Protein AF-A0A942HUP3-F1 (afdb_monomer_lite)

Secondary structure (DSSP, 8-state):
-----------TTTTHHHHHHHHHHHHHHHHHHHHHHHHHHHHHHHHTSSSSTTTS-------TT-B---S-PPP-SSTT-EEEEEETTEEEEEEE-TTS-EEEEE-TT--EEEE-TTS-EEEES-S-TTEEEEEEEE-TT--EEEEEEEEP--TTT--S------EEEEEEEE-TTS-EEEE-TTSEEEEEEEETTEEEEEEEETTEEEEEEEEETTEEEEEE-TTS-EEEEE--STT-----EEEEE-TT--EEEE-EE-TTSSEE-S-SEEE-TTS-EEEE-TTS-GGGSEEEE-TTS-EEEE-TTSSEEEEE-TTS-EEEEEE-TTT--EEEEEEE-TTS-EEEEEE-TTS-EEEEEETTS-EEE-SSTTSPEEETT--EEESEEE--TTBS-EEEE-TTS-EEEE-TTS-EEEEPTTPPP--PPBHHHHH-S--S-TTHHHHHHHHHHHHHT-----PPPS---------HHHHHHHTT-TTTGGGTT------HHHHHHHHSTTSTT-GGGG-GGGHHHHHHHHHHHHHHTT--HHHHHHHHHHHHHHTT---GGG-----TTSSSPPPTTTTS-HHHHHHHHHHHHHIIIIIHHHHHHHHHHHHTT--

Radius of gyration: 32.92 Å; chains: 1; bounding box: 97×84×103 Å

Foldseek 3Di:
DDDDDDDDDDPPPVVVVVVVVVVVVVVVVVVVVVVVVVVVVVVVVVVVPDDCPVPDDDPDPDDQFWDADPDDDAQLDAAQDWQWADQAVFIKIFTAHRRNGTAWIQDRVRWIWGQDPVRIIGIPPDPPPQWHFHDWDADSQRKIKTKTFGFQPPVVDDDDDPPPGDTWIWIWIQGSNNWIWIAGPLQWIWIWHDDPQKIWIFIDRPHDGQKIWIDRPNHTAWIQHSQRKIKGWDDDDPDDPDQTWIWIAHPVRDIDTAFAADPVRHTDSPPQWDADPLGKIKHAGPVDDQAFRIWIQGSQRWIWGGGPQLQWIWIAHPQGWIKIWGADSPPSATAKIWIQAPLRKIKIFGADPVRATAWIDIPVQFTWGDPDLVDAIATPVRDRFFRGWDDDPQFLKIWGQGPVRWIWIQANRRDTDIDDRPPDDPPGARNCSSRDDDDPPPCPVVVLVVVLVVLLLLAPDLPDPDDDDDPDDPDLVSLVVVVVCVVVVVVPDDDRHQDLVNVLQQLACVHVLNPCVVDVVCLLVSLLSLLQSCLSNVHDLQRSLLSNQVRCVVVVNFDVVQWASDDSNDPDHTDPSRRGDNSSSVSSVNSNVCCVVPVVVVVVVVVVCVVVVHD

pLDDT: mean 72.74, std 18.77, range [26.56, 94.62]

Structure (mmCIF, N/CA/C/O backbone):
data_AF-A0A942HUP3-F1
#
_entry.id   AF-A0A942HUP3-F1
#
loop_
_atom_site.group_PDB
_atom_site.id
_atom_site.type_symbol
_atom_site.label_atom_id
_atom_site.label_alt_id
_atom_site.label_comp_id
_atom_site.label_asym_id
_atom_site.label_entity_id
_atom_site.label_seq_id
_atom_site.pdbx_PDB_ins_code
_atom_site.Cartn_x
_atom_site.Cartn_y
_atom_site.Cartn_z
_atom_site.occupancy
_atom_site.B_iso_or_equiv
_atom_site.auth_seq_id
_atom_site.auth_comp_id
_atom_site.auth_asym_id
_atom_site.auth_atom_id
_atom_site.pdbx_PDB_model_num
ATOM 1 N N . MET A 1 1 ? 60.649 50.503 -51.714 1.00 35.25 1 MET A N 1
ATOM 2 C CA . MET A 1 1 ? 59.881 51.757 -51.529 1.00 35.25 1 MET A CA 1
ATOM 3 C C . MET A 1 1 ? 58.505 51.563 -52.150 1.00 35.25 1 MET A C 1
ATOM 5 O O . MET A 1 1 ? 58.392 50.818 -53.109 1.00 35.25 1 MET A O 1
ATOM 9 N N . THR A 1 2 ? 57.477 52.082 -51.491 1.00 37.28 2 THR A N 1
ATOM 10 C CA . THR A 1 2 ? 56.158 51.463 -51.262 1.00 37.28 2 THR A CA 1
ATOM 11 C C . THR A 1 2 ? 55.081 51.691 -52.330 1.00 37.28 2 THR A C 1
ATOM 13 O O . THR A 1 2 ? 54.888 52.808 -52.798 1.00 37.28 2 THR A O 1
ATOM 16 N N . ASN A 1 3 ? 54.314 50.623 -52.588 1.00 41.00 3 ASN A N 1
ATOM 17 C CA . ASN A 1 3 ? 53.006 50.586 -53.253 1.00 41.00 3 ASN A CA 1
ATOM 18 C C . ASN A 1 3 ? 51.949 51.380 -52.470 1.00 41.00 3 ASN A C 1
ATOM 20 O O . ASN A 1 3 ? 51.696 51.057 -51.308 1.00 41.00 3 ASN A O 1
ATOM 24 N N . LYS A 1 4 ? 51.276 52.347 -53.112 1.00 37.75 4 LYS A N 1
ATOM 25 C CA . LYS A 1 4 ? 49.982 52.874 -52.642 1.00 37.75 4 LYS A CA 1
ATOM 26 C C . LYS A 1 4 ? 49.209 53.600 -53.755 1.00 37.75 4 LYS A C 1
ATOM 28 O O . LYS A 1 4 ? 49.250 54.820 -53.838 1.00 37.75 4 LYS A O 1
ATOM 33 N N . GLN A 1 5 ? 48.475 52.854 -54.579 1.00 42.69 5 GLN A N 1
ATOM 34 C CA . GLN A 1 5 ? 47.322 53.366 -55.333 1.00 42.69 5 GLN A CA 1
ATOM 35 C C . GLN A 1 5 ? 46.245 52.269 -55.375 1.00 42.69 5 GLN A C 1
ATOM 37 O O . GLN A 1 5 ? 46.340 51.321 -56.144 1.00 42.69 5 GLN A O 1
ATOM 42 N N . ALA A 1 6 ? 45.251 52.392 -54.495 1.00 41.09 6 ALA A N 1
ATOM 43 C CA . ALA A 1 6 ? 43.968 51.688 -54.537 1.00 41.09 6 ALA A CA 1
ATOM 44 C C . ALA A 1 6 ? 42.903 52.800 -54.573 1.00 41.09 6 ALA A C 1
ATOM 46 O O . ALA A 1 6 ? 42.936 53.684 -53.721 1.00 41.09 6 ALA A O 1
ATOM 47 N N . LEU A 1 7 ? 42.233 52.999 -55.711 1.00 39.50 7 LEU A N 1
ATOM 48 C CA . LEU A 1 7 ? 40.926 52.424 -56.067 1.00 39.50 7 LEU A CA 1
ATOM 49 C C . LEU A 1 7 ? 39.817 52.890 -55.116 1.00 39.50 7 LEU A C 1
ATOM 51 O O . LEU A 1 7 ? 39.518 52.254 -54.111 1.00 39.50 7 LEU A O 1
ATOM 55 N N . ASP A 1 8 ? 39.227 54.022 -55.495 1.00 41.19 8 ASP A N 1
ATOM 56 C CA . ASP A 1 8 ? 38.024 54.617 -54.927 1.00 41.19 8 ASP A CA 1
ATOM 57 C C . ASP A 1 8 ? 36.886 54.346 -55.931 1.00 41.19 8 ASP A C 1
ATOM 59 O O . ASP A 1 8 ? 36.810 54.972 -56.987 1.00 41.19 8 ASP A O 1
ATOM 63 N N . PHE A 1 9 ? 36.057 53.338 -55.655 1.00 44.06 9 PHE A N 1
ATOM 64 C CA . PHE A 1 9 ? 34.781 53.099 -56.335 1.00 44.06 9 PHE A CA 1
ATOM 65 C C . PHE A 1 9 ? 33.738 52.832 -55.246 1.00 44.06 9 PHE A C 1
ATOM 67 O O . PHE A 1 9 ? 33.665 51.741 -54.682 1.00 44.06 9 PHE A O 1
ATOM 74 N N . LYS A 1 10 ? 32.956 53.862 -54.914 1.00 45.53 10 LYS A N 1
ATOM 75 C CA . LYS A 1 10 ? 31.751 53.741 -54.088 1.00 45.53 10 LYS A CA 1
ATOM 76 C C . LYS A 1 10 ? 30.609 53.245 -54.968 1.00 45.53 10 LYS A C 1
ATOM 78 O O . LYS A 1 10 ? 30.081 54.009 -55.769 1.00 45.53 10 LYS A O 1
ATOM 83 N N . ASP A 1 11 ? 30.229 51.986 -54.794 1.00 51.56 11 ASP A N 1
ATOM 84 C CA . ASP A 1 11 ? 29.002 51.427 -55.357 1.00 51.56 11 ASP A CA 1
ATOM 85 C C . ASP A 1 11 ? 27.870 51.576 -54.326 1.00 51.56 11 ASP A C 1
ATOM 87 O O . ASP A 1 11 ? 27.724 50.780 -53.396 1.00 51.56 11 ASP A O 1
ATOM 91 N N . SER A 1 12 ? 27.106 52.664 -54.441 1.00 49.84 12 SER A N 1
ATOM 92 C CA . SER A 1 12 ? 25.981 52.999 -53.556 1.00 49.84 12 SER A CA 1
ATOM 93 C C . SER A 1 12 ? 24.739 52.128 -53.785 1.00 49.84 12 SER A C 1
ATOM 95 O O . SER A 1 12 ? 23.772 52.249 -53.042 1.00 49.84 12 SER A O 1
ATOM 97 N N . SER A 1 13 ? 24.752 51.228 -54.775 1.00 48.16 13 SER A N 1
ATOM 98 C CA . SER A 1 13 ? 23.580 50.433 -55.173 1.00 48.16 13 SER A CA 1
ATOM 99 C C . SER A 1 13 ? 23.368 49.141 -54.363 1.00 48.16 13 SER A C 1
ATOM 101 O O . SER A 1 13 ? 22.330 48.486 -54.497 1.00 48.16 13 SER A O 1
ATOM 103 N N . LEU A 1 14 ? 24.335 48.763 -53.517 1.00 49.62 14 LEU A N 1
ATOM 104 C CA . LEU A 1 14 ? 24.283 47.551 -52.686 1.00 49.62 14 LEU A CA 1
ATOM 105 C C . LEU A 1 14 ? 23.722 47.782 -51.277 1.00 49.62 14 LEU A C 1
ATOM 107 O O . LEU A 1 14 ? 23.285 46.823 -50.641 1.00 49.62 14 LEU A O 1
ATOM 111 N N . VAL A 1 15 ? 23.711 49.027 -50.792 1.00 52.72 15 VAL A N 1
ATOM 112 C CA . VAL A 1 15 ? 23.178 49.356 -49.459 1.00 52.72 15 VAL A CA 1
ATOM 113 C C . VAL A 1 15 ? 21.648 49.410 -49.493 1.00 52.72 15 VAL A C 1
ATOM 115 O O . VAL A 1 15 ? 21.010 48.761 -48.672 1.00 52.72 15 VAL A O 1
ATOM 118 N N . GLU A 1 16 ? 21.053 50.027 -50.519 1.00 50.66 16 GLU A N 1
ATOM 119 C CA . GLU A 1 16 ? 19.587 50.125 -50.644 1.00 50.66 16 GLU A CA 1
ATOM 120 C C . GLU A 1 16 ? 18.898 48.752 -50.788 1.00 50.66 16 GLU A C 1
ATOM 122 O O . GLU A 1 16 ? 17.814 48.541 -50.253 1.00 50.66 16 GLU A O 1
ATOM 127 N N . ARG A 1 17 ? 19.545 47.753 -51.411 1.00 52.84 17 ARG A N 1
ATOM 128 C CA . ARG A 1 17 ? 18.941 46.410 -51.566 1.00 52.84 17 ARG A CA 1
ATOM 129 C C . ARG A 1 17 ? 18.908 45.582 -50.278 1.00 52.84 17 ARG A C 1
ATOM 131 O O . ARG A 1 17 ? 18.145 44.619 -50.205 1.00 52.84 17 ARG A O 1
ATOM 138 N N . ARG A 1 18 ? 19.738 45.901 -49.277 1.00 53.28 18 ARG A N 1
ATOM 139 C CA . ARG A 1 18 ? 19.731 45.195 -47.980 1.00 53.28 18 ARG A CA 1
ATOM 140 C C . ARG A 1 18 ? 18.619 45.690 -47.058 1.00 53.28 18 ARG A C 1
ATOM 142 O O . ARG A 1 18 ? 18.064 44.884 -46.305 1.00 53.28 18 ARG A O 1
ATOM 149 N N . ASP A 1 19 ? 18.263 46.962 -47.167 1.00 60.34 19 ASP A N 1
ATOM 150 C CA . ASP A 1 19 ? 17.219 47.567 -46.341 1.00 60.34 19 ASP A CA 1
ATOM 151 C C . ASP A 1 19 ? 15.815 47.131 -46.808 1.00 60.34 19 ASP A C 1
ATOM 153 O O . ASP A 1 19 ? 14.948 46.823 -45.984 1.00 60.34 19 ASP A O 1
ATOM 157 N N . ASP A 1 20 ? 15.624 46.933 -48.117 1.00 68.88 20 ASP A N 1
ATOM 158 C CA . ASP A 1 20 ? 14.374 46.401 -48.683 1.00 68.88 20 ASP A CA 1
ATOM 159 C C . ASP A 1 20 ? 14.124 44.924 -48.331 1.00 68.88 20 ASP A C 1
ATOM 161 O O . ASP A 1 20 ? 12.997 44.522 -48.040 1.00 68.88 20 ASP A O 1
ATOM 165 N N . ALA A 1 21 ? 15.168 44.091 -48.306 1.00 68.62 21 ALA A N 1
ATOM 166 C CA . ALA A 1 21 ? 15.017 42.683 -47.930 1.00 68.62 21 ALA A CA 1
ATOM 167 C C . ALA A 1 21 ? 14.688 42.520 -46.435 1.00 68.62 21 ALA A C 1
ATOM 169 O O . ALA A 1 21 ? 13.866 41.682 -46.059 1.00 68.62 21 ALA A O 1
ATOM 170 N N . SER A 1 22 ? 15.301 43.349 -45.586 1.00 71.81 22 SER A N 1
ATOM 171 C CA . SER A 1 22 ? 15.098 43.306 -44.134 1.00 71.81 22 SER A CA 1
ATOM 172 C C . SER A 1 22 ? 13.711 43.818 -43.735 1.00 71.81 22 SER A C 1
ATOM 174 O O . SER A 1 22 ? 13.067 43.232 -42.864 1.00 71.81 22 SER A O 1
ATOM 176 N N . SER A 1 23 ? 13.211 44.861 -44.407 1.00 76.88 23 SER A N 1
ATOM 177 C CA . SER A 1 23 ? 11.855 45.375 -44.176 1.00 76.88 23 SER A CA 1
ATOM 178 C C . SER A 1 23 ? 10.776 44.373 -44.598 1.00 76.88 23 SER A C 1
ATOM 180 O O . SER A 1 23 ? 9.797 44.186 -43.873 1.00 76.88 23 SER A O 1
ATOM 182 N N . LYS A 1 24 ? 10.992 43.645 -45.701 1.00 84.56 24 LYS A N 1
ATOM 183 C CA . LYS A 1 24 ? 10.077 42.595 -46.159 1.00 84.56 24 LYS A CA 1
ATOM 184 C C . LYS A 1 24 ? 9.996 41.413 -45.186 1.00 84.56 24 LYS A C 1
ATOM 186 O O . LYS A 1 24 ? 8.895 40.980 -44.859 1.00 84.56 24 LYS A O 1
ATOM 191 N N . ILE A 1 25 ? 11.134 40.941 -44.668 1.00 82.50 25 ILE A N 1
ATOM 192 C CA . ILE A 1 25 ? 11.164 39.855 -43.669 1.00 82.50 25 ILE A CA 1
ATOM 193 C C . ILE A 1 25 ? 10.434 40.273 -42.385 1.00 82.50 25 ILE A C 1
ATOM 195 O O . ILE A 1 25 ? 9.658 39.495 -41.829 1.00 82.50 25 ILE A O 1
ATOM 199 N N . LEU A 1 26 ? 10.636 41.513 -41.929 1.00 82.12 26 LEU A N 1
ATOM 200 C CA . LEU A 1 26 ? 9.959 42.028 -40.738 1.00 82.12 26 LEU A CA 1
ATOM 201 C C . LEU A 1 26 ? 8.438 42.127 -40.943 1.00 82.12 26 LEU A C 1
ATOM 203 O O . LEU A 1 26 ? 7.667 41.799 -40.040 1.00 82.12 26 LEU A O 1
ATOM 207 N N . GLN A 1 27 ? 7.998 42.527 -42.138 1.00 89.75 27 GLN A N 1
ATOM 208 C CA . GLN A 1 27 ? 6.579 42.612 -42.481 1.00 89.75 27 GLN A CA 1
ATOM 209 C C . GLN A 1 27 ? 5.914 41.227 -42.548 1.00 89.75 27 GLN A C 1
ATOM 211 O O . GLN A 1 27 ? 4.806 41.055 -42.039 1.00 89.75 27 GLN A O 1
ATOM 216 N N . GLU A 1 28 ? 6.594 40.225 -43.111 1.00 89.62 28 GLU A N 1
ATOM 217 C CA . GLU A 1 28 ? 6.110 38.837 -43.155 1.00 89.62 28 GLU A CA 1
ATOM 218 C C . GLU A 1 28 ? 6.012 38.224 -41.744 1.00 89.62 28 GLU A C 1
ATOM 220 O O . GLU A 1 28 ? 5.030 37.547 -41.425 1.00 89.62 28 GLU A O 1
ATOM 225 N N . GLN A 1 29 ? 6.962 38.531 -40.852 1.00 86.56 29 GLN A N 1
ATOM 226 C CA . GLN A 1 29 ? 6.890 38.117 -39.445 1.00 86.56 29 GLN A CA 1
ATOM 227 C C . GLN A 1 29 ? 5.707 38.754 -38.705 1.00 86.56 29 GLN A C 1
ATOM 229 O O . GLN A 1 29 ? 4.990 38.054 -37.988 1.00 86.56 29 GLN A O 1
ATOM 234 N N . GLN A 1 30 ? 5.458 40.051 -38.905 1.00 89.50 30 GLN A N 1
ATOM 235 C CA . GLN A 1 30 ? 4.316 40.738 -38.292 1.00 89.50 30 GLN A CA 1
ATOM 236 C C . GLN A 1 30 ? 2.974 40.192 -38.798 1.00 89.50 30 GLN A C 1
ATOM 238 O O . GLN A 1 30 ? 2.050 40.005 -38.008 1.00 89.50 30 GLN A O 1
ATOM 243 N N . GLN A 1 31 ? 2.867 39.878 -40.092 1.00 89.44 31 GLN A N 1
ATOM 244 C CA . GLN A 1 31 ? 1.661 39.267 -40.659 1.00 89.44 31 GLN A CA 1
ATOM 245 C C . GLN A 1 31 ? 1.412 37.858 -40.106 1.00 89.44 31 GLN A C 1
ATOM 247 O O . GLN A 1 31 ? 0.272 37.528 -39.782 1.00 89.44 31 GLN A O 1
ATOM 252 N N . SER A 1 32 ? 2.465 37.053 -39.935 1.00 88.19 32 SER A N 1
ATOM 253 C CA . SER A 1 32 ? 2.365 35.720 -39.328 1.00 88.19 32 SER A CA 1
ATOM 254 C C . SER A 1 32 ? 1.894 35.784 -37.869 1.00 88.19 32 SER A C 1
ATOM 256 O O . SER A 1 32 ? 0.957 35.083 -37.484 1.00 88.19 32 SER A O 1
ATOM 258 N N . GLN A 1 33 ? 2.461 36.694 -37.068 1.00 86.06 33 GLN A N 1
ATOM 259 C CA . GLN A 1 33 ? 2.041 36.905 -35.677 1.00 86.06 33 GLN A CA 1
ATOM 260 C C . GLN A 1 33 ? 0.589 37.389 -35.576 1.00 86.06 33 GLN A C 1
ATOM 262 O O . GLN A 1 33 ? -0.166 36.921 -34.722 1.00 86.06 33 GLN A O 1
ATOM 267 N N . GLN A 1 34 ? 0.168 38.285 -36.472 1.00 89.75 34 GLN A N 1
ATOM 268 C CA . GLN A 1 34 ? -1.212 38.762 -36.510 1.00 89.75 34 GLN A CA 1
ATOM 269 C C . GLN A 1 34 ? -2.189 37.638 -36.894 1.00 89.75 34 GLN A C 1
ATOM 271 O O . GLN A 1 34 ? -3.227 37.491 -36.251 1.00 89.75 34 GLN A O 1
ATOM 276 N N . ALA A 1 35 ? -1.834 36.788 -37.862 1.00 87.44 35 ALA A N 1
ATOM 277 C CA . ALA A 1 35 ? -2.640 35.628 -38.243 1.00 87.44 35 ALA A CA 1
ATOM 278 C C . ALA A 1 35 ? -2.777 34.606 -37.099 1.00 87.44 35 ALA A C 1
ATOM 280 O O . ALA A 1 35 ? -3.863 34.069 -36.882 1.00 87.44 35 ALA A O 1
ATOM 281 N N . GLN A 1 36 ? -1.711 34.376 -36.323 1.00 85.38 36 GLN A N 1
ATOM 282 C CA . GLN A 1 36 ? -1.763 33.540 -35.118 1.00 85.38 36 GLN A CA 1
ATOM 283 C C . GLN A 1 36 ? -2.682 34.143 -34.048 1.00 85.38 36 GLN A C 1
ATOM 285 O O . GLN A 1 36 ? -3.503 33.433 -33.464 1.00 85.38 36 GLN A O 1
ATOM 290 N N . LEU A 1 37 ? -2.602 35.457 -33.822 1.00 83.19 37 LEU A N 1
ATOM 291 C CA . LEU A 1 37 ? -3.462 36.151 -32.864 1.00 83.19 37 LEU A CA 1
ATOM 292 C C . LEU A 1 37 ? -4.941 36.097 -33.277 1.00 83.19 37 LEU A C 1
ATOM 294 O O . LEU A 1 37 ? -5.815 35.901 -32.430 1.00 83.19 37 LEU A O 1
ATOM 298 N N . ASP A 1 38 ? -5.230 36.235 -34.568 1.00 88.62 38 ASP A N 1
ATOM 299 C CA . ASP A 1 38 ? -6.592 36.161 -35.096 1.00 88.62 38 ASP A CA 1
ATOM 300 C C . ASP A 1 38 ? -7.139 34.724 -35.071 1.00 88.62 38 ASP A C 1
ATOM 302 O O . ASP A 1 38 ? -8.317 34.524 -34.765 1.00 88.62 38 ASP A O 1
ATOM 306 N N . ALA A 1 39 ? -6.286 33.711 -35.266 1.00 84.06 39 ALA A N 1
ATOM 307 C CA . ALA A 1 39 ? -6.644 32.307 -35.064 1.00 84.06 39 ALA A CA 1
ATOM 308 C C . ALA A 1 39 ? -6.992 32.009 -33.594 1.00 84.06 39 ALA A C 1
ATOM 310 O O . ALA A 1 39 ? -8.020 31.386 -33.326 1.00 84.06 39 ALA A O 1
ATOM 311 N N . ILE A 1 40 ? -6.206 32.524 -32.639 1.00 79.38 40 ILE A N 1
ATOM 312 C CA . ILE A 1 40 ? -6.482 32.400 -31.196 1.00 79.38 40 ILE A CA 1
ATOM 313 C C . ILE A 1 40 ? -7.802 33.092 -30.832 1.00 79.38 40 ILE A C 1
ATOM 315 O O . ILE A 1 40 ? -8.638 32.514 -30.136 1.00 79.38 40 ILE A O 1
ATOM 319 N N . LYS A 1 41 ? -8.043 34.307 -31.339 1.00 81.50 41 LYS A N 1
ATOM 320 C CA . LYS A 1 41 ? -9.316 35.019 -31.128 1.00 81.50 41 LYS A CA 1
ATOM 321 C C . LYS A 1 41 ? -10.499 34.272 -31.742 1.00 81.50 41 LYS A C 1
ATOM 323 O O . LYS A 1 41 ? -11.558 34.200 -31.122 1.00 81.50 41 LYS A O 1
ATOM 328 N N . SER A 1 42 ? -10.329 33.684 -32.928 1.00 80.19 42 SER A N 1
ATOM 329 C CA . SER A 1 42 ? -11.360 32.855 -33.555 1.00 80.19 42 SER A CA 1
ATOM 330 C C . SER A 1 42 ? -11.641 31.582 -32.757 1.00 80.19 42 SER A C 1
ATOM 332 O O . SER A 1 42 ? -12.798 31.167 -32.710 1.00 80.19 42 SER A O 1
ATOM 334 N N . LEU A 1 43 ? -10.626 30.963 -32.148 1.00 70.50 43 LEU A N 1
ATOM 335 C CA . LEU A 1 43 ? -10.801 29.806 -31.269 1.00 70.50 43 LEU A CA 1
ATOM 336 C C . LEU A 1 43 ? -11.550 30.197 -29.995 1.00 70.50 43 LEU A C 1
ATOM 338 O O . LEU A 1 43 ? -12.552 29.567 -29.674 1.00 70.50 43 LEU A O 1
ATOM 342 N N . ASN A 1 44 ? -11.151 31.286 -29.334 1.00 63.56 44 ASN A N 1
ATOM 343 C CA . ASN A 1 44 ? -11.841 31.778 -28.140 1.00 63.56 44 ASN A CA 1
ATOM 344 C C . ASN A 1 44 ? -13.307 32.132 -28.422 1.00 63.56 44 ASN A C 1
ATOM 346 O O . ASN A 1 44 ? -14.184 31.791 -27.633 1.00 63.56 44 ASN A O 1
ATOM 350 N N . ASN A 1 45 ? -13.598 32.746 -29.571 1.00 65.12 45 ASN A N 1
ATOM 351 C CA . ASN A 1 45 ? -14.974 33.058 -29.959 1.00 65.12 45 ASN A CA 1
ATOM 352 C C . ASN A 1 45 ? -15.793 31.806 -30.318 1.00 65.12 45 ASN A C 1
ATOM 354 O O . ASN A 1 45 ? -16.989 31.785 -30.047 1.00 65.12 45 ASN A O 1
ATOM 358 N N . LYS A 1 46 ? -15.171 30.751 -30.868 1.00 61.84 46 LYS A N 1
ATOM 359 C CA . LYS A 1 46 ? -15.835 29.453 -31.100 1.00 61.84 46 LYS A CA 1
ATOM 360 C C . LYS A 1 46 ? -16.095 28.684 -29.803 1.00 61.84 46 LYS A C 1
ATOM 362 O O . LYS A 1 46 ? -17.126 28.035 -29.689 1.00 61.84 46 LYS A O 1
ATOM 367 N N . VAL A 1 47 ? -15.200 28.784 -28.821 1.00 54.19 47 VAL A N 1
ATOM 368 C CA . VAL A 1 47 ? -15.374 28.181 -27.486 1.00 54.19 47 VAL A CA 1
ATOM 369 C C . VAL A 1 47 ? -16.462 28.907 -26.680 1.00 54.19 47 VAL A C 1
ATOM 371 O O . VAL A 1 47 ? -17.130 28.298 -25.849 1.00 54.19 47 VAL A O 1
ATOM 374 N N . LEU A 1 48 ? -16.704 30.192 -26.960 1.00 48.31 48 LEU A N 1
ATOM 375 C CA . LEU A 1 48 ? -17.750 30.995 -26.316 1.00 48.31 48 LEU A CA 1
ATOM 376 C C . LEU A 1 48 ? -19.147 30.864 -26.959 1.00 48.31 48 LEU A C 1
ATOM 378 O O . LEU A 1 48 ? -20.111 31.422 -26.425 1.00 48.31 48 LEU A O 1
ATOM 382 N N . ASP A 1 49 ? -19.305 30.110 -28.054 1.00 46.41 49 ASP A N 1
ATOM 383 C CA . ASP A 1 49 ? -20.593 29.951 -28.739 1.00 46.41 49 ASP A CA 1
ATOM 384 C C . ASP A 1 49 ? -21.477 28.858 -28.088 1.00 46.41 49 ASP A C 1
ATOM 386 O O . ASP A 1 49 ? -21.466 27.678 -28.434 1.00 46.41 49 ASP A O 1
ATOM 390 N N . LYS A 1 50 ? -22.200 29.290 -27.047 1.00 47.38 50 LYS A N 1
ATOM 391 C CA . LYS A 1 50 ? -23.552 28.919 -26.557 1.00 47.38 50 LYS A CA 1
ATOM 392 C C . LYS A 1 50 ? -24.109 27.478 -26.574 1.00 47.38 50 LYS A C 1
ATOM 394 O O . LYS A 1 50 ? -25.268 27.326 -26.195 1.00 47.38 50 LYS A O 1
ATOM 399 N N . SER A 1 51 ? -23.349 26.418 -26.857 1.00 38.25 51 SER A N 1
ATOM 400 C CA . SER A 1 51 ? -23.847 25.028 -26.701 1.00 38.25 51 SER A CA 1
ATOM 401 C C . SER A 1 51 ? -23.151 24.180 -25.628 1.00 38.25 51 SER A C 1
ATOM 403 O O . SER A 1 51 ? -23.703 23.160 -25.230 1.00 38.25 51 SER A O 1
ATOM 405 N N . MET A 1 52 ? -22.018 24.621 -25.062 1.00 35.06 52 MET A N 1
ATOM 406 C CA . MET A 1 52 ? -21.305 23.864 -24.010 1.00 35.06 52 MET A CA 1
ATOM 407 C C . MET A 1 52 ? -21.528 24.359 -22.570 1.00 35.06 52 MET A C 1
ATOM 409 O O . MET A 1 52 ? -21.150 23.678 -21.620 1.00 35.06 52 MET A O 1
ATOM 413 N N . MET A 1 53 ? -22.217 25.487 -22.372 1.00 36.47 53 MET A N 1
ATOM 414 C CA . MET A 1 53 ? -22.525 26.024 -21.031 1.00 36.47 53 MET A CA 1
ATOM 415 C C . MET A 1 53 ? -23.578 25.209 -20.247 1.00 36.47 53 MET A C 1
ATOM 417 O O . MET A 1 53 ? -23.921 25.578 -19.129 1.00 36.47 53 MET A O 1
ATOM 421 N N . ALA A 1 54 ? -24.084 24.100 -20.801 1.00 36.72 54 ALA A N 1
ATOM 422 C CA . ALA A 1 54 ? -24.983 23.175 -20.106 1.00 36.72 54 ALA A CA 1
ATOM 423 C C . ALA A 1 54 ? -24.286 21.911 -19.555 1.00 36.72 54 ALA A C 1
ATOM 425 O O . ALA A 1 54 ? -24.945 21.123 -18.884 1.00 36.72 54 ALA A O 1
ATOM 426 N N . GLN A 1 55 ? -22.985 21.697 -19.813 1.00 38.88 55 GLN A N 1
ATOM 427 C CA . GLN A 1 55 ? -22.300 20.446 -19.431 1.00 38.88 55 GLN A CA 1
ATOM 428 C C . GLN A 1 55 ? -20.983 20.594 -18.661 1.00 38.88 55 GLN A C 1
ATOM 430 O O . GLN A 1 55 ? -20.444 19.585 -18.220 1.00 38.88 55 GLN A O 1
ATOM 435 N N . PHE A 1 56 ? -20.499 21.809 -18.399 1.00 33.47 56 PHE A N 1
ATOM 436 C CA . PHE A 1 56 ? -19.350 22.002 -17.513 1.00 33.47 56 PHE A CA 1
ATOM 437 C C . PHE A 1 56 ? -19.698 22.976 -16.391 1.00 33.47 56 PHE A C 1
ATOM 439 O O . PHE A 1 56 ? -19.904 24.169 -16.611 1.00 33.47 56 PHE A O 1
ATOM 446 N N . GLY A 1 57 ? -19.804 22.425 -15.179 1.00 33.62 57 GLY A N 1
ATOM 447 C CA . GLY A 1 57 ? -19.997 23.178 -13.948 1.00 33.62 57 GLY A CA 1
ATOM 448 C C . GLY A 1 57 ? -18.897 24.221 -13.768 1.00 33.62 57 GLY A C 1
ATOM 449 O O . GLY A 1 57 ? -17.717 23.960 -13.995 1.00 33.62 57 GLY A O 1
ATOM 450 N N . ALA A 1 58 ? -19.311 25.426 -13.387 1.00 30.97 58 ALA A N 1
ATOM 451 C CA . ALA A 1 58 ? -18.440 26.569 -13.188 1.00 30.97 58 ALA A CA 1
ATOM 452 C C . ALA A 1 58 ? -17.313 26.256 -12.190 1.00 30.97 58 ALA A C 1
ATOM 454 O O . ALA A 1 58 ? -17.563 25.960 -11.022 1.00 30.97 58 ALA A O 1
ATOM 455 N N . CYS A 1 59 ? -16.066 26.404 -12.639 1.00 31.14 59 CYS A N 1
ATOM 456 C CA . CYS A 1 59 ? -14.890 26.428 -11.779 1.00 31.14 59 CYS A CA 1
ATOM 457 C C . CYS A 1 59 ? -14.904 27.737 -10.970 1.00 31.14 59 CYS A C 1
ATOM 459 O O . CYS A 1 59 ? -14.369 28.761 -11.396 1.00 31.14 59 CYS A O 1
ATOM 461 N N . ARG A 1 60 ? -15.568 27.724 -9.811 1.00 30.09 60 ARG A N 1
ATOM 462 C CA . ARG A 1 60 ? -15.330 28.699 -8.741 1.00 30.09 60 ARG A CA 1
ATOM 463 C C . ARG A 1 60 ? -14.131 28.215 -7.932 1.00 30.09 60 ARG A C 1
ATOM 465 O O . ARG A 1 60 ? -14.062 27.041 -7.592 1.00 30.09 60 ARG A O 1
ATOM 472 N N . ILE A 1 61 ? -13.223 29.125 -7.594 1.00 31.80 61 ILE A N 1
ATOM 473 C CA . ILE A 1 61 ? -12.312 28.930 -6.463 1.00 31.80 61 ILE A CA 1
ATOM 474 C C . ILE A 1 61 ? -13.212 28.978 -5.222 1.00 31.80 61 ILE A C 1
ATOM 476 O O . ILE A 1 61 ? -13.655 30.052 -4.813 1.00 31.80 61 ILE A O 1
ATOM 480 N N . VAL A 1 62 ? -13.618 27.802 -4.748 1.00 34.25 62 VAL A N 1
ATOM 481 C CA . VAL A 1 62 ? -14.383 27.609 -3.513 1.00 34.25 62 VAL A CA 1
ATOM 482 C C . VAL A 1 62 ? -13.370 27.334 -2.409 1.00 34.25 62 VAL A C 1
ATOM 484 O O . VAL A 1 62 ? -12.339 26.727 -2.655 1.00 34.25 62 VAL A O 1
ATOM 487 N N . ASP A 1 63 ? -13.648 27.822 -1.209 1.00 40.25 63 ASP A N 1
ATOM 488 C CA . ASP A 1 63 ? -12.920 27.457 0.004 1.00 40.25 63 ASP A CA 1
ATOM 489 C C . ASP A 1 63 ? -12.921 25.919 0.172 1.00 40.25 63 ASP A C 1
ATOM 491 O O . ASP A 1 63 ? -13.976 25.310 0.360 1.00 40.25 63 ASP A O 1
ATOM 495 N N . ASP A 1 64 ? -11.741 25.304 0.043 1.00 49.22 64 ASP A N 1
ATOM 496 C CA . ASP A 1 64 ? -11.464 23.869 -0.183 1.00 49.22 64 ASP A CA 1
ATOM 497 C C . ASP A 1 64 ? -11.929 22.901 0.931 1.00 49.22 64 ASP A C 1
ATOM 499 O O . ASP A 1 64 ? -11.662 21.700 0.865 1.00 49.22 64 ASP A O 1
ATOM 503 N N . SER A 1 65 ? -12.590 23.407 1.972 1.00 53.12 65 SER A N 1
ATOM 504 C CA . SER A 1 65 ? -13.049 22.645 3.143 1.00 53.12 65 SER A CA 1
ATOM 505 C C . SER A 1 65 ? -14.570 22.481 3.229 1.00 53.12 65 SER A C 1
ATOM 507 O O . SER A 1 65 ? -15.064 21.872 4.179 1.00 53.12 65 SER A O 1
ATOM 509 N N . LYS A 1 66 ? -15.323 23.025 2.262 1.00 55.59 66 LYS A N 1
ATOM 510 C CA . LYS A 1 66 ? -16.785 23.124 2.329 1.00 55.59 66 LYS A CA 1
ATOM 511 C C . LYS A 1 66 ? -17.468 22.421 1.164 1.00 55.59 66 LYS A C 1
ATOM 513 O O . LYS A 1 66 ? -17.262 22.777 0.006 1.00 55.59 66 LYS A O 1
ATOM 518 N N . VAL A 1 67 ? -18.369 21.492 1.478 1.00 71.00 67 VAL A N 1
ATOM 519 C CA . VAL A 1 67 ? -19.220 20.815 0.486 1.00 71.00 67 VAL A CA 1
ATOM 520 C C . VAL A 1 67 ? -20.665 21.283 0.642 1.00 71.00 67 VAL A C 1
ATOM 522 O O . VAL A 1 67 ? -21.224 21.218 1.735 1.00 71.00 67 VAL A O 1
ATOM 525 N N . GLN A 1 68 ? -21.269 21.760 -0.449 1.00 66.94 68 GLN A N 1
ATOM 526 C CA . GLN A 1 68 ? -22.686 22.135 -0.507 1.00 66.94 68 GLN A CA 1
ATOM 527 C C . GLN A 1 68 ? -23.561 20.888 -0.742 1.00 66.94 68 GLN A C 1
ATOM 529 O O . GLN A 1 68 ? -23.187 20.041 -1.556 1.00 66.94 68 GLN A O 1
ATOM 534 N N . PRO A 1 69 ? -24.729 20.764 -0.089 1.00 57.88 69 PRO A N 1
ATOM 535 C CA . PRO A 1 69 ? -25.637 19.644 -0.311 1.00 57.88 69 PRO A CA 1
ATOM 536 C C . PRO A 1 69 ? -26.193 19.668 -1.743 1.00 57.88 69 PRO A C 1
ATOM 538 O O . PRO A 1 69 ? -26.656 20.698 -2.232 1.00 57.88 69 PRO A O 1
ATOM 541 N N . THR A 1 70 ? -26.150 18.527 -2.432 1.00 49.75 70 THR A N 1
ATOM 542 C CA . THR A 1 70 ? -26.548 18.401 -3.847 1.00 49.75 70 THR A CA 1
ATOM 543 C C . THR A 1 70 ? -28.020 18.023 -4.052 1.00 49.75 70 THR A C 1
ATOM 545 O O . THR A 1 70 ? -28.493 18.037 -5.188 1.00 49.75 70 THR A O 1
ATOM 548 N N . GLN A 1 71 ? -28.773 17.718 -2.988 1.00 59.06 71 GLN A N 1
ATOM 549 C CA . GLN A 1 71 ? -30.194 17.348 -3.054 1.00 59.06 71 GLN A CA 1
ATOM 550 C C . GLN A 1 71 ? -30.990 17.908 -1.866 1.00 59.06 71 GLN A C 1
ATOM 552 O O . GLN A 1 71 ? -30.430 18.174 -0.805 1.00 59.06 71 GLN A O 1
ATOM 557 N N . SER A 1 72 ? -32.309 18.079 -2.038 1.00 66.06 72 SER A N 1
ATOM 558 C CA . SER A 1 72 ? -33.208 18.428 -0.933 1.00 66.06 72 SER A CA 1
ATOM 559 C C . SER A 1 72 ? -33.234 17.284 0.081 1.00 66.06 72 SER A C 1
ATOM 561 O O . SER A 1 72 ? -33.759 16.208 -0.219 1.00 66.06 72 SER A O 1
ATOM 563 N N . GLU A 1 73 ? -32.672 17.506 1.262 1.00 79.81 73 GLU A N 1
ATOM 564 C CA . GLU A 1 73 ? -32.652 16.497 2.315 1.00 79.81 73 GLU A CA 1
ATOM 565 C C . GLU A 1 73 ? -34.078 16.243 2.828 1.00 79.81 73 GLU A C 1
ATOM 567 O O . GLU A 1 73 ? -34.855 17.171 3.061 1.00 79.81 73 GLU A O 1
ATOM 572 N N . GLN A 1 74 ? -34.439 14.970 2.965 1.00 87.12 74 GLN A N 1
ATOM 573 C CA . GLN A 1 74 ? -35.682 14.543 3.603 1.00 87.12 74 GLN A CA 1
ATOM 574 C C . GLN A 1 74 ? -35.374 14.131 5.049 1.00 87.12 74 GLN A C 1
ATOM 576 O O . GLN A 1 74 ? -34.291 13.593 5.289 1.00 87.12 74 GLN A O 1
ATOM 581 N N . PRO A 1 75 ? -36.298 14.325 6.006 1.00 89.19 75 PRO A N 1
ATOM 582 C CA . PRO A 1 75 ? -36.148 13.793 7.358 1.00 89.19 75 PRO A CA 1
ATOM 583 C C . PRO A 1 75 ? -35.890 12.279 7.341 1.00 89.19 75 PRO A C 1
ATOM 585 O O . PRO A 1 75 ? -36.663 11.524 6.751 1.00 89.19 75 PRO A O 1
ATOM 588 N N . ILE A 1 76 ? -34.820 11.838 8.005 1.00 91.81 76 ILE A N 1
ATOM 589 C CA . ILE A 1 76 ? -34.387 10.425 8.077 1.00 91.81 76 ILE A CA 1
ATOM 590 C C . ILE A 1 76 ? -34.664 9.780 9.445 1.00 91.81 76 ILE A C 1
ATOM 592 O O . ILE A 1 76 ? -34.417 8.591 9.659 1.00 91.81 76 ILE A O 1
ATOM 596 N N . GLY A 1 77 ? -35.188 10.554 10.394 1.00 91.50 77 GLY A N 1
ATOM 597 C CA . GLY A 1 77 ? -35.498 10.089 11.740 1.00 91.50 77 GLY A CA 1
ATOM 598 C C . GLY A 1 77 ? -36.288 11.112 12.541 1.00 91.50 77 GLY A C 1
ATOM 599 O O . GLY A 1 77 ? -36.832 12.077 12.000 1.00 91.50 77 GLY A O 1
ATOM 600 N N . LYS A 1 78 ? -36.395 10.877 13.849 1.00 92.69 78 LYS A N 1
ATOM 601 C CA . LYS A 1 78 ? -37.097 11.798 14.745 1.00 92.69 78 LYS A CA 1
ATOM 602 C C . LYS A 1 78 ? -36.242 13.046 15.011 1.00 92.69 78 LYS A C 1
ATOM 604 O O . LYS A 1 78 ? -35.016 12.945 15.049 1.00 92.69 78 LYS A O 1
ATOM 609 N N . PRO A 1 79 ? -36.876 14.203 15.271 1.00 93.94 79 PRO A N 1
ATOM 610 C CA . PRO A 1 79 ? -36.186 15.394 15.752 1.00 93.94 79 PRO A CA 1
ATOM 611 C C . PRO A 1 79 ? -35.244 15.095 16.923 1.00 93.94 79 PRO A C 1
ATOM 613 O O . PRO A 1 79 ? -35.669 14.488 17.909 1.00 93.94 79 PRO A O 1
ATOM 616 N N . ASN A 1 80 ? -33.994 15.550 16.827 1.00 92.62 80 ASN A N 1
ATOM 617 C CA . ASN A 1 80 ? -32.947 15.387 17.843 1.00 92.62 80 ASN A CA 1
ATOM 618 C C . ASN A 1 80 ? -32.629 13.922 18.214 1.00 92.62 80 ASN A C 1
ATOM 620 O O . ASN A 1 80 ? -32.140 13.647 19.313 1.00 92.62 80 ASN A O 1
ATOM 624 N N . GLU A 1 81 ? -32.929 12.964 17.332 1.00 94.62 81 GLU A N 1
ATOM 625 C CA . GLU A 1 81 ? -32.556 11.562 17.528 1.00 94.62 81 GLU A CA 1
ATOM 626 C C . GLU A 1 81 ? -31.031 11.400 17.448 1.00 94.62 81 GLU A C 1
ATOM 628 O O . GLU A 1 81 ? -30.376 11.945 16.560 1.00 94.62 81 GLU A O 1
ATOM 633 N N . VAL A 1 82 ? -30.468 10.618 18.371 1.00 93.50 82 VAL A N 1
ATOM 634 C CA . VAL A 1 82 ? -29.071 10.175 18.317 1.00 93.50 82 VAL A CA 1
ATOM 635 C C . VAL A 1 82 ? -29.069 8.692 17.986 1.00 93.50 82 VAL A C 1
ATOM 637 O O . VAL A 1 82 ? -29.478 7.860 18.799 1.00 93.50 82 VAL A O 1
ATOM 640 N N . ILE A 1 83 ? -28.617 8.367 16.783 1.00 90.31 83 ILE A N 1
ATOM 641 C CA . ILE A 1 83 ? -28.532 7.006 16.270 1.00 90.31 83 ILE A CA 1
ATOM 642 C C . ILE A 1 83 ? -27.107 6.518 16.508 1.00 90.31 83 ILE A C 1
ATOM 644 O O . ILE A 1 83 ? -26.147 7.085 15.990 1.00 90.31 83 ILE A O 1
ATOM 648 N N . LYS A 1 84 ? -26.969 5.463 17.311 1.00 90.81 84 LYS A N 1
ATOM 649 C CA . LYS A 1 84 ? -25.686 4.799 17.538 1.00 90.81 84 LYS A CA 1
ATOM 650 C C . LYS A 1 84 ? -25.689 3.464 16.821 1.00 90.81 84 LYS A C 1
ATOM 652 O O . LYS A 1 84 ? -26.501 2.602 17.159 1.00 90.81 84 LYS A O 1
ATOM 657 N N . THR A 1 85 ? -24.766 3.286 15.887 1.00 86.00 85 THR A N 1
ATOM 658 C CA . THR A 1 85 ? -24.566 2.005 15.210 1.00 86.00 85 THR A CA 1
ATOM 659 C C . THR A 1 85 ? -23.311 1.370 15.776 1.00 86.00 85 THR A C 1
ATOM 661 O O . THR A 1 85 ? -22.234 1.967 15.779 1.00 86.00 85 THR A O 1
ATOM 664 N N . LYS A 1 86 ? -23.458 0.167 16.330 1.00 80.81 86 LYS A N 1
ATOM 665 C CA . LYS A 1 86 ? -22.327 -0.587 16.862 1.00 80.81 86 LYS A CA 1
ATOM 666 C C . LYS A 1 86 ? -21.561 -1.197 15.690 1.00 80.81 86 LYS A C 1
ATOM 668 O O . LYS A 1 86 ? -22.153 -1.889 14.871 1.00 80.81 86 LYS A O 1
ATOM 673 N N . VAL A 1 87 ? -20.263 -0.933 15.633 1.00 74.81 87 VAL A N 1
ATOM 674 C CA . VAL A 1 87 ? -19.336 -1.467 14.633 1.00 74.81 87 VAL A CA 1
ATOM 675 C C . VAL A 1 87 ? -18.095 -1.876 15.393 1.00 74.81 87 VAL A C 1
ATOM 677 O O . VAL A 1 87 ? -17.164 -1.083 15.534 1.00 74.81 87 VAL A O 1
ATOM 680 N N . GLY A 1 88 ? -18.126 -3.038 16.029 1.00 75.62 88 GLY A N 1
ATOM 681 C CA . GLY A 1 88 ? -17.076 -3.333 16.994 1.00 75.62 88 GLY A CA 1
ATOM 682 C C . GLY A 1 88 ? -17.511 -3.427 18.411 1.00 75.62 88 GLY A C 1
ATOM 683 O O . GLY A 1 88 ? -18.672 -3.371 18.803 1.00 75.62 88 GLY A O 1
ATOM 684 N N . GLU A 1 89 ? -16.451 -3.391 19.182 1.00 74.06 89 GLU A N 1
ATOM 685 C CA . GLU A 1 89 ? -16.375 -2.642 20.417 1.00 74.06 89 GLU A CA 1
ATOM 686 C C . GLU A 1 89 ? -16.503 -1.124 20.182 1.00 74.06 89 GLU A C 1
ATOM 688 O O . GLU A 1 89 ? -16.805 -0.390 21.120 1.00 74.06 89 GLU A O 1
ATOM 693 N N . LYS A 1 90 ? -16.335 -0.645 18.939 1.00 80.81 90 LYS A N 1
ATOM 694 C CA . LYS A 1 90 ? -16.536 0.755 18.559 1.00 80.81 90 LYS A CA 1
ATOM 695 C C . LYS A 1 90 ? -17.984 1.028 18.137 1.00 80.81 90 LYS A C 1
ATOM 697 O O . LYS A 1 90 ? -18.791 0.127 17.894 1.00 80.81 90 LYS A O 1
ATOM 702 N N . SER A 1 91 ? -18.332 2.306 18.057 1.00 83.94 91 SER A N 1
ATOM 703 C CA . SER A 1 91 ? -19.649 2.754 17.607 1.00 83.94 91 SER A CA 1
ATOM 704 C C . SER A 1 91 ? -19.525 4.011 16.774 1.00 83.94 91 SER A C 1
ATOM 706 O O . SER A 1 91 ? -18.766 4.904 17.147 1.00 83.94 91 SER A O 1
ATOM 708 N N . THR A 1 92 ? -20.325 4.116 15.722 1.00 89.44 92 THR A N 1
ATOM 709 C CA . THR A 1 92 ? -20.583 5.398 15.073 1.00 89.44 92 THR A CA 1
ATOM 710 C C . THR A 1 92 ? -21.735 6.111 15.772 1.00 89.44 92 THR A C 1
ATOM 712 O O . THR A 1 92 ? -22.561 5.491 16.455 1.00 89.44 92 THR A O 1
ATOM 715 N N . CYS A 1 93 ? -21.789 7.430 15.630 1.00 93.81 93 CYS A N 1
ATOM 716 C CA . CYS A 1 93 ? -22.834 8.254 16.221 1.00 93.81 93 CYS A CA 1
ATOM 717 C C . CYS A 1 93 ? -23.338 9.261 15.191 1.00 93.81 93 CYS A C 1
ATOM 719 O O . CYS A 1 93 ? -22.604 10.171 14.823 1.00 93.81 93 CYS A O 1
ATOM 721 N N . LEU A 1 94 ? -24.585 9.107 14.749 1.00 94.38 94 LEU A N 1
ATOM 722 C CA . LEU A 1 94 ? -25.287 10.057 13.893 1.00 94.38 94 LEU A CA 1
ATOM 723 C C . LEU A 1 94 ? -26.289 10.852 14.738 1.00 94.38 94 LEU A C 1
ATOM 725 O O . LEU A 1 94 ? -27.235 10.294 15.290 1.00 94.38 94 LEU A O 1
ATOM 729 N N . GLU A 1 95 ? -26.087 12.158 14.835 1.00 94.62 95 GLU A N 1
ATOM 730 C CA . GLU A 1 95 ? -26.997 13.095 15.491 1.00 94.62 95 GLU A CA 1
ATOM 731 C C . GLU A 1 95 ? -27.872 13.782 14.436 1.00 94.62 95 GLU A C 1
ATOM 733 O O . GLU A 1 95 ? -27.356 14.314 13.444 1.00 94.62 95 GLU A O 1
ATOM 738 N N . LEU A 1 96 ? -29.188 13.791 14.661 1.00 94.50 96 LEU A N 1
ATOM 739 C CA . LEU A 1 96 ? -30.152 14.510 13.830 1.00 94.50 96 LEU A CA 1
ATOM 740 C C . LEU A 1 96 ? -30.515 15.869 14.445 1.00 94.50 96 LEU A C 1
ATOM 742 O O . LEU A 1 96 ? -30.461 16.044 15.662 1.00 94.50 96 LEU A O 1
ATOM 746 N N . ASP A 1 97 ? -30.890 16.838 13.615 1.00 93.44 97 ASP A N 1
ATOM 747 C CA . ASP A 1 97 ? -31.403 18.135 14.059 1.00 93.44 97 ASP A CA 1
ATOM 748 C C . ASP A 1 97 ? -32.901 18.086 14.424 1.00 93.44 97 ASP A C 1
ATOM 750 O O . ASP A 1 97 ? -33.544 17.033 14.431 1.00 93.44 97 ASP A O 1
ATOM 754 N N . GLU A 1 98 ? -33.481 19.244 14.740 1.00 93.94 98 GLU A N 1
ATOM 755 C CA . GLU A 1 98 ? -34.902 19.392 15.076 1.00 93.94 98 GLU A CA 1
ATOM 756 C C . GLU A 1 98 ? -35.868 19.062 13.924 1.00 93.94 98 GLU A C 1
ATOM 758 O O . GLU A 1 98 ? -37.052 18.831 14.167 1.00 93.94 98 GLU A O 1
ATOM 763 N N . ASN A 1 99 ? -35.372 18.983 12.688 1.00 92.94 99 ASN A N 1
ATOM 764 C CA . ASN A 1 99 ? -36.137 18.591 11.507 1.00 92.94 99 ASN A CA 1
ATOM 765 C C . ASN A 1 99 ? -35.927 17.111 11.145 1.00 92.94 99 ASN A C 1
ATOM 767 O O . ASN A 1 99 ? -36.513 16.631 10.176 1.00 92.94 99 ASN A O 1
ATOM 771 N N . GLY A 1 100 ? -35.116 16.375 11.914 1.00 90.25 100 GLY A N 1
ATOM 772 C CA . GLY A 1 100 ? -34.770 14.984 11.627 1.00 90.25 100 GLY A CA 1
ATOM 773 C C . GLY A 1 100 ? -33.766 14.830 10.480 1.00 90.25 100 GLY A C 1
ATOM 774 O O . GLY A 1 100 ? -33.707 13.758 9.876 1.00 90.25 100 GLY A O 1
ATOM 775 N N . LEU A 1 101 ? -33.005 15.882 10.155 1.00 91.31 101 LEU A N 1
ATOM 776 C CA . LEU A 1 101 ? -31.927 15.869 9.163 1.00 91.31 101 LEU A CA 1
ATOM 777 C C . LEU A 1 101 ? -30.584 15.585 9.834 1.00 91.31 101 LEU A C 1
ATOM 779 O O . LEU A 1 101 ? -30.394 15.890 11.009 1.00 91.31 101 LEU A O 1
ATOM 783 N N . ALA A 1 102 ? -29.631 15.015 9.096 1.00 91.88 102 ALA A N 1
ATOM 784 C CA . ALA A 1 102 ? -28.297 14.752 9.625 1.00 91.88 102 ALA A CA 1
ATOM 785 C C . ALA A 1 102 ? -27.594 16.066 10.017 1.00 91.88 102 ALA A C 1
ATOM 787 O O . ALA A 1 102 ? -27.473 16.985 9.208 1.00 91.88 102 ALA A O 1
ATOM 788 N N . LYS A 1 103 ? -27.098 16.132 11.256 1.00 94.25 103 LYS A N 1
ATOM 789 C CA . LYS A 1 103 ? -26.410 17.304 11.816 1.00 94.25 103 LYS A CA 1
ATOM 790 C C . LYS A 1 103 ? -24.931 17.041 12.072 1.00 94.25 103 LYS A C 1
ATOM 792 O O . LYS A 1 103 ? -24.081 17.882 11.779 1.00 94.25 103 LYS A O 1
ATOM 797 N N . ARG A 1 104 ? -24.625 15.888 12.662 1.00 94.44 104 ARG A N 1
ATOM 798 C CA . ARG A 1 104 ? -23.268 15.499 13.045 1.00 94.44 104 ARG A CA 1
ATOM 799 C C . ARG A 1 104 ? -23.119 13.994 12.951 1.00 94.44 104 ARG A C 1
ATOM 801 O O . ARG A 1 104 ? -24.026 13.257 13.319 1.00 94.44 104 ARG A O 1
ATOM 808 N N . PHE A 1 105 ? -21.964 13.552 12.494 1.00 94.50 105 PHE A N 1
ATOM 809 C CA . PHE A 1 105 ? -21.576 12.161 12.435 1.00 94.50 105 PHE A CA 1
ATOM 810 C C . PHE A 1 105 ? -20.198 11.989 13.068 1.00 94.50 105 PHE A C 1
ATOM 812 O O . PHE A 1 105 ? -19.293 12.777 12.807 1.00 94.50 105 PHE A O 1
ATOM 819 N N . VAL A 1 106 ? -20.048 10.971 13.907 1.00 91.81 106 VAL A N 1
ATOM 820 C CA . VAL A 1 106 ? -18.759 10.519 14.433 1.00 91.81 106 VAL A CA 1
ATOM 821 C C . VAL A 1 106 ? -18.539 9.100 13.940 1.00 91.81 106 VAL A C 1
ATOM 823 O O . VAL A 1 106 ? -19.381 8.231 14.189 1.00 91.81 106 VAL A O 1
ATOM 826 N N . ASP A 1 107 ? -17.448 8.875 13.214 1.00 87.44 107 ASP A N 1
ATOM 827 C CA . ASP A 1 107 ? -17.125 7.566 12.654 1.00 87.44 107 ASP A CA 1
ATOM 828 C C . ASP A 1 107 ? -16.452 6.637 13.688 1.00 87.44 107 ASP A C 1
ATOM 830 O O . ASP A 1 107 ? -16.253 6.991 14.852 1.00 87.44 107 ASP A O 1
ATOM 834 N N . VAL A 1 108 ? -16.099 5.419 13.266 1.00 80.94 108 VAL A N 1
ATOM 835 C CA . VAL A 1 108 ? -15.441 4.419 14.126 1.00 80.94 108 VAL A CA 1
ATOM 836 C C . VAL A 1 108 ? -14.008 4.789 14.527 1.00 80.94 108 VAL A C 1
ATOM 838 O O . VAL A 1 108 ? -13.450 4.183 15.439 1.00 80.94 108 VAL A O 1
ATOM 841 N N . ASN A 1 109 ? -13.386 5.755 13.861 1.00 78.50 109 ASN A N 1
ATOM 842 C CA . ASN A 1 109 ? -12.051 6.258 14.172 1.00 78.50 109 ASN A CA 1
ATOM 843 C C . ASN A 1 109 ? -12.098 7.552 14.995 1.00 78.50 109 ASN A C 1
ATOM 845 O O . ASN A 1 109 ? -11.055 8.041 15.416 1.00 78.50 109 ASN A O 1
ATOM 849 N N . GLY A 1 110 ? -13.295 8.076 15.274 1.00 82.75 110 GLY A N 1
ATOM 850 C CA . GLY A 1 110 ? -13.473 9.347 15.964 1.00 82.75 110 GLY A CA 1
ATOM 851 C C . GLY A 1 110 ? -13.348 10.564 15.044 1.00 82.75 110 GLY A C 1
ATOM 852 O O . GLY A 1 110 ? -13.274 11.686 15.556 1.00 82.75 110 GLY A O 1
ATOM 853 N N . ASP A 1 111 ? -13.351 10.367 13.720 1.00 83.88 111 ASP A N 1
ATOM 854 C CA . ASP A 1 111 ? -13.499 11.455 12.758 1.00 83.88 111 ASP A CA 1
ATOM 855 C C . ASP A 1 111 ? -14.880 12.079 12.929 1.00 83.88 111 ASP A C 1
ATOM 857 O O . ASP A 1 111 ? -15.897 11.380 12.965 1.00 83.88 111 ASP A O 1
ATOM 861 N N . GLN A 1 112 ? -14.926 13.406 13.022 1.00 91.12 112 GLN A N 1
ATOM 862 C CA . GLN A 1 112 ? -16.174 14.130 13.221 1.00 91.12 112 GLN A CA 1
ATOM 863 C C . GLN A 1 112 ? -16.540 14.891 11.958 1.00 91.12 112 GLN A C 1
ATOM 865 O O . GLN A 1 112 ? -15.823 15.801 11.545 1.00 91.12 112 GLN A O 1
ATOM 870 N N . ILE A 1 113 ? -17.681 14.550 11.372 1.00 91.69 113 ILE A N 1
ATOM 871 C CA . ILE A 1 113 ? -18.266 15.239 10.227 1.00 91.69 113 ILE A CA 1
ATOM 872 C C . ILE A 1 113 ? -19.467 16.032 10.729 1.00 91.69 113 ILE A C 1
ATOM 874 O O . ILE A 1 113 ? -20.413 15.468 11.272 1.00 91.69 113 ILE A O 1
ATOM 878 N N . GLN A 1 114 ? -19.432 17.350 10.587 1.00 93.94 114 GLN A N 1
ATOM 879 C CA . GLN A 1 114 ? -20.452 18.235 11.130 1.00 93.94 114 GLN A CA 1
ATOM 880 C C . GLN A 1 114 ? -20.938 19.222 10.078 1.00 93.94 114 GLN A C 1
ATOM 882 O O . GLN A 1 114 ? -20.149 19.788 9.318 1.00 93.94 114 GLN A O 1
ATOM 887 N N . LYS A 1 115 ? -22.254 19.431 10.073 1.00 91.69 115 LYS A N 1
ATOM 888 C CA . LYS A 1 115 ? -22.921 20.430 9.252 1.00 91.69 115 LYS A CA 1
ATOM 889 C C . LYS A 1 115 ? -22.840 21.795 9.933 1.00 91.69 115 LYS A C 1
ATOM 891 O O . LYS A 1 115 ? -23.240 21.936 11.092 1.00 91.69 115 LYS A O 1
ATOM 896 N N . SER A 1 116 ? -22.306 22.793 9.241 1.00 88.44 116 SER A N 1
ATOM 897 C CA . SER A 1 116 ? -22.318 24.187 9.686 1.00 88.44 116 SER A CA 1
ATOM 898 C C . SER A 1 116 ? -23.673 24.848 9.435 1.00 88.44 116 SER A C 1
ATOM 900 O O . SER A 1 116 ? -24.536 24.320 8.734 1.00 88.44 116 SER A O 1
ATOM 902 N N . GLU A 1 117 ? -23.859 26.040 10.005 1.00 87.38 117 GLU A N 1
ATOM 903 C CA . GLU A 1 117 ? -25.095 26.825 9.873 1.00 87.38 117 GLU A CA 1
ATOM 904 C C . GLU A 1 117 ? -25.425 27.199 8.418 1.00 87.38 117 GLU A C 1
ATOM 906 O O . GLU A 1 117 ? -26.595 27.313 8.063 1.00 87.38 117 GLU A O 1
ATOM 911 N N . ASP A 1 118 ? -24.410 27.341 7.556 1.00 86.81 118 ASP A N 1
ATOM 912 C CA . ASP A 1 118 ? -24.573 27.584 6.113 1.00 86.81 118 ASP A CA 1
ATOM 913 C C . ASP A 1 118 ? -24.935 26.316 5.313 1.00 86.81 118 ASP A C 1
ATOM 915 O O . ASP A 1 118 ? -25.025 26.354 4.085 1.00 86.81 118 ASP A O 1
ATOM 919 N N . GLY A 1 119 ? -25.139 25.192 6.005 1.00 84.06 119 GLY A N 1
ATOM 920 C CA . GLY A 1 119 ? -25.491 23.903 5.428 1.00 84.06 119 GLY A CA 1
ATOM 921 C C . GLY A 1 119 ? -24.312 23.121 4.851 1.00 84.06 119 GLY A C 1
ATOM 922 O O . GLY A 1 119 ? -24.542 22.033 4.322 1.00 84.06 119 GLY A O 1
ATOM 923 N N . THR A 1 120 ? -23.079 23.635 4.941 1.00 86.69 120 THR A N 1
ATOM 924 C CA . THR A 1 120 ? -21.895 22.923 4.445 1.00 86.69 120 THR A CA 1
ATOM 925 C C . THR A 1 120 ? -21.408 21.864 5.423 1.00 86.69 120 THR A C 1
ATOM 927 O O . THR A 1 120 ? -21.543 21.997 6.636 1.00 86.69 120 THR A O 1
ATOM 930 N N . TRP A 1 121 ? -20.858 20.773 4.897 1.00 89.25 121 TRP A N 1
ATOM 931 C CA . TRP A 1 121 ? -20.253 19.732 5.723 1.00 89.25 121 TRP A CA 1
ATOM 932 C C . TRP A 1 121 ? -18.761 19.984 5.890 1.00 89.25 121 TRP A C 1
ATOM 934 O O . TRP A 1 121 ? -18.060 20.258 4.917 1.00 89.25 121 TRP A O 1
ATOM 944 N N . THR A 1 122 ? -18.287 19.853 7.126 1.00 87.94 122 THR A N 1
ATOM 945 C CA . THR A 1 122 ? -16.873 19.966 7.496 1.00 87.94 122 THR A CA 1
ATOM 946 C C . THR A 1 122 ? -16.440 18.719 8.251 1.00 87.94 122 THR A C 1
ATOM 948 O O . THR A 1 122 ? -17.219 18.153 9.018 1.00 87.94 122 THR A O 1
ATOM 951 N N . ARG A 1 123 ? -15.200 18.281 8.034 1.00 85.81 123 ARG A N 1
ATOM 952 C CA . ARG A 1 123 ? -14.563 17.203 8.800 1.00 85.81 123 ARG A CA 1
ATOM 953 C C . ARG A 1 123 ? -13.559 17.819 9.767 1.00 85.81 123 ARG A C 1
ATOM 955 O O . ARG A 1 123 ? -12.791 18.699 9.392 1.00 85.81 123 ARG A O 1
ATOM 962 N N . SER A 1 124 ? -13.557 17.344 11.001 1.00 82.56 124 SER A N 1
ATOM 963 C CA . SER A 1 124 ? -12.577 17.686 12.030 1.00 82.56 124 SER A CA 1
ATOM 964 C C . SER A 1 124 ? -12.014 16.406 12.644 1.00 82.56 124 SER A C 1
ATOM 966 O O . SER A 1 124 ? -12.639 15.349 12.547 1.00 82.56 124 SER A O 1
ATOM 968 N N . ASN A 1 125 ? -10.840 16.523 13.274 1.00 70.19 125 ASN A N 1
ATOM 969 C CA . ASN A 1 125 ? -10.089 15.407 13.857 1.00 70.19 125 ASN A CA 1
ATOM 970 C C . ASN A 1 125 ? -9.429 14.470 12.822 1.00 70.19 125 ASN A C 1
ATOM 972 O O . ASN A 1 125 ? -9.400 13.262 13.016 1.00 70.19 125 ASN A O 1
ATOM 976 N N . LEU A 1 126 ? -8.897 15.046 11.732 1.00 61.22 126 LEU A N 1
ATOM 977 C CA . LEU A 1 126 ? -8.200 14.318 10.667 1.00 61.22 126 LEU A CA 1
ATOM 978 C C . LEU A 1 126 ? -7.014 13.526 11.235 1.00 61.22 126 LEU A C 1
ATOM 980 O O . LEU A 1 126 ? -5.956 14.098 11.488 1.00 61.22 126 LEU A O 1
ATOM 984 N N . MET A 1 127 ? -7.168 12.209 11.365 1.00 53.34 127 MET A N 1
ATOM 985 C CA . MET A 1 127 ? -6.020 11.304 11.528 1.00 53.34 127 MET A CA 1
ATOM 986 C C . MET A 1 127 ? -5.141 11.284 10.262 1.00 53.34 127 MET A C 1
ATOM 988 O O . MET A 1 127 ? -3.961 10.962 10.323 1.00 53.34 127 MET A O 1
ATOM 992 N N . THR A 1 128 ? -5.706 11.661 9.111 1.00 55.84 128 THR A N 1
ATOM 993 C CA . THR A 1 128 ? -5.066 11.654 7.788 1.00 55.84 128 THR A CA 1
ATOM 994 C C . THR A 1 128 ? -5.209 13.033 7.122 1.00 55.84 128 THR A C 1
ATOM 996 O O . THR A 1 128 ? -6.238 13.336 6.516 1.00 55.84 128 THR A O 1
ATOM 999 N N . PRO A 1 129 ? -4.188 13.912 7.201 1.00 54.84 129 PRO A N 1
ATOM 1000 C CA . PRO A 1 129 ? -4.259 15.276 6.658 1.00 54.84 129 PRO A CA 1
ATOM 1001 C C . PRO A 1 129 ? -4.447 15.356 5.133 1.00 54.84 129 PRO A C 1
ATOM 1003 O O . PRO A 1 129 ? -4.787 16.419 4.615 1.00 54.84 129 PRO A O 1
ATOM 1006 N N . SER A 1 130 ? -4.193 14.261 4.409 1.00 63.12 130 SER A N 1
ATOM 1007 C CA . SER A 1 130 ? -4.273 14.173 2.945 1.00 63.12 130 SER A CA 1
ATOM 1008 C C . SER A 1 130 ? -5.693 13.969 2.402 1.00 63.12 130 SER A C 1
ATOM 1010 O O . SER A 1 130 ? -5.921 14.193 1.214 1.00 63.12 130 SER A O 1
ATOM 1012 N N . GLU A 1 131 ? -6.654 13.574 3.240 1.00 72.69 131 GLU A N 1
ATOM 1013 C CA . GLU A 1 131 ? -8.026 13.282 2.817 1.00 72.69 131 GLU A CA 1
ATOM 1014 C C . GLU A 1 131 ? -8.941 14.499 3.001 1.00 72.69 131 GLU A C 1
ATOM 1016 O O . GLU A 1 131 ? -9.282 14.886 4.124 1.00 72.69 131 GLU A O 1
ATOM 1021 N N . LYS A 1 132 ? -9.420 15.080 1.897 1.00 82.62 132 LYS A N 1
ATOM 1022 C CA . LYS A 1 132 ? -10.423 16.156 1.942 1.00 82.62 132 LYS A CA 1
ATOM 1023 C C . LYS A 1 132 ? -11.831 15.575 1.855 1.00 82.62 132 LYS A C 1
ATOM 1025 O O . LYS A 1 132 ? -12.096 14.710 1.028 1.00 82.62 132 LYS A O 1
ATOM 1030 N N . LEU A 1 133 ? -12.764 16.067 2.670 1.00 86.69 133 LEU A N 1
ATOM 1031 C CA . LEU A 1 133 ? -14.173 15.682 2.550 1.00 86.69 133 LEU A CA 1
ATOM 1032 C C . LEU A 1 133 ? -14.742 16.234 1.232 1.00 86.69 133 LEU A C 1
ATOM 1034 O O . LEU A 1 133 ? -14.770 17.444 1.033 1.00 86.69 133 LEU A O 1
ATOM 1038 N N . ALA A 1 134 ? -15.197 15.350 0.349 1.00 87.44 134 ALA A N 1
ATOM 1039 C CA . ALA A 1 134 ? -15.768 15.689 -0.955 1.00 87.44 134 ALA A CA 1
ATOM 1040 C C . ALA A 1 134 ? -17.284 15.461 -1.023 1.00 87.44 134 ALA A C 1
ATOM 1042 O O . ALA A 1 134 ? -17.972 16.079 -1.835 1.00 87.44 134 ALA A O 1
ATOM 1043 N N . GLY A 1 135 ? -17.823 14.606 -0.153 1.00 89.94 135 GLY A N 1
ATOM 1044 C CA . GLY A 1 135 ? -19.253 14.342 -0.063 1.00 89.94 135 GLY A CA 1
ATOM 1045 C C . GLY A 1 135 ? -19.643 13.710 1.265 1.00 89.94 135 GLY A C 1
ATOM 1046 O O . GLY A 1 135 ? -18.868 12.975 1.870 1.00 89.94 135 GLY A O 1
ATOM 1047 N N . PHE A 1 136 ? -20.863 13.993 1.707 1.00 92.56 136 PHE A N 1
ATOM 1048 C CA . PHE A 1 136 ? -21.492 13.330 2.841 1.00 92.56 136 PHE A CA 1
ATOM 1049 C C . PHE A 1 136 ? -22.990 13.212 2.570 1.00 92.56 136 PHE A C 1
ATOM 1051 O O . PHE A 1 136 ? -23.628 14.189 2.168 1.00 92.56 136 PHE A O 1
ATOM 1058 N N . SER A 1 137 ? -23.556 12.032 2.786 1.00 92.62 137 SER A N 1
ATOM 1059 C CA . SER A 1 137 ? -24.995 11.813 2.715 1.00 92.62 137 SER A CA 1
ATOM 1060 C C . SER A 1 137 ? -25.430 10.725 3.685 1.00 92.62 137 SER A C 1
ATOM 1062 O O . SER A 1 137 ? -24.646 9.869 4.096 1.00 92.62 137 SER A O 1
ATOM 1064 N N . VAL A 1 138 ? -26.705 10.771 4.058 1.00 92.00 138 VAL A N 1
ATOM 1065 C CA . VAL A 1 138 ? -27.355 9.715 4.828 1.00 92.00 138 VAL A CA 1
ATOM 1066 C C . VAL A 1 138 ? -28.655 9.359 4.129 1.00 92.00 138 VAL A C 1
ATOM 1068 O O . VAL A 1 138 ? -29.435 10.252 3.790 1.00 92.00 138 VAL A O 1
ATOM 1071 N N . ASP A 1 139 ? -28.873 8.073 3.873 1.00 92.19 139 ASP A N 1
ATOM 1072 C CA . ASP A 1 139 ? -30.091 7.605 3.217 1.00 92.19 139 ASP A CA 1
ATOM 1073 C C . ASP A 1 139 ? -31.246 7.366 4.213 1.00 92.19 139 ASP A C 1
ATOM 1075 O O . ASP A 1 139 ? -31.114 7.494 5.432 1.00 92.19 139 ASP A O 1
ATOM 1079 N N . LYS A 1 140 ? -32.420 7.012 3.679 1.00 90.62 140 LYS A N 1
ATOM 1080 C CA . LYS A 1 140 ? -33.633 6.713 4.465 1.00 90.62 140 LYS A CA 1
ATOM 1081 C C . LYS A 1 140 ? -33.486 5.500 5.395 1.00 90.62 140 LYS A C 1
ATOM 1083 O O . LYS A 1 140 ? -34.232 5.385 6.364 1.00 90.62 140 LYS A O 1
ATOM 1088 N N . ASP A 1 141 ? -32.563 4.598 5.073 1.00 90.94 141 ASP A N 1
ATOM 1089 C CA . ASP A 1 141 ? -32.272 3.385 5.833 1.00 90.94 141 ASP A CA 1
ATOM 1090 C C . ASP A 1 141 ? -31.157 3.648 6.865 1.00 90.94 141 ASP A C 1
ATOM 1092 O O . ASP A 1 141 ? -30.730 2.738 7.578 1.00 90.94 141 ASP A O 1
ATOM 1096 N N . LYS A 1 142 ? -30.761 4.926 7.005 1.00 90.25 142 LYS A N 1
ATOM 1097 C CA . LYS A 1 142 ? -29.745 5.449 7.921 1.00 90.25 142 LYS A CA 1
ATOM 1098 C C . LYS A 1 142 ? -28.334 4.963 7.587 1.00 90.25 142 LYS A C 1
ATOM 1100 O O . LYS A 1 142 ? -27.462 4.998 8.453 1.00 90.25 142 LYS A O 1
ATOM 1105 N N . ASN A 1 143 ? -28.090 4.537 6.347 1.00 92.00 143 ASN A N 1
ATOM 1106 C CA . ASN A 1 143 ? -26.738 4.264 5.880 1.00 92.00 143 ASN A CA 1
ATOM 1107 C C . ASN A 1 143 ? -26.033 5.592 5.609 1.00 92.00 143 ASN A C 1
ATOM 1109 O O . ASN A 1 143 ? -26.607 6.501 5.006 1.00 92.00 143 ASN A O 1
ATOM 1113 N N . VAL A 1 144 ? -24.790 5.700 6.060 1.00 92.50 144 VAL A N 1
ATOM 1114 C CA . VAL A 1 144 ? -23.970 6.904 5.920 1.00 92.50 144 VAL A CA 1
ATOM 1115 C C . VAL A 1 144 ? -22.992 6.695 4.775 1.00 92.50 144 VAL A C 1
ATOM 1117 O O . VAL A 1 144 ? -22.262 5.713 4.781 1.00 92.50 144 VAL A O 1
ATOM 1120 N N . SER A 1 145 ? -22.941 7.615 3.818 1.00 93.62 145 SER A N 1
ATOM 1121 C CA . SER A 1 145 ? -21.953 7.621 2.740 1.00 93.62 145 SER A CA 1
ATOM 1122 C C . SER A 1 145 ? -21.049 8.838 2.881 1.00 93.62 145 SER A C 1
ATOM 1124 O O . SER A 1 145 ? -21.519 9.974 2.949 1.00 93.62 145 SER A O 1
ATOM 1126 N N . ILE A 1 146 ? -19.743 8.603 2.906 1.00 91.75 146 ILE A N 1
ATOM 1127 C CA . ILE A 1 146 ? -18.705 9.620 3.038 1.00 91.75 146 ILE A CA 1
ATOM 1128 C C . ILE A 1 146 ? -17.794 9.500 1.826 1.00 91.75 146 ILE A C 1
ATOM 1130 O O . ILE A 1 146 ? -17.193 8.453 1.612 1.00 91.75 146 ILE A O 1
ATOM 1134 N N . THR A 1 147 ? -17.670 10.559 1.041 1.00 90.69 147 THR A N 1
ATOM 1135 C CA . THR A 1 147 ? -16.744 10.600 -0.090 1.00 90.69 147 THR A CA 1
ATOM 1136 C C . THR A 1 147 ? -15.565 11.488 0.266 1.00 90.69 147 THR A C 1
ATOM 1138 O O . THR A 1 147 ? -15.746 12.640 0.666 1.00 90.69 147 THR A O 1
ATOM 1141 N N . PHE A 1 148 ? -14.361 10.960 0.098 1.00 87.12 148 PHE A N 1
ATOM 1142 C CA . PHE A 1 148 ? -13.105 11.663 0.293 1.00 87.12 148 PHE A CA 1
ATOM 1143 C C . PHE A 1 148 ? -12.450 11.930 -1.061 1.00 87.12 148 PHE A C 1
ATOM 1145 O O . PHE A 1 148 ? -12.361 11.032 -1.895 1.00 87.12 148 PHE A O 1
ATOM 1152 N N . ALA A 1 149 ? -11.966 13.152 -1.263 1.00 83.06 149 ALA A N 1
ATOM 1153 C CA . ALA A 1 149 ? -10.983 13.459 -2.286 1.00 83.06 149 ALA A CA 1
ATOM 1154 C C . ALA A 1 149 ? -9.602 13.161 -1.702 1.00 83.06 149 ALA A C 1
ATOM 1156 O O . ALA A 1 149 ? -9.121 13.880 -0.821 1.00 83.06 149 ALA A O 1
ATOM 1157 N N . VAL A 1 150 ? -8.988 12.093 -2.190 1.00 79.75 150 VAL A N 1
ATOM 1158 C CA . VAL A 1 150 ? -7.624 11.703 -1.847 1.00 79.75 150 VAL A CA 1
ATOM 1159 C C . VAL A 1 150 ? -6.712 12.234 -2.943 1.00 79.75 150 VAL A C 1
ATOM 1161 O O . VAL A 1 150 ? -7.026 12.113 -4.131 1.00 79.75 150 VAL A O 1
ATOM 1164 N N . GLN A 1 151 ? -5.614 12.885 -2.567 1.00 75.25 151 GLN A N 1
ATOM 1165 C CA . GLN A 1 151 ? -4.615 13.288 -3.553 1.00 75.25 151 GLN A CA 1
ATOM 1166 C C . GLN A 1 151 ? -3.985 12.037 -4.154 1.00 75.25 151 GLN A C 1
ATOM 1168 O O . GLN A 1 151 ? -3.489 11.180 -3.427 1.00 75.25 151 GLN A O 1
ATOM 1173 N N . LYS A 1 152 ? -4.013 11.935 -5.482 1.00 66.31 152 LYS A N 1
ATOM 1174 C CA . LYS A 1 152 ? -3.244 10.927 -6.195 1.00 66.31 152 LYS A CA 1
ATOM 1175 C C . LYS A 1 152 ? -1.770 11.254 -5.965 1.00 66.31 152 LYS A C 1
ATOM 1177 O O . LYS A 1 152 ? -1.349 12.391 -6.183 1.00 66.31 152 LYS A O 1
ATOM 1182 N N . ASP A 1 153 ? -1.009 10.306 -5.433 1.00 57.19 153 ASP A N 1
ATOM 1183 C CA . ASP A 1 153 ? 0.394 10.537 -5.091 1.00 57.19 153 ASP A CA 1
ATOM 1184 C C . ASP A 1 153 ? 1.257 10.515 -6.368 1.00 57.19 153 ASP A C 1
ATOM 1186 O O . ASP A 1 153 ? 1.975 9.561 -6.636 1.00 57.19 153 ASP A O 1
ATOM 1190 N N . ASP A 1 154 ? 1.181 11.574 -7.181 1.00 45.53 154 ASP A N 1
ATOM 1191 C CA . ASP A 1 154 ? 1.954 11.740 -8.428 1.00 45.53 154 ASP A CA 1
ATOM 1192 C C . ASP A 1 154 ? 3.430 12.145 -8.157 1.00 45.53 154 ASP A C 1
ATOM 1194 O O . ASP A 1 154 ? 4.133 12.687 -9.017 1.00 45.53 154 ASP A O 1
ATOM 1198 N N . ARG A 1 155 ? 3.947 11.906 -6.941 1.00 45.78 155 ARG A N 1
ATOM 1199 C CA . ARG A 1 155 ? 5.277 12.379 -6.507 1.00 45.78 155 ARG A CA 1
ATOM 1200 C C . ARG A 1 155 ? 6.463 11.750 -7.246 1.00 45.78 155 ARG A C 1
ATOM 1202 O O . ARG A 1 155 ? 7.591 12.182 -7.025 1.00 45.78 155 ARG A O 1
ATOM 1209 N N . ALA A 1 156 ? 6.238 10.792 -8.142 1.00 41.47 156 ALA A N 1
ATOM 1210 C CA . ALA A 1 156 ? 7.299 10.221 -8.966 1.00 41.47 156 ALA A CA 1
ATOM 1211 C C . ALA A 1 156 ? 7.691 11.087 -10.184 1.00 41.47 156 ALA A C 1
ATOM 1213 O O . ALA A 1 156 ? 8.784 10.889 -10.709 1.00 41.47 156 ALA A O 1
ATOM 1214 N N . LEU A 1 157 ? 6.857 12.042 -10.633 1.00 38.94 157 LEU A N 1
ATOM 1215 C CA . LEU A 1 157 ? 7.082 12.737 -11.918 1.00 38.94 157 LEU A CA 1
ATOM 1216 C C . LEU A 1 157 ? 6.941 14.270 -11.901 1.00 38.94 157 LEU A C 1
ATOM 1218 O O . LEU A 1 157 ? 7.235 14.910 -12.910 1.00 38.94 157 LEU A O 1
ATOM 1222 N N . ALA A 1 158 ? 6.555 14.896 -10.786 1.00 38.56 158 ALA A N 1
ATOM 1223 C CA . ALA A 1 158 ? 6.379 16.351 -10.728 1.00 38.56 158 ALA A CA 1
ATOM 1224 C C . ALA A 1 158 ? 7.712 17.105 -10.540 1.00 38.56 158 ALA A C 1
ATOM 1226 O O . ALA A 1 158 ? 7.985 17.678 -9.484 1.00 38.56 158 ALA A O 1
ATOM 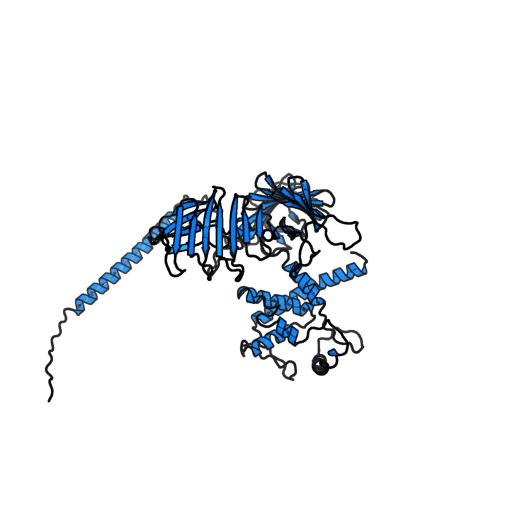1227 N N . THR A 1 159 ? 8.551 17.136 -11.574 1.00 43.28 159 THR A N 1
ATOM 1228 C CA . THR A 1 159 ? 9.596 18.154 -11.701 1.00 43.28 159 THR A CA 1
ATOM 1229 C C . THR A 1 159 ? 8.994 19.402 -12.366 1.00 43.28 159 THR A C 1
ATOM 1231 O O . THR A 1 159 ? 8.628 19.409 -13.535 1.00 43.28 159 THR A O 1
ATOM 1234 N N . ASP A 1 160 ? 8.891 20.484 -11.593 1.00 43.75 160 ASP A N 1
ATOM 1235 C CA . ASP A 1 160 ? 8.809 21.877 -12.069 1.00 43.75 160 ASP A CA 1
ATOM 1236 C C . ASP A 1 160 ? 7.493 22.498 -12.583 1.00 43.75 160 ASP A C 1
ATOM 1238 O O . ASP A 1 160 ? 7.526 23.602 -13.134 1.00 43.75 160 ASP A O 1
ATOM 1242 N N . SER A 1 161 ? 6.303 21.962 -12.299 1.00 46.38 161 SER A N 1
ATOM 1243 C CA . SER A 1 161 ? 5.094 22.781 -12.499 1.00 46.38 161 SER A CA 1
ATOM 1244 C C . SER A 1 161 ? 4.010 22.567 -11.451 1.00 46.38 161 SER A C 1
ATOM 1246 O O . SER A 1 161 ? 3.791 21.466 -10.961 1.00 46.38 161 SER A O 1
ATOM 1248 N N . ALA A 1 162 ? 3.329 23.659 -11.086 1.00 48.88 162 ALA A N 1
ATOM 1249 C CA . ALA A 1 162 ? 2.143 23.687 -10.230 1.00 48.88 162 ALA A CA 1
ATOM 1250 C C . ALA A 1 162 ? 0.920 23.061 -10.933 1.00 48.88 162 ALA A C 1
ATOM 1252 O O . ALA A 1 162 ? -0.174 23.634 -10.937 1.00 48.88 162 ALA A O 1
ATOM 1253 N N . GLU A 1 163 ? 1.119 21.921 -11.591 1.00 53.78 163 GLU A N 1
ATOM 1254 C CA . GLU A 1 163 ? 0.041 21.129 -12.148 1.00 53.78 163 GLU A CA 1
ATOM 1255 C C . GLU A 1 163 ? -0.867 20.676 -11.008 1.00 53.78 163 GLU A C 1
ATOM 1257 O O . GLU A 1 163 ? -0.434 20.295 -9.917 1.00 53.78 163 GLU A O 1
ATOM 1262 N N . LYS A 1 164 ? -2.170 20.844 -11.236 1.00 58.09 164 LYS A N 1
ATOM 1263 C CA . LYS A 1 164 ? -3.203 20.474 -10.278 1.00 58.09 164 LYS A CA 1
ATOM 1264 C C . LYS A 1 164 ? -3.047 18.985 -9.995 1.00 58.09 164 LYS A C 1
ATOM 1266 O O . LYS A 1 164 ? -3.325 18.193 -10.888 1.00 58.09 164 LYS A O 1
ATOM 1271 N N . MET A 1 165 ? -2.644 18.635 -8.773 1.00 59.28 165 MET A N 1
ATOM 1272 C CA . MET A 1 165 ? -2.633 17.241 -8.334 1.00 59.28 165 MET A CA 1
ATOM 1273 C C . MET A 1 165 ? -4.003 16.634 -8.619 1.00 59.28 165 MET A C 1
ATOM 1275 O O . MET A 1 165 ? -5.035 17.183 -8.206 1.00 59.28 165 MET A O 1
ATOM 1279 N N . GLU A 1 166 ? -4.010 15.534 -9.362 1.00 74.62 166 GLU A N 1
ATOM 1280 C CA . GLU A 1 166 ? -5.231 14.797 -9.628 1.00 74.62 166 GLU A CA 1
ATOM 1281 C C . GLU A 1 166 ? -5.767 14.282 -8.283 1.00 74.62 166 GLU A C 1
ATOM 1283 O O . GLU A 1 166 ? -5.017 13.825 -7.420 1.00 74.62 166 GLU A O 1
ATOM 1288 N N . THR A 1 167 ? -7.070 14.421 -8.049 1.00 77.38 167 THR A N 1
ATOM 1289 C CA . THR A 1 167 ? -7.701 13.861 -6.848 1.00 77.38 167 THR A CA 1
ATOM 1290 C C . THR A 1 167 ? -8.585 12.711 -7.267 1.00 77.38 167 THR A C 1
ATOM 1292 O O . THR A 1 167 ? -9.357 12.823 -8.220 1.00 77.38 167 THR A O 1
ATOM 1295 N N . VAL A 1 168 ? -8.476 11.607 -6.544 1.00 79.38 168 VAL A N 1
ATOM 1296 C CA . VAL A 1 168 ? -9.345 10.452 -6.714 1.00 79.38 168 VAL A CA 1
ATOM 1297 C C . VAL A 1 168 ? -10.405 10.443 -5.621 1.00 79.38 168 VAL A C 1
ATOM 1299 O O . VAL A 1 168 ? -10.162 10.870 -4.494 1.00 79.38 168 VAL A O 1
ATOM 1302 N N . GLN A 1 169 ? -11.610 10.000 -5.969 1.00 87.19 169 GLN A N 1
ATOM 1303 C CA . GLN A 1 169 ? -12.735 9.947 -5.039 1.00 87.19 169 GLN A CA 1
ATOM 1304 C C . GLN A 1 169 ? -12.836 8.544 -4.444 1.00 87.19 169 GLN A C 1
ATOM 1306 O O . GLN A 1 169 ? -13.007 7.573 -5.180 1.00 87.19 169 GLN A O 1
ATOM 1311 N N . VAL A 1 170 ? -12.750 8.445 -3.122 1.00 84.81 170 VAL A N 1
ATOM 1312 C CA . VAL A 1 170 ? -12.953 7.204 -2.367 1.00 84.81 170 VAL A CA 1
ATOM 1313 C C . VAL A 1 170 ? -14.243 7.345 -1.575 1.00 84.81 170 VAL A C 1
ATOM 1315 O O . VAL A 1 170 ? -14.406 8.318 -0.840 1.00 84.81 170 VAL A O 1
ATOM 1318 N N . THR A 1 171 ? -15.167 6.395 -1.704 1.00 90.44 171 THR A N 1
ATOM 1319 C CA . THR A 1 171 ? -16.466 6.459 -1.015 1.00 90.44 171 THR A CA 1
ATOM 1320 C C . THR A 1 171 ? -16.566 5.372 0.039 1.00 90.44 171 THR A C 1
ATOM 1322 O O . THR A 1 171 ? -16.539 4.190 -0.283 1.00 90.44 171 THR A O 1
ATOM 1325 N N . ARG A 1 172 ? -16.725 5.765 1.301 1.00 91.69 172 ARG A N 1
ATOM 1326 C CA . ARG A 1 172 ? -16.992 4.880 2.432 1.00 91.69 172 ARG A CA 1
ATOM 1327 C C . ARG A 1 172 ? -18.475 4.900 2.781 1.00 91.69 172 ARG A C 1
ATOM 1329 O O . ARG A 1 172 ? -19.003 5.924 3.199 1.00 91.69 172 ARG A O 1
ATOM 1336 N N . GLU A 1 173 ? -19.120 3.755 2.669 1.00 93.12 173 GLU A N 1
ATOM 1337 C CA . GLU A 1 173 ? -20.488 3.500 3.096 1.00 93.12 173 GLU A CA 1
ATOM 1338 C C . GLU A 1 173 ? -20.491 2.743 4.425 1.00 93.12 173 GLU A C 1
ATOM 1340 O O . GLU A 1 173 ? -19.837 1.714 4.571 1.00 93.12 173 GLU A O 1
ATOM 1345 N N . ILE A 1 174 ? -21.239 3.233 5.405 1.00 91.94 174 ILE A N 1
ATOM 1346 C CA . ILE A 1 174 ? -21.411 2.620 6.719 1.00 91.94 174 ILE A CA 1
ATOM 1347 C C . ILE A 1 174 ? -22.887 2.274 6.852 1.00 91.94 174 ILE A C 1
ATOM 1349 O O . ILE A 1 174 ? -23.740 3.159 6.957 1.00 91.94 174 ILE A O 1
ATOM 1353 N N . LYS A 1 175 ? -23.188 0.980 6.823 1.00 92.06 175 LYS A N 1
ATOM 1354 C CA . LYS A 1 175 ? -24.549 0.465 6.921 1.00 92.06 175 LYS A CA 1
ATOM 1355 C C . LYS A 1 175 ? -25.001 0.386 8.370 1.00 92.06 175 LYS A C 1
ATOM 1357 O O . LYS A 1 175 ? -24.196 0.246 9.291 1.00 92.06 175 LYS A O 1
ATOM 1362 N N . ASN A 1 176 ? -26.314 0.425 8.579 1.00 86.25 176 ASN A N 1
ATOM 1363 C CA . ASN A 1 176 ? -26.895 0.356 9.921 1.00 86.25 176 ASN A CA 1
ATOM 1364 C C . ASN A 1 176 ? -26.680 -1.005 10.624 1.00 86.25 176 ASN A C 1
ATOM 1366 O O . ASN A 1 176 ? -26.797 -1.097 11.843 1.00 86.25 176 ASN A O 1
ATOM 1370 N N . ASP A 1 177 ? -26.345 -2.063 9.882 1.00 86.81 177 ASP A N 1
ATOM 1371 C CA . ASP A 1 177 ? -25.932 -3.357 10.448 1.00 86.81 177 ASP A CA 1
ATOM 1372 C C . ASP A 1 177 ? -24.458 -3.384 10.901 1.00 86.81 177 ASP A C 1
ATOM 1374 O O . ASP A 1 177 ? -23.985 -4.389 11.426 1.00 86.81 177 ASP A O 1
ATOM 1378 N N . GLY A 1 178 ? -23.744 -2.270 10.719 1.00 86.31 178 GLY A N 1
ATOM 1379 C CA . GLY A 1 178 ? -22.338 -2.094 11.050 1.00 86.31 178 GLY A CA 1
ATOM 1380 C C . GLY A 1 178 ? -21.364 -2.521 9.955 1.00 86.31 178 GLY A C 1
ATOM 1381 O O . GLY A 1 178 ? -20.156 -2.392 10.142 1.00 86.31 178 GLY A O 1
ATOM 1382 N N . THR A 1 179 ? -21.854 -2.976 8.800 1.00 91.31 179 THR A N 1
ATOM 1383 C CA . THR A 1 179 ? -21.009 -3.238 7.632 1.00 91.31 179 THR A CA 1
ATOM 1384 C C . THR A 1 179 ? -20.423 -1.930 7.108 1.00 91.31 179 THR A C 1
ATOM 1386 O O . THR A 1 179 ? -21.162 -0.987 6.823 1.00 91.31 179 THR A O 1
ATOM 1389 N N . ILE A 1 180 ? -19.106 -1.878 6.916 1.00 90.88 180 ILE A N 1
ATOM 1390 C CA . ILE A 1 180 ? -18.422 -0.746 6.280 1.00 90.88 180 ILE A CA 1
ATOM 1391 C C . ILE A 1 180 ? -17.938 -1.185 4.903 1.00 90.88 180 ILE A C 1
ATOM 1393 O O . ILE A 1 180 ? -17.176 -2.136 4.804 1.00 90.88 180 ILE A O 1
ATOM 1397 N N . THR A 1 181 ? -18.346 -0.497 3.842 1.00 92.44 181 THR A N 1
ATOM 1398 C CA . THR A 1 181 ? -17.837 -0.704 2.481 1.00 92.44 181 THR A CA 1
ATOM 1399 C C . THR A 1 181 ? -17.028 0.512 2.051 1.00 92.44 181 THR A C 1
ATOM 1401 O O . THR A 1 181 ? -17.542 1.618 2.112 1.00 92.44 181 THR A O 1
ATOM 1404 N N . THR A 1 182 ? -15.780 0.353 1.621 1.00 89.44 182 THR A N 1
ATOM 1405 C CA . THR A 1 182 ? -14.991 1.438 1.018 1.00 89.44 182 THR A CA 1
ATOM 1406 C C . THR A 1 182 ? -14.783 1.125 -0.453 1.00 89.44 182 THR A C 1
ATOM 1408 O O . THR A 1 182 ? -14.123 0.143 -0.766 1.00 89.44 182 THR A O 1
ATOM 1411 N N . ASN A 1 183 ? -15.350 1.938 -1.338 1.00 88.38 183 ASN A N 1
ATOM 1412 C CA . ASN A 1 183 ? -15.251 1.822 -2.788 1.00 88.38 183 ASN A CA 1
ATOM 1413 C C . ASN A 1 183 ? -14.084 2.670 -3.306 1.00 88.38 183 ASN A C 1
ATOM 1415 O O . ASN A 1 183 ? -13.997 3.864 -2.999 1.00 88.38 183 ASN A O 1
ATOM 1419 N N . TYR A 1 184 ? -13.228 2.059 -4.122 1.00 84.19 184 TYR A N 1
ATOM 1420 C CA . TYR A 1 184 ? -12.079 2.699 -4.751 1.00 84.19 184 TYR A CA 1
ATOM 1421 C C . TYR A 1 184 ? -12.353 2.978 -6.244 1.00 84.19 184 TYR A C 1
ATOM 1423 O O . TYR A 1 184 ? -13.163 2.287 -6.872 1.00 84.19 184 TYR A O 1
ATOM 1431 N N . PRO A 1 185 ? -11.690 3.984 -6.847 1.00 77.94 185 PRO A N 1
ATOM 1432 C CA . PRO A 1 185 ? -11.922 4.377 -8.243 1.00 77.94 185 PRO A CA 1
ATOM 1433 C C . PRO A 1 185 ? -11.608 3.296 -9.286 1.00 77.94 185 PRO A C 1
ATOM 1435 O O . PRO A 1 185 ? -12.090 3.368 -10.415 1.00 77.94 185 PRO A O 1
ATOM 1438 N N . ASP A 1 186 ? -10.775 2.318 -8.939 1.00 74.19 186 ASP A N 1
ATOM 1439 C CA . ASP A 1 186 ? -10.375 1.206 -9.805 1.00 74.19 186 ASP A CA 1
ATOM 1440 C C . ASP A 1 186 ? -11.435 0.087 -9.884 1.00 74.19 186 ASP A C 1
ATOM 1442 O O . ASP A 1 186 ? -11.252 -0.894 -10.610 1.00 74.19 186 ASP A O 1
ATOM 1446 N N . GLY A 1 187 ? -12.556 0.243 -9.168 1.00 82.31 187 GLY A N 1
ATOM 1447 C CA . GLY A 1 187 ? -13.633 -0.742 -9.078 1.00 82.31 187 GLY A CA 1
ATOM 1448 C C . GLY A 1 187 ? -13.405 -1.814 -8.009 1.00 82.31 187 GLY A C 1
ATOM 1449 O O . GLY A 1 187 ? -14.202 -2.752 -7.917 1.00 82.31 187 GLY A O 1
ATOM 1450 N N . CYS A 1 188 ? -12.342 -1.696 -7.210 1.00 81.31 188 CYS A N 1
ATOM 1451 C CA . CYS A 1 188 ? -12.151 -2.504 -6.014 1.00 81.31 188 CYS A CA 1
ATOM 1452 C C . CYS A 1 188 ? -12.929 -1.909 -4.836 1.00 81.31 188 CYS A C 1
ATOM 1454 O O . CYS A 1 188 ? -13.280 -0.726 -4.800 1.00 81.31 188 CYS A O 1
ATOM 1456 N N . SER A 1 189 ? -13.222 -2.732 -3.838 1.00 87.81 189 SER A N 1
ATOM 1457 C CA . SER A 1 189 ? -13.849 -2.292 -2.597 1.00 87.81 189 SER A CA 1
ATOM 1458 C C . SER A 1 189 ? -13.369 -3.125 -1.420 1.00 87.81 189 SER A C 1
ATOM 1460 O O . SER A 1 189 ? -13.113 -4.316 -1.56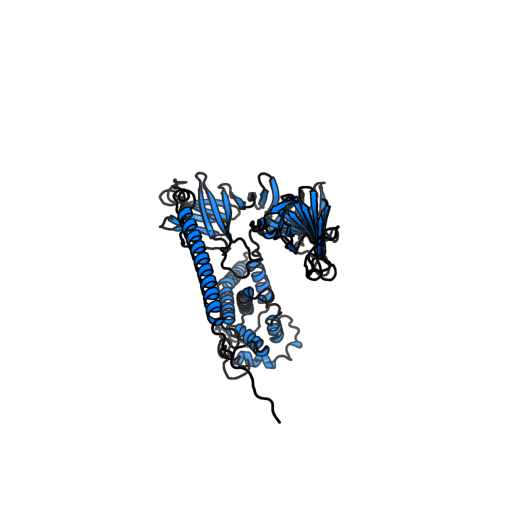9 1.00 87.81 189 SER A O 1
ATOM 1462 N N . THR A 1 190 ? -13.281 -2.534 -0.233 1.00 88.81 190 THR A N 1
ATOM 1463 C CA . THR A 1 190 ? -13.155 -3.301 1.012 1.00 88.81 190 THR A CA 1
ATOM 1464 C C . THR A 1 190 ? -14.495 -3.360 1.726 1.00 88.81 190 THR A C 1
ATOM 1466 O O . THR A 1 190 ? -15.178 -2.351 1.834 1.00 88.81 190 THR A O 1
ATOM 1469 N N . VAL A 1 191 ? -14.887 -4.532 2.221 1.00 91.38 191 VAL A N 1
ATOM 1470 C CA . VAL A 1 191 ? -16.104 -4.749 3.010 1.00 91.38 191 VAL A CA 1
ATOM 1471 C C . VAL A 1 191 ? -15.698 -5.278 4.377 1.00 91.38 191 VAL A C 1
ATOM 1473 O O . VAL A 1 191 ? -15.254 -6.417 4.496 1.00 91.38 191 VAL A O 1
ATOM 1476 N N . SER A 1 192 ? -15.844 -4.456 5.408 1.00 89.94 192 SER A N 1
ATOM 1477 C CA . SER A 1 192 ? -15.598 -4.819 6.798 1.00 89.94 192 SER A CA 1
ATOM 1478 C C . SER A 1 192 ? -16.900 -5.199 7.496 1.00 89.94 192 SER A C 1
ATOM 1480 O O . SER A 1 192 ? -17.876 -4.449 7.453 1.00 89.94 192 SER A O 1
ATOM 1482 N N . THR A 1 193 ? -16.914 -6.357 8.148 1.00 91.62 193 THR A N 1
ATOM 1483 C CA . THR A 1 193 ? -18.035 -6.872 8.944 1.00 91.62 193 THR A CA 1
ATOM 1484 C C . THR A 1 193 ? -17.544 -7.358 10.298 1.00 91.62 193 THR A C 1
ATOM 1486 O O . THR A 1 193 ? -16.471 -7.955 10.390 1.00 91.62 193 THR A O 1
ATOM 1489 N N . GLN A 1 194 ? -18.360 -7.175 11.328 1.00 86.69 194 GLN A N 1
ATOM 1490 C CA . GLN A 1 194 ? -18.109 -7.680 12.673 1.00 86.69 194 GLN A CA 1
ATOM 1491 C C . GLN A 1 194 ? -18.833 -9.006 12.914 1.00 86.69 194 GLN A C 1
ATOM 1493 O O . GLN A 1 194 ? -20.037 -9.085 12.681 1.00 86.69 194 GLN A O 1
ATOM 1498 N N . ASP A 1 195 ? -18.155 -9.987 13.503 1.00 88.00 195 ASP A N 1
ATOM 1499 C CA . ASP A 1 195 ? -18.796 -11.142 14.136 1.00 88.00 195 ASP A CA 1
ATOM 1500 C C . ASP A 1 195 ? -18.156 -11.412 15.508 1.00 88.00 195 ASP A C 1
ATOM 1502 O O . ASP A 1 195 ? -17.037 -11.916 15.611 1.00 88.00 195 ASP A O 1
ATOM 1506 N N . GLY A 1 196 ? -18.840 -11.003 16.582 1.00 88.94 196 GLY A N 1
ATOM 1507 C CA . GLY A 1 196 ? -18.309 -11.085 17.946 1.00 88.94 196 GLY A CA 1
ATOM 1508 C C . GLY A 1 196 ? -17.051 -10.229 18.150 1.00 88.94 196 GLY A C 1
ATOM 1509 O O . GLY A 1 196 ? -17.082 -9.012 17.954 1.00 88.94 196 GLY A O 1
ATOM 1510 N N . ASP A 1 197 ? -15.958 -10.872 18.566 1.00 85.69 197 ASP A N 1
ATOM 1511 C CA . ASP A 1 197 ? -14.619 -10.289 18.750 1.00 85.69 197 ASP A CA 1
ATOM 1512 C C . ASP A 1 197 ? -13.818 -10.183 17.439 1.00 85.69 197 ASP A C 1
ATOM 1514 O O . ASP A 1 197 ? -12.709 -9.639 17.431 1.00 85.69 197 ASP A O 1
ATOM 1518 N N . LYS A 1 198 ? -14.358 -10.714 16.334 1.00 89.50 198 LYS A N 1
ATOM 1519 C CA . LYS A 1 198 ? -13.684 -10.761 15.038 1.00 89.50 198 LYS A CA 1
ATOM 1520 C C . LYS A 1 198 ? -14.160 -9.657 14.105 1.00 89.50 198 LYS A C 1
ATOM 1522 O O . LYS A 1 198 ? -15.360 -9.451 13.924 1.00 89.50 198 LYS A O 1
ATOM 1527 N N . ASN A 1 199 ? -13.204 -9.033 13.428 1.00 88.19 199 ASN A N 1
ATOM 1528 C CA . ASN A 1 199 ? -13.436 -8.103 12.329 1.00 88.19 199 ASN A CA 1
ATOM 1529 C C . ASN A 1 199 ? -12.980 -8.771 11.035 1.00 88.19 199 ASN A C 1
ATOM 1531 O O . ASN A 1 199 ? -11.805 -9.095 10.889 1.00 88.19 199 ASN A O 1
ATOM 1535 N N . THR A 1 200 ? -13.893 -8.995 10.099 1.00 92.81 200 THR A N 1
ATOM 1536 C CA . THR A 1 200 ? -13.576 -9.564 8.785 1.00 92.81 200 THR A CA 1
ATOM 1537 C C . THR A 1 200 ? -13.559 -8.458 7.747 1.00 92.81 200 THR A C 1
ATOM 1539 O O . THR A 1 200 ? -14.587 -7.824 7.544 1.00 92.81 200 THR A O 1
ATOM 1542 N N . VAL A 1 201 ? -12.435 -8.257 7.066 1.00 90.00 201 VAL A N 1
ATOM 1543 C CA . VAL A 1 201 ? -12.291 -7.349 5.925 1.00 90.00 201 VAL A CA 1
ATOM 1544 C C . VAL A 1 201 ? -12.184 -8.181 4.655 1.00 90.00 201 VAL A C 1
ATOM 1546 O O . VAL A 1 201 ? -11.275 -8.990 4.512 1.00 90.00 201 VAL A O 1
ATOM 1549 N N . ARG A 1 202 ? -13.106 -7.997 3.716 1.00 91.44 202 ARG A N 1
ATOM 1550 C CA . ARG A 1 202 ? -13.061 -8.624 2.393 1.00 91.44 202 ARG A CA 1
ATOM 1551 C C . ARG A 1 202 ? -12.634 -7.597 1.367 1.00 91.44 202 ARG A C 1
ATOM 1553 O O . ARG A 1 202 ? -13.267 -6.553 1.281 1.00 91.44 202 ARG A O 1
ATOM 1560 N N . VAL A 1 203 ? -11.622 -7.897 0.568 1.00 86.38 203 VAL A N 1
ATOM 1561 C CA . VAL A 1 203 ? -11.346 -7.140 -0.654 1.00 86.38 203 VAL A CA 1
ATOM 1562 C C . VAL A 1 203 ? -12.176 -7.760 -1.768 1.00 86.38 203 VAL A C 1
ATOM 1564 O O . VAL A 1 203 ? -12.113 -8.968 -2.008 1.00 86.38 203 VAL A O 1
ATOM 1567 N N . VAL A 1 204 ? -12.979 -6.938 -2.426 1.00 88.06 204 VAL A N 1
ATOM 1568 C CA . VAL A 1 204 ? -13.941 -7.323 -3.453 1.00 88.06 204 VAL A CA 1
ATOM 1569 C C . VAL A 1 204 ? -13.613 -6.565 -4.736 1.00 88.06 204 VAL A C 1
ATOM 1571 O O . VAL A 1 204 ? -13.330 -5.372 -4.697 1.00 88.06 204 VAL A O 1
ATOM 1574 N N . LYS A 1 205 ? -13.656 -7.246 -5.880 1.00 83.25 205 LYS A N 1
ATOM 1575 C CA . LYS A 1 205 ? -13.555 -6.639 -7.211 1.00 83.25 205 LYS A CA 1
ATOM 1576 C C . LYS A 1 205 ? -14.776 -7.055 -8.024 1.00 83.25 205 LYS A C 1
ATOM 1578 O O . LYS A 1 205 ? -14.937 -8.233 -8.348 1.00 83.25 205 LYS A O 1
ATOM 1583 N N . GLY A 1 206 ? -15.655 -6.100 -8.325 1.00 86.69 206 GLY A N 1
ATOM 1584 C CA . GLY A 1 206 ? -16.997 -6.419 -8.821 1.00 86.69 206 GLY A CA 1
ATOM 1585 C C . GLY A 1 206 ? -17.773 -7.244 -7.789 1.00 86.69 206 GLY A C 1
ATOM 1586 O O . GLY A 1 206 ? -17.945 -6.797 -6.662 1.00 86.69 206 GLY A O 1
ATOM 1587 N N . ASP A 1 207 ? -18.183 -8.461 -8.153 1.00 85.94 207 ASP A N 1
ATOM 1588 C CA . ASP A 1 207 ? -18.891 -9.388 -7.251 1.00 85.94 207 ASP A CA 1
ATOM 1589 C C . ASP A 1 207 ? -17.971 -10.458 -6.628 1.00 85.94 207 ASP A C 1
ATOM 1591 O O . ASP A 1 207 ? -18.422 -11.315 -5.865 1.00 85.94 207 ASP A O 1
ATOM 1595 N N . GLN A 1 208 ? -16.677 -10.452 -6.964 1.00 86.75 208 GLN A N 1
ATOM 1596 C CA . GLN A 1 208 ? -15.733 -11.476 -6.527 1.00 86.75 208 GLN A CA 1
ATOM 1597 C C . GLN A 1 208 ? -14.933 -11.006 -5.312 1.00 86.75 208 GLN A C 1
ATOM 1599 O O . GLN A 1 208 ? -14.206 -10.017 -5.383 1.00 86.75 208 GLN A O 1
ATOM 1604 N N . THR A 1 209 ? -14.988 -11.766 -4.217 1.00 88.06 209 THR A N 1
ATOM 1605 C CA . THR A 1 209 ? -14.019 -11.632 -3.122 1.00 88.06 209 THR A CA 1
ATOM 1606 C C . THR A 1 209 ? -12.658 -12.119 -3.605 1.00 88.06 209 THR A C 1
ATOM 1608 O O . THR A 1 209 ? -12.500 -13.295 -3.934 1.00 88.06 209 THR A O 1
ATOM 1611 N N . VAL A 1 210 ? -11.680 -11.218 -3.649 1.00 86.06 210 VAL A N 1
ATOM 1612 C CA . VAL A 1 210 ? -10.291 -11.535 -4.008 1.00 86.06 210 VAL A CA 1
ATOM 1613 C C . VAL A 1 210 ? -9.422 -11.754 -2.776 1.00 86.06 210 VAL A C 1
ATOM 1615 O O . VAL A 1 210 ? -8.382 -12.383 -2.879 1.00 86.06 210 VAL A O 1
ATOM 1618 N N . GLN A 1 211 ? -9.831 -11.259 -1.609 1.00 88.88 211 GLN A N 1
ATOM 1619 C CA . GLN A 1 211 ? -9.057 -11.392 -0.379 1.00 88.88 211 GLN A CA 1
ATOM 1620 C C . GLN A 1 211 ? -9.988 -11.382 0.829 1.00 88.88 211 GLN A C 1
ATOM 1622 O O . GLN A 1 211 ? -10.954 -10.619 0.844 1.00 88.88 211 GLN A O 1
ATOM 1627 N N . THR A 1 212 ? -9.675 -12.160 1.861 1.00 92.88 212 THR A N 1
ATOM 1628 C CA . THR A 1 212 ? -10.356 -12.063 3.160 1.00 92.88 212 THR A CA 1
ATOM 1629 C C . THR A 1 212 ? -9.315 -11.938 4.255 1.00 92.88 212 THR A C 1
ATOM 1631 O O . THR A 1 212 ? -8.374 -12.716 4.307 1.00 92.88 212 THR A O 1
ATOM 1634 N N . LEU A 1 213 ? -9.475 -10.972 5.144 1.00 91.88 213 LEU A N 1
ATOM 1635 C CA . LEU A 1 213 ? -8.646 -10.776 6.321 1.00 91.88 213 LEU A CA 1
ATOM 1636 C C . LEU A 1 213 ? -9.546 -10.874 7.544 1.00 91.88 213 LEU A C 1
ATOM 1638 O O . LEU A 1 213 ? -10.616 -10.273 7.567 1.00 91.88 213 LEU A O 1
ATOM 1642 N N . VAL A 1 214 ? -9.123 -11.603 8.566 1.00 92.81 214 VAL A N 1
ATOM 1643 C CA . VAL A 1 214 ? -9.840 -11.688 9.837 1.00 92.81 214 VAL A CA 1
ATOM 1644 C C . VAL A 1 214 ? -8.917 -11.209 10.936 1.00 92.81 214 VAL A C 1
ATOM 1646 O O . VAL A 1 214 ? -7.820 -11.736 11.127 1.00 92.81 214 VAL A O 1
ATOM 1649 N N . TYR A 1 215 ? -9.393 -10.222 11.676 1.00 88.88 215 TYR A N 1
ATOM 1650 C CA . TYR A 1 215 ? -8.714 -9.627 12.809 1.00 88.88 215 TYR A CA 1
ATOM 1651 C C . TYR A 1 215 ? -9.447 -9.965 14.104 1.00 88.88 215 TYR A C 1
ATOM 1653 O O . TYR A 1 215 ? -10.666 -10.124 14.106 1.00 88.88 215 TYR A O 1
ATOM 1661 N N . ARG A 1 216 ? -8.713 -10.014 15.212 1.00 86.12 216 ARG A N 1
ATOM 1662 C CA . ARG A 1 216 ? -9.238 -9.951 16.580 1.00 86.12 216 ARG A CA 1
ATOM 1663 C C . ARG A 1 216 ? -8.640 -8.713 17.236 1.00 86.12 216 ARG A C 1
ATOM 1665 O O . ARG A 1 216 ? -7.426 -8.633 17.402 1.00 86.12 216 ARG A O 1
ATOM 1672 N N . GLY A 1 217 ? -9.466 -7.719 17.554 1.00 85.44 217 GLY A N 1
ATOM 1673 C CA . GLY A 1 217 ? -8.953 -6.386 17.885 1.00 85.44 217 GLY A CA 1
ATOM 1674 C C . GLY A 1 217 ? -8.130 -5.814 16.721 1.00 85.44 217 GLY A C 1
ATOM 1675 O O . GLY A 1 217 ? -8.642 -5.702 15.607 1.00 85.44 217 GLY A O 1
ATOM 1676 N N . ASN A 1 218 ? -6.856 -5.496 16.974 1.00 80.12 218 ASN A N 1
ATOM 1677 C CA . ASN A 1 218 ? -5.907 -5.014 15.957 1.00 80.12 218 ASN A CA 1
ATOM 1678 C C . ASN A 1 218 ? -5.021 -6.125 15.364 1.00 80.12 218 ASN A C 1
ATOM 1680 O O . ASN A 1 218 ? -4.205 -5.859 14.483 1.00 80.12 218 ASN A O 1
ATOM 1684 N N . ASP A 1 219 ? -5.160 -7.359 15.845 1.00 82.06 219 ASP A N 1
ATOM 1685 C CA . ASP A 1 219 ? -4.319 -8.474 15.438 1.00 82.06 219 ASP A CA 1
ATOM 1686 C C . ASP A 1 219 ? -4.921 -9.235 14.262 1.00 82.06 219 ASP A C 1
ATOM 1688 O O . ASP A 1 219 ? -6.017 -9.783 14.376 1.00 82.06 219 ASP A O 1
ATOM 1692 N N . LEU A 1 220 ? -4.177 -9.359 13.162 1.00 87.19 220 LEU A N 1
ATOM 1693 C CA . LEU A 1 220 ? -4.532 -10.278 12.083 1.00 87.19 220 LEU A CA 1
ATOM 1694 C C . LEU A 1 220 ? -4.368 -11.728 12.567 1.00 87.19 220 LEU A C 1
ATOM 1696 O O . LEU A 1 220 ? -3.286 -12.121 13.009 1.00 87.19 220 LEU A O 1
ATOM 1700 N N . ILE A 1 221 ? -5.432 -12.526 12.456 1.00 90.94 221 ILE A N 1
ATOM 1701 C CA . ILE A 1 221 ? -5.456 -13.937 12.871 1.00 90.94 221 ILE A CA 1
ATOM 1702 C C . ILE A 1 221 ? -5.709 -14.906 11.713 1.00 90.94 221 ILE A C 1
ATOM 1704 O O . ILE A 1 221 ? -5.329 -16.071 11.808 1.00 90.94 221 ILE A O 1
ATOM 1708 N N . GLU A 1 222 ? -6.321 -14.451 10.620 1.00 93.75 222 GLU A N 1
ATOM 1709 C CA . GLU A 1 222 ? -6.570 -15.260 9.426 1.00 93.75 222 GLU A CA 1
ATOM 1710 C C . GLU A 1 222 ? -6.503 -14.390 8.170 1.00 93.75 222 GLU A C 1
ATOM 1712 O O . GLU A 1 222 ? -6.859 -13.212 8.203 1.00 93.75 222 GLU A O 1
ATOM 1717 N N . PHE A 1 223 ? -6.029 -14.961 7.070 1.00 91.81 223 PHE A N 1
ATOM 1718 C CA . PHE A 1 223 ? -5.864 -14.273 5.802 1.00 91.81 223 PHE A CA 1
ATOM 1719 C C . PHE A 1 223 ? -6.011 -15.253 4.630 1.00 91.81 223 PHE A C 1
ATOM 1721 O O . PHE A 1 223 ? -5.193 -16.150 4.469 1.00 91.81 223 PHE A O 1
ATOM 1728 N N . ASP A 1 224 ? -7.022 -15.062 3.789 1.00 93.00 224 ASP A N 1
ATOM 1729 C CA . ASP A 1 224 ? -7.171 -15.748 2.507 1.00 93.00 224 ASP A CA 1
ATOM 1730 C C . ASP A 1 224 ? -6.569 -14.875 1.401 1.00 93.00 224 ASP A C 1
ATOM 1732 O O . ASP A 1 224 ? -7.057 -13.774 1.114 1.00 93.00 224 ASP A O 1
ATOM 1736 N N . ALA A 1 225 ? -5.500 -15.370 0.786 1.00 89.12 225 ALA A N 1
ATOM 1737 C CA . ALA A 1 225 ? -4.822 -14.736 -0.330 1.00 89.12 225 ALA A CA 1
ATOM 1738 C C . ALA A 1 225 ? -5.598 -14.920 -1.648 1.00 89.12 225 ALA A C 1
ATOM 1740 O O . ALA A 1 225 ? -6.316 -15.910 -1.813 1.00 89.12 225 ALA A O 1
ATOM 1741 N N . PRO A 1 226 ? -5.401 -14.040 -2.649 1.00 83.75 226 PRO A N 1
ATOM 1742 C CA . PRO A 1 226 ? -6.133 -14.126 -3.914 1.00 83.75 226 PRO A CA 1
ATOM 1743 C C . PRO A 1 226 ? -5.800 -15.356 -4.764 1.00 83.75 226 PRO A C 1
ATOM 1745 O O . PRO A 1 226 ? -6.570 -15.727 -5.646 1.00 83.75 226 PRO A O 1
ATOM 1748 N N . ASN A 1 227 ? -4.681 -16.026 -4.488 1.00 82.88 227 ASN A N 1
ATOM 1749 C CA . ASN A 1 227 ? -4.331 -17.316 -5.087 1.00 82.88 227 ASN A CA 1
ATOM 1750 C C . ASN A 1 227 ? -5.025 -18.518 -4.402 1.00 82.88 227 ASN A C 1
ATOM 1752 O O . ASN A 1 227 ? -4.711 -19.665 -4.717 1.00 82.88 227 ASN A O 1
ATOM 1756 N N . GLY A 1 228 ? -5.943 -18.273 -3.459 1.00 87.75 228 GLY A N 1
ATOM 1757 C CA . GLY A 1 228 ? -6.673 -19.299 -2.712 1.00 87.75 228 GLY A CA 1
ATOM 1758 C C . GLY A 1 228 ? -5.887 -19.926 -1.558 1.00 87.75 228 GLY A C 1
ATOM 1759 O O . GLY A 1 228 ? -6.374 -20.865 -0.932 1.00 87.75 228 GLY A O 1
ATOM 1760 N N . VAL A 1 229 ? -4.676 -19.438 -1.271 1.00 90.69 229 VAL A N 1
ATOM 1761 C CA . VAL A 1 229 ? -3.902 -19.866 -0.104 1.00 90.69 229 VAL A CA 1
ATOM 1762 C C . VAL A 1 229 ? -4.457 -19.203 1.149 1.00 90.69 229 VAL A C 1
ATOM 1764 O O . VAL A 1 229 ? -4.609 -17.987 1.203 1.00 90.69 229 VAL A O 1
ATOM 1767 N N . LYS A 1 230 ? -4.690 -19.998 2.187 1.00 94.12 230 LYS A N 1
ATOM 1768 C CA . LYS A 1 230 ? -5.145 -19.528 3.490 1.00 94.12 230 LYS A CA 1
ATOM 1769 C C . LYS A 1 230 ? -3.999 -19.475 4.487 1.00 94.12 230 LYS A C 1
ATOM 1771 O O . LYS A 1 230 ? -3.252 -20.434 4.629 1.00 94.12 230 LYS A O 1
ATOM 1776 N N . TYR A 1 231 ? -3.897 -18.390 5.231 1.00 93.44 231 TYR A N 1
ATOM 1777 C CA . TYR A 1 231 ? -2.948 -18.194 6.312 1.00 93.44 231 TYR A CA 1
ATOM 1778 C C . TYR A 1 231 ? -3.713 -18.071 7.624 1.00 93.44 231 TYR A C 1
ATOM 1780 O O . TYR A 1 231 ? -4.667 -17.306 7.716 1.00 93.44 231 TYR A O 1
ATOM 1788 N N . SER A 1 232 ? -3.307 -18.806 8.654 1.00 92.81 232 SER A N 1
ATOM 1789 C CA . SER A 1 232 ? -3.939 -18.738 9.974 1.00 92.81 232 SER A CA 1
ATOM 1790 C C . SER A 1 232 ? -2.911 -18.711 11.091 1.00 92.81 232 SER A C 1
ATOM 1792 O O . SER A 1 232 ? -1.954 -19.489 11.092 1.00 92.81 232 SER A O 1
ATOM 1794 N N . ARG A 1 233 ? -3.135 -17.829 12.063 1.00 89.25 233 ARG A N 1
ATOM 1795 C CA . ARG A 1 233 ? -2.337 -17.702 13.279 1.00 89.25 233 ARG A CA 1
ATOM 1796 C C . ARG A 1 233 ? -2.929 -18.589 14.365 1.00 89.25 233 ARG A C 1
ATOM 1798 O O . ARG A 1 233 ? -4.100 -18.447 14.721 1.00 89.25 233 ARG A O 1
ATOM 1805 N N . ARG A 1 234 ? -2.121 -19.482 14.936 1.00 83.25 234 ARG A N 1
ATOM 1806 C CA . ARG A 1 234 ? -2.511 -20.212 16.145 1.00 83.25 234 ARG A CA 1
ATOM 1807 C C . ARG A 1 234 ? -2.175 -19.348 17.356 1.00 83.25 234 ARG A C 1
ATOM 1809 O O . ARG A 1 234 ? -1.010 -19.083 17.620 1.00 83.25 234 ARG A O 1
ATOM 1816 N N . MET A 1 235 ? -3.200 -18.908 18.077 1.00 69.25 235 MET A N 1
ATOM 1817 C CA . MET A 1 235 ? -3.027 -18.336 19.412 1.00 69.25 235 MET A CA 1
ATOM 1818 C C . MET A 1 235 ? -2.822 -19.521 20.361 1.00 69.25 235 MET A C 1
ATOM 1820 O O . MET A 1 235 ? -3.757 -20.298 20.572 1.00 69.25 235 MET A O 1
ATOM 1824 N N . GLU A 1 236 ? -1.607 -19.730 20.867 1.00 66.44 236 GLU A N 1
ATOM 1825 C CA . GLU A 1 236 ? -1.438 -20.585 22.047 1.00 66.44 236 GLU A CA 1
ATOM 1826 C C . GLU A 1 236 ? -2.129 -19.910 23.249 1.00 66.44 236 GLU A C 1
ATOM 1828 O O . GLU A 1 236 ? -2.438 -18.720 23.188 1.00 66.44 236 GLU A O 1
ATOM 1833 N N . GLN A 1 237 ? -2.515 -20.690 24.266 1.00 58.66 237 GLN A N 1
ATOM 1834 C CA . GLN A 1 237 ? -3.408 -20.251 25.351 1.00 58.66 237 GLN A CA 1
ATOM 1835 C C . GLN A 1 237 ? -3.057 -18.857 25.904 1.00 58.66 237 GLN A C 1
ATOM 1837 O O . GLN A 1 237 ? -1.894 -18.562 26.163 1.00 58.66 237 GLN A O 1
ATOM 1842 N N . GLU A 1 238 ? -4.093 -18.029 26.098 1.00 48.03 238 GLU A N 1
ATOM 1843 C CA . GLU A 1 238 ? -4.007 -16.675 26.659 1.00 48.03 238 GLU A CA 1
ATOM 1844 C C . GLU A 1 238 ? -3.136 -16.657 27.926 1.00 48.03 238 GLU A C 1
ATOM 1846 O O . GLU A 1 238 ? -3.503 -17.248 28.942 1.00 48.03 238 GLU A O 1
ATOM 1851 N N . GLY A 1 239 ? -1.979 -15.990 27.859 1.00 57.81 239 GLY A N 1
ATOM 1852 C CA . GLY A 1 239 ? -1.111 -15.771 29.021 1.00 57.81 239 GLY A CA 1
ATOM 1853 C C . GLY A 1 239 ? 0.392 -15.784 28.745 1.00 57.81 239 GLY A C 1
ATOM 1854 O O . GLY A 1 239 ? 1.149 -15.260 29.558 1.00 57.81 239 GLY A O 1
ATOM 1855 N N . GLU A 1 240 ? 0.845 -16.322 27.613 1.00 50.09 240 GLU A N 1
ATOM 1856 C CA . GLU A 1 240 ? 2.272 -16.351 27.277 1.00 50.09 240 GLU A CA 1
ATOM 1857 C C . GLU A 1 240 ? 2.545 -15.510 26.026 1.00 50.09 240 GLU A C 1
ATOM 1859 O O . GLU A 1 240 ? 1.887 -15.674 25.001 1.00 50.09 240 GLU A O 1
ATOM 1864 N N . ASN A 1 241 ? 3.543 -14.618 26.101 1.00 58.50 241 ASN A N 1
ATOM 1865 C CA . ASN A 1 241 ? 4.157 -13.906 24.969 1.00 58.50 241 ASN A CA 1
ATOM 1866 C C . ASN A 1 241 ? 4.895 -14.885 24.028 1.00 58.50 241 ASN A C 1
ATOM 1868 O O . ASN A 1 241 ? 6.058 -14.682 23.674 1.00 58.50 241 ASN A O 1
ATOM 1872 N N . GLY A 1 242 ? 4.252 -16.003 23.696 1.00 58.75 242 GLY A N 1
ATOM 1873 C CA . GLY A 1 242 ? 4.796 -17.054 22.863 1.00 58.75 242 GLY A CA 1
ATOM 1874 C C . GLY A 1 242 ? 4.982 -16.579 21.420 1.00 58.75 242 GLY A C 1
ATOM 1875 O O . GLY A 1 242 ? 4.311 -15.644 20.967 1.00 58.75 242 GLY A O 1
ATOM 1876 N N . PRO A 1 243 ? 5.909 -17.203 20.679 1.00 61.25 243 PRO A N 1
ATOM 1877 C CA . PRO A 1 243 ? 6.117 -16.903 19.270 1.00 61.25 243 PRO A CA 1
ATOM 1878 C C . PRO A 1 243 ? 4.818 -17.088 18.472 1.00 61.25 243 PRO A C 1
ATOM 1880 O O . PRO A 1 243 ? 4.068 -18.044 18.663 1.00 61.25 243 PRO A O 1
ATOM 1883 N N . GLN A 1 244 ? 4.535 -16.157 17.559 1.00 69.69 244 GLN A N 1
ATOM 1884 C CA . GLN A 1 244 ? 3.348 -16.243 16.711 1.00 69.69 244 GLN A CA 1
ATOM 1885 C C . GLN A 1 244 ? 3.537 -17.337 15.654 1.00 69.69 244 GLN A C 1
ATOM 1887 O O . GLN A 1 244 ? 4.237 -17.131 14.662 1.00 69.69 244 GLN A O 1
ATOM 1892 N N . HIS A 1 245 ? 2.878 -18.483 15.830 1.00 83.62 245 HIS A N 1
ATOM 1893 C CA . HIS A 1 245 ? 2.899 -19.562 14.844 1.00 83.62 245 HIS A CA 1
ATOM 1894 C C . HIS A 1 245 ? 1.855 -19.320 13.751 1.00 83.62 245 HIS A C 1
ATOM 1896 O O . HIS A 1 245 ? 0.644 -19.414 13.977 1.00 83.62 245 HIS A O 1
ATOM 1902 N N . TRP A 1 246 ? 2.338 -19.018 12.549 1.00 89.25 246 TRP A N 1
ATOM 1903 C CA . TRP A 1 246 ? 1.521 -18.908 11.347 1.00 89.25 246 TRP A CA 1
ATOM 1904 C C . TRP A 1 246 ? 1.550 -20.217 10.564 1.00 89.25 246 TRP A C 1
ATOM 1906 O O . TRP A 1 246 ? 2.575 -20.883 10.453 1.00 89.25 246 TRP A O 1
ATOM 1916 N N . THR A 1 247 ? 0.408 -20.579 9.998 1.00 90.88 247 THR A N 1
ATOM 1917 C CA . THR A 1 247 ? 0.244 -21.751 9.136 1.00 90.88 247 THR A CA 1
ATOM 1918 C C . THR A 1 247 ? -0.284 -21.306 7.786 1.00 90.88 247 THR A C 1
ATOM 1920 O O . THR A 1 247 ? -1.131 -20.420 7.729 1.00 90.88 247 THR A O 1
ATOM 1923 N N . LYS A 1 248 ? 0.217 -21.908 6.713 1.00 93.12 248 LYS A N 1
ATOM 1924 C CA . LYS A 1 248 ? -0.219 -21.728 5.330 1.00 93.12 248 LYS A CA 1
ATOM 1925 C C . LYS A 1 248 ? -0.945 -22.996 4.898 1.00 93.12 248 LYS A C 1
ATOM 1927 O O . LYS A 1 248 ? -0.392 -24.074 5.057 1.00 93.12 248 LYS A O 1
ATOM 1932 N N . THR A 1 249 ? -2.149 -22.881 4.356 1.00 93.56 249 THR A N 1
ATOM 1933 C CA . THR A 1 249 ? -2.954 -23.982 3.819 1.00 93.56 249 THR A CA 1
ATOM 1934 C C . THR A 1 249 ? -3.241 -23.719 2.347 1.00 93.56 249 THR A C 1
ATOM 1936 O O . THR A 1 249 ? -3.857 -22.713 2.001 1.00 93.56 249 THR A O 1
ATOM 1939 N N . THR A 1 250 ? -2.764 -24.590 1.466 1.00 91.69 250 THR A N 1
ATOM 1940 C CA . THR A 1 250 ? -2.974 -24.483 0.015 1.00 91.69 250 THR A CA 1
ATOM 1941 C C . THR A 1 250 ? -4.350 -25.015 -0.398 1.00 91.69 250 THR A C 1
ATOM 1943 O O . THR A 1 250 ? -5.037 -25.670 0.383 1.00 91.69 250 THR A O 1
ATOM 1946 N N . GLY A 1 251 ? -4.777 -24.736 -1.636 1.00 86.31 251 GLY A N 1
ATOM 1947 C CA . GLY A 1 251 ? -6.105 -25.131 -2.137 1.00 86.31 251 GLY A CA 1
ATOM 1948 C C . GLY A 1 251 ? -6.359 -26.646 -2.205 1.00 86.31 251 GLY A C 1
ATOM 1949 O O . GLY A 1 251 ? -7.507 -27.072 -2.286 1.00 86.31 251 GLY A O 1
ATOM 1950 N N . ASP A 1 252 ? -5.309 -27.466 -2.136 1.00 91.50 252 ASP A N 1
ATOM 1951 C CA . ASP A 1 252 ? -5.380 -28.927 -1.991 1.00 91.50 252 ASP A CA 1
ATOM 1952 C C . ASP A 1 252 ? -5.552 -29.389 -0.525 1.00 91.50 252 ASP A C 1
ATOM 1954 O O . ASP A 1 252 ? -5.678 -30.585 -0.265 1.00 91.50 252 ASP A O 1
ATOM 1958 N N . GLY A 1 253 ? -5.565 -28.454 0.431 1.00 92.06 253 GLY A N 1
ATOM 1959 C CA . GLY A 1 253 ? -5.665 -28.706 1.866 1.00 92.06 253 GLY A CA 1
ATOM 1960 C C . GLY A 1 253 ? -4.333 -28.974 2.573 1.00 92.06 253 GLY A C 1
ATOM 1961 O O . GLY A 1 253 ? -4.347 -29.246 3.773 1.00 92.06 253 GLY A O 1
ATOM 1962 N N . THR A 1 254 ? -3.188 -28.904 1.884 1.00 92.25 254 THR A N 1
ATOM 1963 C CA . THR A 1 254 ? -1.872 -29.101 2.513 1.00 92.25 254 THR A CA 1
ATOM 1964 C C . THR A 1 254 ? -1.537 -27.928 3.435 1.00 92.25 254 THR A C 1
ATOM 1966 O O . THR A 1 254 ? -1.527 -26.783 2.990 1.00 92.25 254 THR A O 1
ATOM 1969 N N . THR A 1 255 ? -1.224 -28.205 4.707 1.00 92.31 255 THR A N 1
ATOM 1970 C CA . THR A 1 255 ? -0.852 -27.184 5.701 1.00 92.31 255 THR A CA 1
ATOM 1971 C C . THR A 1 255 ? 0.638 -27.244 6.050 1.00 92.31 255 THR A C 1
ATOM 1973 O O . THR A 1 255 ? 1.145 -28.297 6.435 1.00 92.31 255 THR A O 1
ATOM 1976 N N . THR A 1 256 ? 1.331 -26.107 5.982 1.00 91.12 256 THR A N 1
ATOM 1977 C CA . THR A 1 256 ? 2.734 -25.931 6.392 1.00 91.12 256 THR A CA 1
ATOM 1978 C C . THR A 1 256 ? 2.879 -24.787 7.395 1.00 91.12 256 THR A C 1
ATOM 1980 O O . THR A 1 256 ? 2.057 -23.875 7.444 1.00 91.12 256 THR A O 1
ATOM 1983 N N . GLU A 1 257 ? 3.913 -24.827 8.233 1.00 88.56 257 GLU A N 1
ATOM 1984 C CA . GLU A 1 257 ? 4.258 -23.708 9.120 1.00 88.56 257 GLU A CA 1
ATOM 1985 C C . GLU A 1 257 ? 4.994 -22.619 8.329 1.00 88.56 257 GLU A C 1
ATOM 1987 O O . GLU A 1 257 ? 5.943 -22.925 7.608 1.00 88.56 257 GLU A O 1
ATOM 1992 N N . VAL A 1 258 ? 4.579 -21.361 8.494 1.00 84.88 258 VAL A N 1
ATOM 1993 C CA . VAL A 1 258 ? 5.239 -20.197 7.892 1.00 84.88 258 VAL A CA 1
ATOM 1994 C C . VAL A 1 258 ? 6.376 -19.762 8.801 1.00 84.88 258 VAL A C 1
ATOM 1996 O O . VAL A 1 258 ? 6.159 -19.425 9.966 1.00 84.88 258 VAL A O 1
ATOM 1999 N N . LYS A 1 259 ? 7.593 -19.746 8.263 1.00 80.12 259 LYS A N 1
ATOM 2000 C CA . LYS A 1 259 ? 8.804 -19.441 9.030 1.00 80.12 259 LYS A CA 1
ATOM 2001 C C . LYS A 1 259 ? 9.439 -18.166 8.505 1.00 80.12 259 LYS A C 1
ATOM 2003 O O . LYS A 1 259 ? 9.778 -18.112 7.327 1.00 80.12 259 LYS A O 1
ATOM 2008 N N . ASN A 1 260 ? 9.656 -17.165 9.352 1.00 72.12 260 ASN A N 1
ATOM 2009 C CA . ASN A 1 260 ? 10.435 -15.982 8.980 1.00 72.12 260 ASN A CA 1
ATOM 2010 C C . ASN A 1 260 ? 11.917 -16.191 9.338 1.00 72.12 260 ASN A C 1
ATOM 2012 O O . ASN A 1 260 ? 12.230 -16.945 10.261 1.00 72.12 260 ASN A O 1
ATOM 2016 N N . LEU A 1 261 ? 12.823 -15.546 8.601 1.00 65.12 261 LEU A N 1
ATOM 2017 C CA . LEU A 1 261 ? 14.243 -15.483 8.945 1.00 65.12 261 LEU A CA 1
ATOM 2018 C C . LEU A 1 261 ? 14.638 -14.037 9.260 1.00 65.12 261 LEU A C 1
ATOM 2020 O O . LEU A 1 261 ? 14.155 -13.103 8.622 1.00 65.12 261 LEU A O 1
ATOM 2024 N N . ASP A 1 262 ? 15.554 -13.853 10.203 1.00 66.06 262 ASP A N 1
ATOM 2025 C CA . ASP A 1 262 ? 16.173 -12.566 10.487 1.00 66.06 262 ASP A CA 1
ATOM 2026 C C . ASP A 1 262 ? 17.179 -12.207 9.376 1.00 66.06 262 ASP A C 1
ATOM 2028 O O . ASP A 1 262 ? 17.490 -12.998 8.475 1.00 66.06 262 ASP A O 1
ATOM 2032 N N . ALA A 1 263 ? 17.731 -10.993 9.442 1.00 59.06 263 ALA A N 1
ATOM 2033 C CA . ALA A 1 263 ? 18.748 -10.527 8.497 1.00 59.06 263 ALA A CA 1
ATOM 2034 C C . ALA A 1 263 ? 20.025 -11.396 8.485 1.00 59.06 263 ALA A C 1
ATOM 2036 O O . ALA A 1 263 ? 20.777 -11.363 7.512 1.00 59.06 263 ALA A O 1
ATOM 2037 N N . SER A 1 264 ? 20.258 -12.187 9.536 1.00 60.25 264 SER A N 1
ATOM 2038 C CA . SER A 1 264 ? 21.390 -13.111 9.660 1.00 60.25 264 SER A CA 1
ATOM 2039 C C . SER A 1 264 ? 21.065 -14.518 9.139 1.00 60.25 264 SER A C 1
ATOM 2041 O O . SER A 1 264 ? 21.948 -15.371 9.084 1.00 60.25 264 SER A O 1
ATOM 2043 N N . GLY A 1 265 ? 19.819 -14.771 8.727 1.00 61.56 265 GLY A N 1
ATOM 2044 C CA . GLY A 1 265 ? 19.352 -16.076 8.277 1.00 61.56 265 GLY A CA 1
ATOM 2045 C C . GLY A 1 265 ? 19.007 -17.062 9.388 1.00 61.56 265 GLY A C 1
ATOM 2046 O O . GLY A 1 265 ? 18.883 -18.248 9.089 1.00 61.56 265 GLY A O 1
ATOM 2047 N N . ASN A 1 266 ? 18.833 -16.604 10.629 1.00 66.81 266 ASN A N 1
ATOM 2048 C CA . ASN A 1 266 ? 18.249 -17.410 11.703 1.00 66.81 266 ASN A CA 1
ATOM 2049 C C . ASN A 1 266 ? 16.729 -17.297 11.676 1.00 66.81 266 ASN A C 1
ATOM 2051 O O . ASN A 1 266 ? 16.209 -16.319 11.164 1.00 66.81 266 ASN A O 1
ATOM 2055 N N . LEU A 1 267 ? 16.007 -18.257 12.256 1.00 56.78 267 LEU A N 1
ATOM 2056 C CA . LEU A 1 267 ? 14.555 -18.139 12.422 1.00 56.78 267 LEU A CA 1
ATOM 2057 C C . LEU A 1 267 ? 14.217 -16.903 13.262 1.00 56.78 267 LEU A C 1
ATOM 2059 O O . LEU A 1 267 ? 14.596 -16.824 14.428 1.00 56.78 267 LEU A O 1
ATOM 2063 N N . ASP A 1 268 ? 13.499 -15.962 12.655 1.00 65.44 268 ASP A N 1
ATOM 2064 C CA . ASP A 1 268 ? 12.946 -14.795 13.327 1.00 65.44 268 ASP A CA 1
ATOM 2065 C C . ASP A 1 268 ? 11.497 -15.108 13.703 1.00 65.44 268 ASP A C 1
ATOM 2067 O O . ASP A 1 268 ? 10.638 -15.193 12.824 1.00 65.44 268 ASP A O 1
ATOM 2071 N N . PRO A 1 269 ? 11.181 -15.307 14.989 1.00 55.72 269 PRO A N 1
ATOM 2072 C CA . PRO A 1 269 ? 9.804 -15.526 15.409 1.00 55.72 269 PRO A CA 1
ATOM 2073 C C . PRO A 1 269 ? 8.932 -14.267 15.258 1.00 55.72 269 PRO A C 1
ATOM 2075 O O . PRO A 1 269 ? 7.720 -14.336 15.474 1.00 55.72 269 PRO A O 1
ATOM 2078 N N . THR A 1 270 ? 9.503 -13.107 14.908 1.00 57.84 270 THR A N 1
ATOM 2079 C CA . THR A 1 270 ? 8.736 -11.874 14.752 1.00 57.84 270 THR A CA 1
ATOM 2080 C C . THR A 1 270 ? 7.957 -11.875 13.428 1.00 57.84 270 THR A C 1
ATOM 2082 O O . THR A 1 270 ? 8.488 -11.698 12.332 1.00 57.84 270 THR A O 1
ATOM 2085 N N . ALA A 1 271 ? 6.650 -12.125 13.562 1.00 66.25 271 ALA A N 1
ATOM 2086 C CA . ALA A 1 271 ? 5.561 -11.894 12.607 1.00 66.25 271 ALA A CA 1
ATOM 2087 C C . ALA A 1 271 ? 5.910 -12.113 11.112 1.00 66.25 271 ALA A C 1
ATOM 2089 O O . ALA A 1 271 ? 6.063 -11.129 10.374 1.00 66.25 271 ALA A O 1
ATOM 2090 N N . PRO A 1 272 ? 5.969 -13.378 10.634 1.00 77.06 272 PRO A N 1
ATOM 2091 C CA . PRO A 1 272 ? 6.077 -13.691 9.203 1.00 77.06 272 PRO A CA 1
ATOM 2092 C C . PRO A 1 272 ? 4.963 -13.047 8.376 1.00 77.06 272 PRO A C 1
ATOM 2094 O O . PRO A 1 272 ? 5.171 -12.755 7.205 1.00 77.06 272 PRO A O 1
ATOM 2097 N N . VAL A 1 273 ? 3.797 -12.801 8.974 1.00 83.00 273 VAL A N 1
ATOM 2098 C CA . VAL A 1 273 ? 2.662 -12.141 8.330 1.00 83.00 273 VAL A CA 1
ATOM 2099 C C . VAL A 1 273 ? 2.395 -10.808 9.020 1.00 83.00 273 VAL A C 1
ATOM 2101 O O . VAL A 1 273 ? 2.265 -10.755 10.243 1.00 83.00 273 VAL A O 1
ATOM 2104 N N . LYS A 1 274 ? 2.298 -9.729 8.242 1.00 81.75 274 LYS A N 1
ATOM 2105 C CA . LYS A 1 274 ? 1.880 -8.401 8.713 1.00 81.75 274 LYS A CA 1
ATOM 2106 C C . LYS A 1 274 ? 0.825 -7.843 7.774 1.00 81.75 274 LYS A C 1
ATOM 2108 O O . LYS A 1 274 ? 0.965 -7.995 6.566 1.00 81.75 274 LYS A O 1
ATOM 2113 N N . ALA A 1 275 ? -0.182 -7.175 8.320 1.00 79.44 275 ALA A N 1
ATOM 2114 C CA . ALA A 1 275 ? -1.147 -6.415 7.538 1.00 79.44 275 ALA A CA 1
ATOM 2115 C C . ALA A 1 275 ? -1.163 -4.953 7.974 1.00 79.44 275 ALA A C 1
ATOM 2117 O O . ALA A 1 275 ? -0.982 -4.667 9.158 1.00 79.44 275 ALA A O 1
ATOM 2118 N N . ASP A 1 276 ? -1.395 -4.050 7.027 1.00 74.00 276 ASP A N 1
ATOM 2119 C CA . ASP A 1 276 ? -1.759 -2.669 7.336 1.00 74.00 276 ASP A CA 1
ATOM 2120 C C . ASP A 1 276 ? -3.281 -2.537 7.545 1.00 74.00 276 ASP A C 1
ATOM 2122 O O . ASP A 1 276 ? -4.043 -3.498 7.399 1.00 74.00 276 ASP A O 1
ATOM 2126 N N . ALA A 1 277 ? -3.737 -1.340 7.925 1.00 64.31 277 ALA A N 1
ATOM 2127 C CA . ALA A 1 277 ? -5.163 -1.067 8.125 1.00 64.31 277 ALA A CA 1
ATOM 2128 C C . ALA A 1 277 ? -5.949 -0.942 6.811 1.00 64.31 277 ALA A C 1
ATOM 2130 O O . ALA A 1 277 ? -7.178 -0.966 6.834 1.00 64.31 277 ALA A O 1
ATOM 2131 N N . ASN A 1 278 ? -5.254 -0.824 5.680 1.00 66.00 278 ASN A N 1
ATOM 2132 C CA . ASN A 1 278 ? -5.864 -0.715 4.363 1.00 66.00 278 ASN A CA 1
ATOM 2133 C C . ASN A 1 278 ? -6.185 -2.095 3.771 1.00 66.00 278 ASN A C 1
ATOM 2135 O O . ASN A 1 278 ? -6.894 -2.166 2.770 1.00 66.00 278 ASN A O 1
ATOM 2139 N N . GLY A 1 279 ? -5.715 -3.178 4.402 1.00 69.44 279 GLY A N 1
ATOM 2140 C CA . GLY A 1 279 ? -5.928 -4.561 3.977 1.00 69.44 279 GLY A CA 1
ATOM 2141 C C . GLY A 1 279 ? -4.774 -5.137 3.156 1.00 69.44 279 GLY A C 1
ATOM 2142 O O . GLY A 1 279 ? -4.881 -6.263 2.666 1.00 69.44 279 GLY A O 1
ATOM 2143 N N . SER A 1 280 ? -3.663 -4.408 3.012 1.00 78.62 280 SER A N 1
ATOM 2144 C CA . SER A 1 280 ? -2.467 -4.970 2.391 1.00 78.62 280 SER A CA 1
ATOM 2145 C C . SER A 1 280 ? -1.772 -5.901 3.373 1.00 78.62 280 SER A C 1
ATOM 2147 O O . SER A 1 280 ? -1.593 -5.564 4.541 1.00 78.62 280 SER A O 1
ATOM 2149 N N . VAL A 1 281 ? -1.335 -7.061 2.897 1.00 83.50 281 VAL A N 1
ATOM 2150 C CA . VAL A 1 281 ? -0.659 -8.092 3.684 1.00 83.50 281 VAL A CA 1
ATOM 2151 C C . VAL A 1 281 ? 0.716 -8.351 3.095 1.00 83.50 281 VAL A C 1
ATOM 2153 O O . VAL A 1 281 ? 0.864 -8.471 1.885 1.00 83.50 281 VAL A O 1
ATOM 2156 N N . ILE A 1 282 ? 1.731 -8.489 3.937 1.00 86.75 282 ILE A N 1
ATOM 2157 C CA . ILE A 1 282 ? 3.018 -9.070 3.569 1.00 86.75 282 ILE A CA 1
ATOM 2158 C C . ILE A 1 282 ? 3.220 -10.370 4.340 1.00 86.75 282 ILE A C 1
ATOM 2160 O O . ILE A 1 282 ? 3.079 -10.405 5.559 1.00 86.75 282 ILE A O 1
ATOM 2164 N N . VAL A 1 283 ? 3.565 -11.425 3.616 1.00 86.19 283 VAL A N 1
ATOM 2165 C CA . VAL A 1 283 ? 3.956 -12.734 4.126 1.00 86.19 283 VAL A CA 1
ATOM 2166 C C . VAL A 1 283 ? 5.421 -12.946 3.769 1.00 86.19 283 VAL A C 1
ATOM 2168 O O . VAL A 1 283 ? 5.797 -12.807 2.609 1.00 86.19 283 VAL A O 1
ATOM 2171 N N . ARG A 1 284 ? 6.255 -13.286 4.746 1.00 84.12 284 ARG A N 1
ATOM 2172 C CA . ARG A 1 284 ? 7.623 -13.762 4.542 1.00 84.12 284 ARG A CA 1
ATOM 2173 C C . ARG A 1 284 ? 7.692 -15.222 4.943 1.00 84.12 284 ARG A C 1
ATOM 2175 O O . ARG A 1 284 ? 7.435 -15.550 6.101 1.00 84.12 284 ARG A O 1
ATOM 2182 N N . ASP A 1 285 ? 8.026 -16.074 3.986 1.00 81.94 285 ASP A N 1
ATOM 2183 C CA . ASP A 1 285 ? 8.110 -17.512 4.188 1.00 81.94 285 ASP A CA 1
ATOM 2184 C C . ASP A 1 285 ? 9.445 -18.041 3.669 1.00 81.94 285 ASP A C 1
ATOM 2186 O O . ASP A 1 285 ? 9.684 -18.192 2.475 1.00 81.94 285 ASP A O 1
ATOM 2190 N N . SER A 1 286 ? 10.336 -18.331 4.605 1.00 73.62 286 SER A N 1
ATOM 2191 C CA . SER A 1 286 ? 11.646 -18.919 4.337 1.00 73.62 286 SER A CA 1
ATOM 2192 C C . SER A 1 286 ? 11.609 -20.389 3.944 1.00 73.62 286 SER A C 1
ATOM 2194 O O . SER A 1 286 ? 12.640 -20.927 3.544 1.00 73.62 286 SER A O 1
ATOM 2196 N N . SER A 1 287 ? 10.456 -21.050 4.086 1.00 70.25 287 SER A N 1
ATOM 2197 C CA . SER A 1 287 ? 10.277 -22.415 3.598 1.00 70.25 287 SER A CA 1
ATOM 2198 C C . SER A 1 287 ? 10.023 -22.468 2.091 1.00 70.25 287 SER A C 1
ATOM 2200 O O . SER A 1 287 ? 10.166 -23.533 1.485 1.00 70.25 287 SER A O 1
ATOM 2202 N N . GLU A 1 288 ? 9.684 -21.334 1.472 1.00 72.25 288 GLU A N 1
ATOM 2203 C CA . GLU A 1 288 ? 9.587 -21.240 0.023 1.00 72.25 288 GLU A CA 1
ATOM 2204 C C . GLU A 1 288 ? 10.971 -21.168 -0.631 1.00 72.25 288 GLU A C 1
ATOM 2206 O O . GLU A 1 288 ? 11.962 -20.764 -0.020 1.00 72.25 288 GLU A O 1
ATOM 2211 N N . ALA A 1 289 ? 11.045 -21.608 -1.892 1.00 59.88 289 ALA A N 1
ATOM 2212 C CA . ALA A 1 289 ? 12.271 -21.547 -2.684 1.00 59.88 289 ALA A CA 1
ATOM 2213 C C . ALA A 1 289 ? 12.846 -20.119 -2.695 1.00 59.88 289 ALA A C 1
ATOM 2215 O O . ALA A 1 289 ? 12.098 -19.154 -2.533 1.00 59.88 289 ALA A O 1
ATOM 2216 N N . GLU A 1 290 ? 14.157 -19.985 -2.942 1.00 59.44 290 GLU A N 1
ATOM 2217 C CA . GLU A 1 290 ? 14.897 -18.708 -2.877 1.00 59.44 290 GLU A CA 1
ATOM 2218 C C . GLU A 1 290 ? 14.181 -17.538 -3.579 1.00 59.44 290 GLU A C 1
ATOM 2220 O O . GLU A 1 290 ? 14.304 -16.401 -3.122 1.00 59.44 290 GLU A O 1
ATOM 2225 N N . ASN A 1 291 ? 13.368 -17.833 -4.603 1.00 56.72 291 ASN A N 1
ATOM 2226 C CA . ASN A 1 291 ? 12.661 -16.878 -5.454 1.00 56.72 291 ASN A CA 1
ATOM 2227 C C . ASN A 1 291 ? 11.300 -16.366 -4.930 1.00 56.72 291 ASN A C 1
ATOM 2229 O O . ASN A 1 291 ? 10.783 -15.404 -5.487 1.00 56.72 291 ASN A O 1
ATOM 2233 N N . ASN A 1 292 ? 10.733 -16.943 -3.862 1.00 63.25 292 ASN A N 1
ATOM 2234 C CA . ASN A 1 292 ? 9.398 -16.586 -3.347 1.00 63.25 292 ASN A CA 1
ATOM 2235 C C . ASN A 1 292 ? 9.406 -16.251 -1.845 1.00 63.25 292 ASN A C 1
ATOM 2237 O O . ASN A 1 292 ? 8.470 -16.560 -1.110 1.00 63.25 292 ASN A O 1
ATOM 2241 N N . TYR A 1 293 ? 10.482 -15.634 -1.367 1.00 74.62 293 TYR A N 1
ATOM 2242 C CA . TYR A 1 293 ? 10.665 -15.364 0.057 1.00 74.62 293 TYR A CA 1
ATOM 2243 C C . TYR A 1 293 ? 9.605 -14.420 0.633 1.00 74.62 293 TYR A C 1
ATOM 2245 O O . TYR A 1 293 ? 9.123 -14.642 1.743 1.00 74.62 293 TYR A O 1
ATOM 2253 N N . ALA A 1 294 ? 9.248 -13.357 -0.092 1.00 83.00 294 ALA A N 1
ATOM 2254 C CA . ALA A 1 294 ? 8.253 -12.392 0.357 1.00 83.00 294 ALA A CA 1
ATOM 2255 C C . ALA A 1 294 ? 7.109 -12.257 -0.649 1.00 83.00 294 ALA A C 1
ATOM 2257 O O . ALA A 1 294 ? 7.328 -11.992 -1.828 1.00 83.00 294 ALA A O 1
ATOM 2258 N N . HIS A 1 295 ? 5.885 -12.388 -0.145 1.00 86.94 295 HIS A N 1
ATOM 2259 C CA . HIS A 1 295 ? 4.634 -12.216 -0.873 1.00 86.94 295 HIS A CA 1
ATOM 2260 C C . HIS A 1 295 ? 3.915 -11.009 -0.295 1.00 86.94 295 HIS A C 1
ATOM 2262 O O . HIS A 1 295 ? 3.626 -10.971 0.898 1.00 86.94 295 HIS A O 1
ATOM 2268 N N . ARG A 1 296 ? 3.611 -10.015 -1.117 1.00 88.00 296 ARG A N 1
ATOM 2269 C CA . ARG A 1 296 ? 2.796 -8.868 -0.740 1.00 88.00 296 ARG A CA 1
ATOM 2270 C C . ARG A 1 296 ? 1.489 -8.917 -1.513 1.00 88.00 296 ARG A C 1
ATOM 2272 O O . ARG A 1 296 ? 1.497 -8.951 -2.735 1.00 88.00 296 ARG A O 1
ATOM 2279 N N . TYR A 1 297 ? 0.385 -8.876 -0.794 1.00 87.44 297 TYR A N 1
ATOM 2280 C CA . TYR A 1 297 ? -0.969 -8.823 -1.315 1.00 87.44 297 TYR A CA 1
ATOM 2281 C C . TYR A 1 297 ? -1.506 -7.434 -1.008 1.00 87.44 297 TYR A C 1
ATOM 2283 O O . TYR A 1 297 ? -1.631 -7.076 0.158 1.00 87.44 297 TYR A O 1
ATOM 2291 N N . LEU A 1 298 ? -1.733 -6.618 -2.025 1.00 82.12 298 LEU A N 1
ATOM 2292 C CA . LEU A 1 298 ? -2.242 -5.265 -1.849 1.00 82.12 298 LEU A CA 1
ATOM 2293 C C . LEU A 1 298 ? -3.772 -5.279 -1.784 1.00 82.12 298 LEU A C 1
ATOM 2295 O O . LEU A 1 298 ? -4.427 -6.132 -2.383 1.00 82.12 298 LEU A O 1
ATOM 2299 N N . ASN A 1 299 ? -4.340 -4.289 -1.101 1.00 72.62 299 ASN A N 1
ATOM 2300 C CA . ASN A 1 299 ? -5.786 -4.110 -0.919 1.00 72.62 299 ASN A CA 1
ATOM 2301 C C . ASN A 1 299 ? -6.592 -3.850 -2.208 1.00 72.62 299 ASN A C 1
ATOM 2303 O O . ASN A 1 299 ? -7.814 -3.753 -2.176 1.00 72.62 299 ASN A O 1
ATOM 2307 N N . ASN A 1 300 ? -5.904 -3.730 -3.334 1.00 70.19 300 ASN A N 1
ATOM 2308 C CA . ASN A 1 300 ? -6.440 -3.561 -4.681 1.00 70.19 300 ASN A CA 1
ATOM 2309 C C . ASN A 1 300 ? -6.398 -4.876 -5.496 1.00 70.19 300 ASN A C 1
ATOM 2311 O O . ASN A 1 300 ? -6.747 -4.888 -6.672 1.00 70.19 300 ASN A O 1
ATOM 2315 N N . GLY A 1 301 ? -5.925 -5.981 -4.901 1.00 76.62 301 GLY A N 1
ATOM 2316 C CA . GLY A 1 301 ? -5.781 -7.292 -5.542 1.00 76.62 301 GLY A CA 1
ATOM 2317 C C . GLY A 1 301 ? -4.462 -7.535 -6.293 1.00 76.62 301 GLY A C 1
ATOM 2318 O O . GLY A 1 301 ? -4.271 -8.631 -6.821 1.00 76.62 301 GLY A O 1
ATOM 2319 N N . VAL A 1 302 ? -3.547 -6.562 -6.347 1.00 81.19 302 VAL A N 1
ATOM 2320 C CA . VAL A 1 302 ? -2.183 -6.735 -6.873 1.00 81.19 302 VAL A CA 1
ATOM 2321 C C . VAL A 1 302 ? -1.371 -7.617 -5.930 1.00 81.19 302 VAL A C 1
ATOM 2323 O O . VAL A 1 302 ? -1.409 -7.463 -4.708 1.00 81.19 302 VAL A O 1
ATOM 2326 N N . GLN A 1 303 ? -0.594 -8.525 -6.508 1.00 86.94 303 GLN A N 1
ATOM 2327 C CA . GLN A 1 303 ? 0.311 -9.420 -5.798 1.00 86.94 303 GLN A CA 1
ATOM 2328 C C . GLN A 1 303 ? 1.747 -9.101 -6.201 1.00 86.94 303 GLN A C 1
ATOM 2330 O O . GLN A 1 303 ? 2.034 -8.908 -7.378 1.00 86.94 303 GLN A O 1
ATOM 2335 N N . VAL A 1 304 ? 2.658 -9.035 -5.239 1.00 86.50 304 VAL A N 1
ATOM 2336 C CA . VAL A 1 304 ? 4.084 -8.811 -5.478 1.00 86.50 304 VAL A CA 1
ATOM 2337 C C . VAL A 1 304 ? 4.874 -9.904 -4.783 1.00 86.50 304 VAL A C 1
ATOM 2339 O O . VAL A 1 304 ? 4.809 -10.048 -3.567 1.00 86.50 304 VAL A O 1
ATOM 2342 N N . TYR A 1 305 ? 5.652 -10.637 -5.554 1.00 87.19 305 TYR A N 1
ATOM 2343 C CA . TYR A 1 305 ? 6.575 -11.656 -5.095 1.00 87.19 305 TYR A CA 1
ATOM 2344 C C . TYR A 1 305 ? 7.986 -11.105 -5.199 1.00 87.19 305 TYR A C 1
ATOM 2346 O O . TYR A 1 305 ? 8.318 -10.422 -6.169 1.00 87.19 305 TYR A O 1
ATOM 2354 N N . SER A 1 306 ? 8.824 -11.398 -4.219 1.00 84.50 306 SER A N 1
ATOM 2355 C CA . SER A 1 306 ? 10.253 -11.146 -4.332 1.00 84.50 306 SER A CA 1
ATOM 2356 C C . SER A 1 306 ? 11.055 -12.276 -3.723 1.00 84.50 306 SER A C 1
ATOM 2358 O O . SER A 1 306 ? 10.712 -12.805 -2.659 1.00 84.50 306 SER A O 1
ATOM 2360 N N . ASP A 1 307 ? 12.167 -12.577 -4.373 1.00 82.69 307 ASP A N 1
ATOM 2361 C CA . ASP A 1 307 ? 13.177 -13.477 -3.855 1.00 82.69 307 ASP A CA 1
ATOM 2362 C C . ASP A 1 307 ? 13.856 -12.892 -2.607 1.00 82.69 307 ASP A C 1
ATOM 2364 O O . ASP A 1 307 ? 13.771 -11.699 -2.294 1.00 82.69 307 ASP A O 1
ATOM 2368 N N . ARG A 1 308 ? 14.571 -13.744 -1.873 1.00 78.25 308 ARG A N 1
ATOM 2369 C CA . ARG A 1 308 ? 15.276 -13.320 -0.656 1.00 78.25 308 ARG A CA 1
ATOM 2370 C C . ARG A 1 308 ? 16.360 -12.280 -0.944 1.00 78.25 308 ARG A C 1
ATOM 2372 O O . ARG A 1 308 ? 16.642 -11.429 -0.103 1.00 78.25 308 ARG A O 1
ATOM 2379 N N . ASN A 1 309 ? 16.978 -12.365 -2.119 1.00 79.12 309 ASN A N 1
ATOM 2380 C CA . ASN A 1 309 ? 18.135 -11.558 -2.479 1.00 79.12 309 ASN A CA 1
ATOM 2381 C C . ASN A 1 309 ? 17.756 -10.265 -3.220 1.00 79.12 309 ASN A C 1
ATOM 2383 O O . ASN A 1 309 ? 18.655 -9.488 -3.553 1.00 79.12 309 ASN A O 1
ATOM 2387 N N . GLY A 1 310 ? 16.474 -10.025 -3.506 1.00 77.88 310 GLY A N 1
ATOM 2388 C CA . GLY A 1 310 ? 16.024 -8.925 -4.363 1.00 77.88 310 GLY A CA 1
ATOM 2389 C C . GLY A 1 310 ? 16.530 -9.027 -5.810 1.00 77.88 310 GLY A C 1
ATOM 2390 O O . GLY A 1 310 ? 16.637 -8.003 -6.487 1.00 77.88 310 GLY A O 1
ATOM 2391 N N . THR A 1 311 ? 16.924 -10.221 -6.264 1.00 85.88 311 THR A N 1
ATOM 2392 C CA . THR A 1 311 ? 17.326 -10.495 -7.650 1.00 85.88 311 THR A CA 1
ATOM 2393 C C . THR A 1 311 ? 16.144 -10.725 -8.579 1.00 85.88 311 THR A C 1
ATOM 2395 O O . THR A 1 311 ? 16.270 -10.473 -9.771 1.00 85.88 311 THR A O 1
ATOM 2398 N N . GLU A 1 312 ? 14.989 -11.125 -8.057 1.00 87.56 312 GLU A N 1
ATOM 2399 C CA . GLU A 1 312 ? 13.772 -11.304 -8.838 1.00 87.56 312 GLU A CA 1
ATOM 2400 C C . GLU A 1 312 ? 12.585 -10.691 -8.097 1.00 87.56 312 GLU A C 1
ATOM 2402 O O . GLU A 1 312 ? 12.373 -10.934 -6.908 1.00 87.56 312 GLU A O 1
ATOM 2407 N N . ARG A 1 313 ? 11.794 -9.894 -8.815 1.00 86.75 313 ARG A N 1
ATOM 2408 C CA . ARG A 1 313 ? 10.513 -9.375 -8.337 1.00 86.75 313 ARG A CA 1
ATOM 2409 C C . ARG A 1 313 ? 9.450 -9.662 -9.381 1.00 86.75 313 ARG A C 1
ATOM 2411 O O . ARG A 1 313 ? 9.623 -9.312 -10.541 1.00 86.75 313 ARG A O 1
ATOM 2418 N N . VAL A 1 314 ? 8.340 -10.262 -8.978 1.00 89.44 314 VAL A N 1
ATOM 2419 C CA . VAL A 1 314 ? 7.199 -10.521 -9.858 1.00 89.44 314 VAL A CA 1
ATOM 2420 C C . VAL A 1 314 ? 5.998 -9.743 -9.343 1.00 89.44 314 VAL A C 1
ATOM 2422 O O . VAL A 1 314 ? 5.605 -9.912 -8.200 1.00 89.44 314 VAL A O 1
ATOM 2425 N N . THR A 1 315 ? 5.399 -8.896 -10.168 1.00 87.69 315 THR A N 1
ATOM 2426 C CA . THR A 1 315 ? 4.165 -8.164 -9.861 1.00 87.69 315 THR A CA 1
ATOM 2427 C C . THR A 1 315 ? 3.044 -8.719 -10.726 1.00 87.69 315 THR A C 1
ATOM 2429 O O . THR A 1 315 ? 3.168 -8.733 -11.943 1.00 87.69 315 THR A O 1
ATOM 2432 N N . GLN A 1 316 ? 1.952 -9.169 -10.122 1.00 87.00 316 GLN A N 1
ATOM 2433 C CA . GLN A 1 316 ? 0.757 -9.645 -10.811 1.00 87.00 316 GLN A CA 1
ATOM 2434 C C . GLN A 1 316 ? -0.416 -8.736 -10.489 1.00 87.00 316 GLN A C 1
ATOM 2436 O O . GLN A 1 316 ? -0.735 -8.503 -9.324 1.00 87.00 316 GLN A O 1
ATOM 2441 N N . THR A 1 317 ? -1.078 -8.232 -11.516 1.00 82.69 317 THR A N 1
ATOM 2442 C CA . THR A 1 317 ? -2.250 -7.380 -11.369 1.00 82.69 317 THR A CA 1
ATOM 2443 C C . THR A 1 317 ? -3.537 -8.195 -11.505 1.00 82.69 317 THR A C 1
ATOM 2445 O O . THR A 1 317 ? -3.569 -9.229 -12.180 1.00 82.69 317 THR A O 1
ATOM 2448 N N . PRO A 1 318 ? -4.654 -7.723 -10.931 1.00 77.06 318 PRO A N 1
ATOM 2449 C CA . PRO A 1 318 ? -5.919 -8.442 -11.024 1.00 77.06 318 PRO A CA 1
ATOM 2450 C C . PRO A 1 318 ? -6.611 -8.320 -12.392 1.00 77.06 318 PRO A C 1
ATOM 2452 O O . PRO A 1 318 ? -7.722 -8.820 -12.550 1.00 77.06 318 PRO A O 1
ATOM 2455 N N . ASP A 1 319 ? -6.037 -7.611 -13.365 1.00 76.69 319 ASP A N 1
ATOM 2456 C CA . ASP A 1 319 ? -6.426 -7.682 -14.783 1.00 76.69 319 ASP A CA 1
ATOM 2457 C C . ASP A 1 319 ? -5.553 -8.651 -15.604 1.00 76.69 319 ASP A C 1
ATOM 2459 O O . ASP A 1 319 ? -5.761 -8.786 -16.807 1.00 76.69 319 ASP A O 1
ATOM 2463 N N . GLY A 1 320 ? -4.635 -9.378 -14.955 1.00 83.31 320 GLY A N 1
ATOM 2464 C CA . GLY A 1 320 ? -3.871 -10.473 -15.554 1.00 83.31 320 GLY A CA 1
ATOM 2465 C C . GLY A 1 320 ? -2.526 -10.078 -16.166 1.00 83.31 320 GLY A C 1
ATOM 2466 O O . GLY A 1 320 ? -1.901 -10.919 -16.809 1.00 83.31 320 GLY A O 1
ATOM 2467 N N . LEU A 1 321 ? -2.056 -8.841 -15.972 1.00 85.25 321 LEU A N 1
ATOM 2468 C CA . LEU A 1 321 ? -0.688 -8.454 -16.315 1.00 85.25 321 LEU A CA 1
ATOM 2469 C C . LEU A 1 321 ? 0.279 -8.999 -15.255 1.00 85.25 321 LEU A C 1
ATOM 2471 O O . LEU A 1 321 ? 0.088 -8.815 -14.056 1.00 85.25 321 LEU A O 1
ATOM 2475 N N . THR A 1 322 ? 1.339 -9.659 -15.707 1.00 90.44 322 THR A N 1
ATOM 2476 C CA . THR A 1 322 ? 2.461 -10.097 -14.875 1.00 90.44 322 THR A CA 1
ATOM 2477 C C . THR A 1 322 ? 3.725 -9.377 -15.316 1.00 90.44 322 THR A C 1
ATOM 2479 O O . THR A 1 322 ? 4.064 -9.398 -16.494 1.00 90.44 322 THR A O 1
ATOM 2482 N N . ILE A 1 323 ? 4.443 -8.772 -14.379 1.00 89.06 323 ILE A N 1
ATOM 2483 C CA . ILE A 1 323 ? 5.729 -8.123 -14.615 1.00 89.06 323 ILE A CA 1
ATOM 2484 C C . ILE A 1 323 ? 6.786 -8.823 -13.799 1.00 89.06 323 ILE A C 1
ATOM 2486 O O . ILE A 1 323 ? 6.731 -8.802 -12.575 1.00 89.06 323 ILE A O 1
ATOM 2490 N N . LYS A 1 324 ? 7.764 -9.407 -14.474 1.00 91.56 324 LYS A N 1
ATOM 2491 C CA . LYS A 1 324 ? 8.926 -10.022 -13.854 1.00 91.56 324 LYS A CA 1
ATOM 2492 C C . LYS A 1 324 ? 10.140 -9.128 -14.059 1.00 91.56 324 LYS A C 1
ATOM 2494 O O . LYS A 1 324 ? 10.615 -8.954 -15.175 1.00 91.56 324 LYS A O 1
ATOM 2499 N N . GLU A 1 325 ? 10.650 -8.572 -12.975 1.00 89.81 325 GLU A N 1
ATOM 2500 C CA . GLU A 1 325 ? 11.898 -7.825 -12.924 1.00 89.81 325 GLU A CA 1
ATOM 2501 C C . GLU A 1 325 ? 13.021 -8.755 -12.483 1.00 89.81 325 GLU A C 1
ATOM 2503 O O . GLU A 1 325 ? 12.906 -9.459 -11.482 1.00 89.81 325 GLU A O 1
ATOM 2508 N N . THR A 1 326 ? 14.115 -8.750 -13.233 1.00 91.81 326 THR A N 1
ATOM 2509 C CA . THR A 1 326 ? 15.343 -9.461 -12.890 1.00 91.81 326 THR A CA 1
ATOM 2510 C C . THR A 1 326 ? 16.443 -8.434 -12.679 1.00 91.81 326 THR A C 1
ATOM 2512 O O . THR A 1 326 ? 16.783 -7.672 -13.589 1.00 91.81 326 THR A O 1
ATOM 2515 N N . ASN A 1 327 ? 17.004 -8.417 -11.477 1.00 86.81 327 ASN A N 1
ATOM 2516 C CA . ASN A 1 327 ? 18.108 -7.558 -11.088 1.00 86.81 327 ASN A CA 1
ATOM 2517 C C . ASN A 1 327 ? 19.424 -8.334 -11.124 1.00 86.81 327 ASN A C 1
ATOM 2519 O O . ASN A 1 327 ? 19.479 -9.537 -10.865 1.00 86.81 327 ASN A O 1
ATOM 2523 N N . SER A 1 328 ? 20.516 -7.626 -11.391 1.00 81.62 328 SER A N 1
ATOM 2524 C CA . SER A 1 328 ? 21.857 -8.178 -11.231 1.00 81.62 328 SER A CA 1
ATOM 2525 C C . SER A 1 328 ? 22.093 -8.607 -9.783 1.00 81.62 328 SER A C 1
ATOM 2527 O O . SER A 1 328 ? 21.868 -7.826 -8.851 1.00 81.62 328 SER A O 1
ATOM 2529 N N . ALA A 1 329 ? 22.601 -9.828 -9.594 1.00 76.75 329 ALA A N 1
ATOM 2530 C CA . ALA A 1 329 ? 22.944 -10.360 -8.278 1.00 76.75 329 ALA A CA 1
ATOM 2531 C C . ALA A 1 329 ? 23.920 -9.447 -7.516 1.00 76.75 329 ALA A C 1
ATOM 2533 O O . ALA A 1 329 ? 23.725 -9.223 -6.317 1.00 76.75 329 ALA A O 1
ATOM 2534 N N . ASP A 1 330 ? 24.892 -8.878 -8.239 1.00 74.50 330 ASP A N 1
ATOM 2535 C CA . ASP A 1 330 ? 26.017 -8.123 -7.681 1.00 74.50 330 ASP A CA 1
ATOM 2536 C C . ASP A 1 330 ? 25.687 -6.648 -7.433 1.00 74.50 330 ASP A C 1
ATOM 2538 O O . ASP A 1 330 ? 26.091 -6.078 -6.421 1.00 74.50 330 ASP A O 1
ATOM 2542 N N . THR A 1 331 ? 24.962 -6.006 -8.353 1.00 74.81 331 THR A N 1
ATOM 2543 C CA . THR A 1 331 ? 24.735 -4.550 -8.301 1.00 74.81 331 THR A CA 1
ATOM 2544 C C . THR A 1 331 ? 23.348 -4.166 -7.804 1.00 74.81 331 THR A C 1
ATOM 2546 O O . THR A 1 331 ? 23.117 -2.986 -7.548 1.00 74.81 331 THR A O 1
ATOM 2549 N N . LYS A 1 332 ? 22.423 -5.134 -7.692 1.00 75.38 332 LYS A N 1
ATOM 2550 C CA . LYS A 1 332 ? 20.989 -4.909 -7.421 1.00 75.38 332 LYS A CA 1
ATOM 2551 C C . LYS A 1 332 ? 20.323 -3.928 -8.397 1.00 75.38 332 LYS A C 1
ATOM 2553 O O . LYS A 1 332 ? 19.276 -3.371 -8.088 1.00 75.38 332 LYS A O 1
ATOM 2558 N N . ARG A 1 333 ? 20.931 -3.717 -9.569 1.00 80.81 333 ARG A N 1
ATOM 2559 C CA . ARG A 1 333 ? 20.383 -2.893 -10.654 1.00 80.81 333 ARG A CA 1
ATOM 2560 C C . ARG A 1 333 ? 19.489 -3.726 -11.551 1.00 80.81 333 ARG A C 1
ATOM 2562 O O . ARG A 1 333 ? 19.734 -4.924 -11.709 1.00 80.81 333 ARG A O 1
ATOM 2569 N N . LEU A 1 334 ? 18.502 -3.079 -12.156 1.00 82.44 334 LEU A N 1
ATOM 2570 C CA . LEU A 1 334 ? 17.594 -3.716 -13.102 1.00 82.44 334 LEU A CA 1
ATOM 2571 C C . LEU A 1 334 ? 18.353 -4.179 -14.352 1.00 82.44 334 LEU A C 1
ATOM 2573 O O . LEU A 1 334 ? 18.944 -3.361 -15.047 1.00 82.44 334 LEU A O 1
ATOM 2577 N N . ASN A 1 335 ? 18.316 -5.481 -14.644 1.00 89.00 335 ASN A N 1
ATOM 2578 C CA . ASN A 1 335 ? 18.906 -6.061 -15.856 1.00 89.00 335 ASN A CA 1
ATOM 2579 C C . ASN A 1 335 ? 17.848 -6.320 -16.929 1.00 89.00 335 ASN A C 1
ATOM 2581 O O . ASN A 1 335 ? 18.094 -6.131 -18.119 1.00 89.00 335 ASN A O 1
ATOM 2585 N N . GLN A 1 336 ? 16.676 -6.799 -16.517 1.00 92.69 336 GLN A N 1
ATOM 2586 C CA . GLN A 1 336 ? 15.615 -7.208 -17.426 1.00 92.69 336 GLN A CA 1
ATOM 2587 C C . GLN A 1 336 ? 14.250 -7.005 -16.779 1.00 92.69 336 GLN A C 1
ATOM 2589 O O . GLN A 1 336 ? 14.085 -7.212 -15.578 1.00 92.69 336 GLN A O 1
ATOM 2594 N N . ARG A 1 337 ? 13.262 -6.656 -17.598 1.00 91.25 337 ARG A N 1
ATOM 2595 C CA . ARG A 1 337 ? 11.849 -6.705 -17.251 1.00 91.25 337 ARG A CA 1
ATOM 2596 C C . ARG A 1 337 ? 11.079 -7.464 -18.318 1.00 91.25 337 ARG A C 1
ATOM 2598 O O . ARG A 1 337 ? 11.247 -7.202 -19.501 1.00 91.25 337 ARG A O 1
ATOM 2605 N N . GLU A 1 338 ? 10.235 -8.386 -17.899 1.00 92.69 338 GLU A N 1
ATOM 2606 C CA . GLU A 1 338 ? 9.340 -9.148 -18.761 1.00 92.69 338 GLU A CA 1
ATOM 2607 C C . GLU A 1 338 ? 7.889 -8.827 -18.395 1.00 92.69 338 GLU A C 1
ATOM 2609 O O . GLU A 1 338 ? 7.498 -8.948 -17.238 1.00 92.69 338 GLU A O 1
ATOM 2614 N N . TYR A 1 339 ? 7.103 -8.413 -19.382 1.00 89.81 339 TYR A N 1
ATOM 2615 C CA . TYR A 1 339 ? 5.688 -8.080 -19.293 1.00 89.81 339 TYR A CA 1
ATOM 2616 C C . TYR A 1 339 ? 4.880 -9.189 -19.962 1.00 89.81 339 TYR A C 1
ATOM 2618 O O . TYR A 1 339 ? 4.900 -9.312 -21.182 1.00 89.81 339 TYR A O 1
ATOM 2626 N N . THR A 1 340 ? 4.157 -9.988 -19.186 1.00 92.50 340 THR A N 1
ATOM 2627 C CA . THR A 1 340 ? 3.223 -11.001 -19.689 1.00 92.50 340 THR A CA 1
ATOM 2628 C C . THR A 1 340 ? 1.799 -10.490 -19.531 1.00 92.50 340 THR A C 1
ATOM 2630 O O . THR A 1 340 ? 1.283 -10.395 -18.420 1.00 92.50 340 THR A O 1
ATOM 2633 N N . TYR A 1 341 ? 1.163 -10.151 -20.646 1.00 87.69 341 TYR A N 1
ATOM 2634 C CA . TYR A 1 341 ? -0.194 -9.618 -20.684 1.00 87.69 341 TYR A CA 1
ATOM 2635 C C . TYR A 1 341 ? -1.241 -10.738 -20.639 1.00 87.69 341 TYR A C 1
ATOM 2637 O O . TYR A 1 341 ? -0.987 -11.859 -21.081 1.00 87.69 341 TYR A O 1
ATOM 2645 N N . ALA A 1 342 ? -2.466 -10.416 -20.212 1.00 84.12 342 ALA A N 1
ATOM 2646 C CA . ALA A 1 342 ? -3.593 -11.358 -20.215 1.00 84.12 342 ALA A CA 1
ATOM 2647 C C . ALA A 1 342 ? -3.928 -11.912 -21.618 1.00 84.12 342 ALA A C 1
ATOM 2649 O O . ALA A 1 342 ? -4.492 -12.996 -21.746 1.00 84.12 342 ALA A O 1
ATOM 2650 N N . SER A 1 343 ? -3.549 -11.186 -22.676 1.00 85.19 343 SER A N 1
ATOM 2651 C CA . SER A 1 343 ? -3.642 -11.629 -24.072 1.00 85.19 343 SER A CA 1
ATOM 2652 C C . SER A 1 343 ? -2.653 -12.747 -24.439 1.00 85.19 343 SER A C 1
ATOM 2654 O O . SER A 1 343 ? -2.754 -13.319 -25.523 1.00 85.19 343 SER A O 1
ATOM 2656 N N . GLY A 1 344 ? -1.690 -13.063 -23.566 1.00 90.38 344 GLY A N 1
ATOM 2657 C CA . GLY A 1 344 ? -0.595 -13.999 -23.822 1.00 90.38 344 GLY A CA 1
ATOM 2658 C C . GLY A 1 344 ? 0.607 -13.372 -24.538 1.00 90.38 344 GLY A C 1
ATOM 2659 O O . GLY A 1 344 ? 1.594 -14.067 -24.787 1.00 90.38 344 GLY A O 1
ATOM 2660 N N . ARG A 1 345 ? 0.560 -12.072 -24.869 1.00 90.69 345 ARG A N 1
ATOM 2661 C CA . ARG A 1 345 ? 1.736 -11.344 -25.365 1.00 90.69 345 ARG A CA 1
ATOM 2662 C C . ARG A 1 345 ? 2.770 -11.234 -24.246 1.00 90.69 345 ARG A C 1
ATOM 2664 O O . ARG A 1 345 ? 2.421 -10.888 -23.121 1.00 90.69 345 ARG A O 1
ATOM 2671 N N . VAL A 1 346 ? 4.029 -11.502 -24.569 1.00 93.12 346 VAL A N 1
ATOM 2672 C CA . VAL A 1 346 ? 5.169 -11.370 -23.658 1.00 93.12 346 VAL A CA 1
ATOM 2673 C C . VAL A 1 346 ? 6.133 -10.370 -24.264 1.00 93.12 346 VAL A C 1
ATOM 2675 O O . VAL A 1 346 ? 6.601 -10.604 -25.375 1.00 93.12 346 VAL A O 1
ATOM 2678 N N . VAL A 1 347 ? 6.415 -9.274 -23.562 1.00 90.00 347 VAL A N 1
ATOM 2679 C CA . VAL A 1 347 ? 7.373 -8.247 -23.981 1.00 90.00 347 VAL A CA 1
ATOM 2680 C C . VAL A 1 347 ? 8.528 -8.199 -22.993 1.00 90.00 347 VAL A C 1
ATOM 2682 O O . VAL A 1 347 ? 8.325 -7.987 -21.805 1.00 90.00 347 VAL A O 1
ATOM 2685 N N . THR A 1 348 ? 9.748 -8.354 -23.481 1.00 93.81 348 THR A N 1
ATOM 2686 C CA . THR A 1 348 ? 10.968 -8.326 -22.682 1.00 93.81 348 THR A CA 1
ATOM 2687 C C . THR A 1 348 ? 11.759 -7.073 -22.996 1.00 93.81 348 THR A C 1
ATOM 2689 O O . THR A 1 348 ? 12.079 -6.830 -24.153 1.00 93.81 348 THR A O 1
ATOM 2692 N N . VAL A 1 349 ? 12.123 -6.312 -21.970 1.00 91.44 349 VAL A N 1
ATOM 2693 C CA . VAL A 1 349 ? 13.006 -5.147 -22.041 1.00 91.44 349 VAL A CA 1
ATOM 2694 C C . VAL A 1 349 ? 14.276 -5.463 -21.257 1.00 91.44 349 VAL A C 1
ATOM 2696 O O . VAL A 1 349 ? 14.202 -5.842 -20.091 1.00 91.44 349 VAL A O 1
ATOM 2699 N N . SER A 1 350 ? 15.445 -5.324 -21.873 1.00 92.31 350 SER A N 1
ATOM 2700 C CA . SER A 1 350 ? 16.735 -5.439 -21.178 1.00 92.31 350 SER A CA 1
ATOM 2701 C C . SER A 1 350 ? 17.366 -4.069 -20.996 1.00 92.31 350 SER A C 1
ATOM 2703 O O . SER A 1 350 ? 17.160 -3.180 -21.821 1.00 92.31 350 SER A O 1
ATOM 2705 N N . PHE A 1 351 ? 18.153 -3.912 -19.937 1.00 89.81 351 PHE A N 1
ATOM 2706 C CA . PHE A 1 351 ? 18.714 -2.637 -19.506 1.00 89.81 351 PHE A CA 1
ATOM 2707 C C . PHE A 1 351 ? 20.243 -2.700 -19.415 1.00 89.81 351 PHE A C 1
ATOM 2709 O O . PHE A 1 351 ? 20.819 -3.755 -19.143 1.00 89.81 351 PHE A O 1
ATOM 2716 N N . ASP A 1 352 ? 20.906 -1.571 -19.667 1.00 87.62 352 ASP A N 1
ATOM 2717 C CA . ASP A 1 352 ? 22.340 -1.416 -19.420 1.00 87.62 352 ASP A CA 1
ATOM 2718 C C . ASP A 1 352 ? 22.645 -1.142 -17.937 1.00 87.62 352 ASP A C 1
ATOM 2720 O O . ASP A 1 352 ? 21.768 -1.089 -17.073 1.00 87.62 352 ASP A O 1
ATOM 2724 N N . SER A 1 353 ? 23.924 -0.925 -17.624 1.00 85.00 353 SER A N 1
ATOM 2725 C CA . SER A 1 353 ? 24.361 -0.613 -16.263 1.00 85.00 353 SER A CA 1
ATOM 2726 C C . SER A 1 353 ? 23.783 0.689 -15.704 1.00 85.00 353 SER A C 1
ATOM 2728 O O . SER A 1 353 ? 23.839 0.877 -14.492 1.00 85.00 353 SER A O 1
ATOM 2730 N N . ASN A 1 354 ? 23.277 1.592 -16.545 1.00 84.00 354 ASN A N 1
ATOM 2731 C CA . ASN A 1 354 ? 22.648 2.850 -16.142 1.00 84.00 354 ASN A CA 1
ATOM 2732 C C . ASN A 1 354 ? 21.119 2.725 -16.053 1.00 84.00 354 ASN A C 1
ATOM 2734 O O . ASN A 1 354 ? 20.445 3.742 -15.930 1.00 84.00 354 ASN A O 1
ATOM 2738 N N . GLU A 1 355 ? 20.584 1.499 -16.106 1.00 83.56 355 GLU A N 1
ATOM 2739 C CA . GLU A 1 355 ? 19.147 1.208 -16.146 1.00 83.56 355 GLU A CA 1
ATOM 2740 C C . GLU A 1 355 ? 18.442 1.828 -17.364 1.00 83.56 355 GLU A C 1
ATOM 2742 O O . GLU A 1 355 ? 17.243 2.103 -17.330 1.00 83.56 355 GLU A O 1
ATOM 2747 N N . MET A 1 356 ? 19.174 2.020 -18.467 1.00 84.38 356 MET A N 1
ATOM 2748 C CA . MET A 1 356 ? 18.602 2.473 -19.732 1.00 84.38 356 MET A CA 1
ATOM 2749 C C . MET A 1 356 ? 18.261 1.265 -20.611 1.00 84.38 356 MET A C 1
ATOM 2751 O O . MET A 1 356 ? 19.101 0.373 -20.751 1.00 84.38 356 MET A O 1
ATOM 2755 N N . PRO A 1 357 ? 17.080 1.216 -21.257 1.00 88.56 357 PRO A N 1
ATOM 2756 C CA . PRO A 1 357 ? 16.725 0.112 -22.146 1.00 88.56 357 PRO A CA 1
ATOM 2757 C C . PRO A 1 357 ? 17.757 -0.062 -23.269 1.00 88.56 357 PRO A C 1
ATOM 2759 O O . PRO A 1 357 ? 18.162 0.923 -23.878 1.00 88.56 357 PRO A O 1
ATOM 2762 N N . ILE A 1 358 ? 18.182 -1.285 -23.577 1.00 91.94 358 ILE A N 1
ATOM 2763 C CA . ILE A 1 358 ? 19.129 -1.607 -24.666 1.00 91.94 358 ILE A CA 1
ATOM 2764 C C . ILE A 1 358 ? 18.588 -2.634 -25.653 1.00 91.94 358 ILE A C 1
ATOM 2766 O O . ILE A 1 358 ? 19.037 -2.687 -26.797 1.00 91.94 358 ILE A O 1
ATOM 2770 N N . SER A 1 359 ? 17.582 -3.406 -25.258 1.00 91.62 359 SER A N 1
ATOM 2771 C CA . SER A 1 359 ? 16.812 -4.232 -26.178 1.00 91.62 359 SER A CA 1
ATOM 2772 C C . SER A 1 359 ? 15.368 -4.338 -25.729 1.00 91.62 359 SER A C 1
ATOM 2774 O O . SER A 1 359 ? 15.065 -4.273 -24.538 1.00 91.62 359 SER A O 1
ATOM 2776 N N . ILE A 1 360 ? 14.484 -4.510 -26.704 1.00 91.44 360 ILE A N 1
ATOM 2777 C CA . ILE A 1 360 ? 13.100 -4.904 -26.495 1.00 91.44 360 ILE A CA 1
ATOM 2778 C C . ILE A 1 360 ? 12.751 -6.005 -27.487 1.00 91.44 360 ILE A C 1
ATOM 2780 O O . ILE A 1 360 ? 13.058 -5.908 -28.675 1.00 91.44 360 ILE A O 1
ATOM 2784 N N . SER A 1 361 ? 12.109 -7.059 -27.014 1.00 92.75 361 SER A N 1
ATOM 2785 C CA . SER A 1 361 ? 11.582 -8.114 -27.866 1.00 92.75 361 SER A CA 1
ATOM 2786 C C . SER A 1 361 ? 10.206 -8.548 -27.403 1.00 92.75 361 SER A C 1
ATOM 2788 O O . SER A 1 361 ? 9.851 -8.356 -26.245 1.00 92.75 361 SER A O 1
ATOM 2790 N N . ASP A 1 362 ? 9.420 -9.134 -28.299 1.00 92.19 362 ASP A N 1
ATOM 2791 C CA . ASP A 1 362 ? 8.186 -9.799 -27.911 1.00 92.19 362 ASP A CA 1
ATOM 2792 C C . ASP A 1 362 ? 7.984 -11.135 -28.632 1.00 92.19 362 ASP A C 1
ATOM 2794 O O . ASP A 1 362 ? 8.672 -11.472 -29.599 1.00 92.19 362 ASP A O 1
ATOM 2798 N N . ASN A 1 363 ? 7.019 -11.914 -28.151 1.00 91.00 363 ASN A N 1
ATOM 2799 C CA . ASN A 1 363 ? 6.629 -13.182 -28.767 1.00 91.00 363 ASN A CA 1
ATOM 2800 C C . ASN A 1 363 ? 5.787 -13.031 -30.054 1.00 91.00 363 ASN A C 1
ATOM 2802 O O . ASN A 1 363 ? 5.396 -14.042 -30.635 1.00 91.00 363 ASN A O 1
ATOM 2806 N N . ASN A 1 364 ? 5.554 -11.801 -30.523 1.00 87.75 364 ASN A N 1
ATOM 2807 C CA . ASN A 1 364 ? 4.876 -11.475 -31.779 1.00 87.75 364 ASN A CA 1
ATOM 2808 C C . ASN A 1 364 ? 5.854 -11.039 -32.891 1.00 87.75 364 ASN A C 1
ATOM 2810 O O . ASN A 1 364 ? 5.419 -10.708 -33.994 1.00 87.75 364 ASN A O 1
ATOM 2814 N N . GLY A 1 365 ? 7.166 -11.072 -32.633 1.00 83.31 365 GLY A N 1
ATOM 2815 C CA . GLY A 1 365 ? 8.212 -10.783 -33.615 1.00 83.31 365 GLY A CA 1
ATOM 2816 C C . GLY A 1 365 ? 8.787 -9.365 -33.556 1.00 83.31 365 GLY A C 1
ATOM 2817 O O . GLY A 1 365 ? 9.626 -9.030 -34.392 1.00 83.31 365 GLY A O 1
ATOM 2818 N N . LEU A 1 366 ? 8.399 -8.537 -32.579 1.00 85.38 366 LEU A N 1
ATOM 2819 C CA . LEU A 1 366 ? 9.127 -7.307 -32.275 1.00 85.38 366 LEU A CA 1
ATOM 2820 C C . LEU A 1 366 ? 10.519 -7.688 -31.771 1.00 85.38 366 LEU A C 1
ATOM 2822 O O . LEU A 1 366 ? 10.672 -8.505 -30.866 1.00 85.38 366 LEU A O 1
ATOM 2826 N N . THR A 1 367 ? 11.559 -7.109 -32.355 1.00 90.69 367 THR A N 1
ATOM 2827 C CA . THR A 1 367 ? 12.928 -7.225 -31.850 1.00 90.69 367 THR A CA 1
ATOM 2828 C C . THR A 1 367 ? 13.663 -5.953 -32.212 1.00 90.69 367 THR A C 1
ATOM 2830 O O . THR A 1 367 ? 13.901 -5.690 -33.389 1.00 90.69 367 THR A O 1
ATOM 2833 N N . LEU A 1 368 ? 13.997 -5.169 -31.194 1.00 90.12 368 LEU A N 1
ATOM 2834 C CA . LEU A 1 368 ? 14.764 -3.943 -31.302 1.00 90.12 368 LEU A CA 1
ATOM 2835 C C . LEU A 1 368 ? 15.964 -4.015 -30.364 1.00 90.12 368 LEU A C 1
ATOM 2837 O O . LEU A 1 368 ? 15.842 -4.472 -29.226 1.00 90.12 368 LEU A O 1
ATOM 2841 N N . SER A 1 369 ? 17.117 -3.534 -30.808 1.00 91.81 369 SER A N 1
ATOM 2842 C CA . SER A 1 369 ? 18.310 -3.457 -29.966 1.00 91.81 369 SER A CA 1
ATOM 2843 C C . SER A 1 369 ? 19.181 -2.259 -30.311 1.00 91.81 369 SER A C 1
ATOM 2845 O O . SER A 1 369 ? 19.123 -1.710 -31.411 1.00 91.81 369 SER A O 1
ATOM 2847 N N . ARG A 1 370 ? 19.995 -1.842 -29.346 1.00 90.88 370 ARG A N 1
ATOM 2848 C CA . ARG A 1 370 ? 21.050 -0.846 -29.511 1.00 90.88 370 ARG A CA 1
ATOM 2849 C C . ARG A 1 370 ? 22.290 -1.280 -28.747 1.00 90.88 370 ARG A C 1
ATOM 2851 O O . ARG A 1 370 ? 22.205 -2.036 -27.784 1.00 90.88 370 ARG A O 1
ATOM 2858 N N . GLN A 1 371 ? 23.446 -0.803 -29.192 1.00 84.31 371 GLN A N 1
ATOM 2859 C CA . GLN A 1 371 ? 24.719 -1.144 -28.562 1.00 84.31 371 GLN A CA 1
ATOM 2860 C C . GLN A 1 371 ? 24.868 -0.493 -27.178 1.00 84.31 371 GLN A C 1
ATOM 2862 O O . GLN A 1 371 ? 25.391 -1.118 -26.259 1.00 84.31 371 GLN A O 1
ATOM 2867 N N . ASP A 1 372 ? 24.402 0.748 -27.040 1.00 84.50 372 ASP A N 1
ATOM 2868 C CA . ASP A 1 372 ? 24.397 1.512 -25.796 1.00 84.50 372 ASP A CA 1
ATOM 2869 C C . ASP A 1 372 ? 23.311 2.597 -25.832 1.00 84.50 372 ASP A C 1
ATOM 2871 O O . ASP A 1 372 ? 22.685 2.839 -26.869 1.00 84.50 372 ASP A O 1
ATOM 2875 N N . SER A 1 373 ? 23.098 3.264 -24.698 1.00 78.56 373 SER A N 1
ATOM 2876 C CA . SER A 1 373 ? 22.047 4.266 -24.518 1.00 78.56 373 SER A CA 1
ATOM 2877 C C . SER A 1 373 ? 22.186 5.545 -25.352 1.00 78.56 373 SER A C 1
ATOM 2879 O O . SER A 1 373 ? 21.218 6.301 -25.447 1.00 78.56 373 SER A O 1
ATOM 2881 N N . SER A 1 374 ? 23.336 5.783 -25.992 1.00 81.88 374 SER A N 1
ATOM 2882 C CA . SER A 1 374 ? 23.562 6.935 -26.877 1.00 81.88 374 SER A CA 1
ATOM 2883 C C . SER A 1 374 ? 23.101 6.707 -28.320 1.00 81.88 374 SER A C 1
ATOM 2885 O O . SER A 1 374 ? 22.994 7.665 -29.087 1.00 81.88 374 SER A O 1
ATOM 2887 N N . GLN A 1 375 ? 22.837 5.456 -28.702 1.00 84.44 375 GLN A N 1
ATOM 2888 C CA . GLN A 1 375 ? 22.441 5.076 -30.057 1.00 84.44 375 GLN A CA 1
ATOM 2889 C C . GLN A 1 375 ? 20.920 4.877 -30.163 1.00 84.44 375 GLN A C 1
ATOM 2891 O O . GLN A 1 375 ? 20.259 4.556 -29.165 1.00 84.44 375 GLN A O 1
ATOM 2896 N N . PRO A 1 376 ? 20.334 5.044 -31.362 1.00 86.44 376 PRO A N 1
ATOM 2897 C CA . PRO A 1 376 ? 18.956 4.641 -31.590 1.00 86.44 376 PRO A CA 1
ATOM 2898 C C . PRO A 1 376 ? 18.834 3.111 -31.610 1.00 86.44 376 PRO A C 1
ATOM 2900 O O . PRO A 1 376 ? 19.810 2.383 -31.789 1.00 86.44 376 PRO A O 1
ATOM 2903 N N . PHE A 1 377 ? 17.612 2.623 -31.447 1.00 89.69 377 PHE A N 1
ATOM 2904 C CA . PHE A 1 377 ? 17.283 1.217 -31.614 1.00 89.69 377 PHE A CA 1
ATOM 2905 C C . PHE A 1 377 ? 17.155 0.849 -33.092 1.00 89.69 377 PHE A C 1
ATOM 2907 O O . PHE A 1 377 ? 16.620 1.606 -33.912 1.00 89.69 377 PHE A O 1
ATOM 2914 N N . HIS A 1 378 ? 17.604 -0.362 -33.400 1.00 86.69 378 HIS A N 1
ATOM 2915 C CA . HIS A 1 378 ? 17.523 -0.972 -34.714 1.00 86.69 378 HIS A CA 1
ATOM 2916 C C . HIS A 1 378 ? 16.669 -2.234 -34.671 1.00 86.69 378 HIS A C 1
ATOM 2918 O O . HIS A 1 378 ? 16.734 -2.991 -33.702 1.00 86.69 378 HIS A O 1
ATOM 2924 N N . ASP A 1 379 ? 15.891 -2.471 -35.726 1.00 85.94 379 ASP A N 1
ATOM 2925 C CA . ASP A 1 379 ? 15.234 -3.763 -35.932 1.00 85.94 379 ASP A CA 1
ATOM 2926 C C . ASP A 1 379 ? 16.242 -4.867 -36.313 1.00 85.94 379 ASP A C 1
ATOM 2928 O O . ASP A 1 379 ? 17.433 -4.622 -36.521 1.00 85.94 379 ASP A O 1
ATOM 2932 N N . ALA A 1 380 ? 15.764 -6.106 -36.452 1.00 81.25 380 ALA A N 1
ATOM 2933 C CA . ALA A 1 380 ? 16.595 -7.234 -36.880 1.00 81.25 380 ALA A CA 1
ATOM 2934 C C . ALA A 1 380 ? 17.228 -7.060 -38.282 1.00 81.25 380 ALA A C 1
ATOM 2936 O O . ALA A 1 380 ? 18.185 -7.761 -38.609 1.00 81.25 380 ALA A O 1
ATOM 2937 N N . ALA A 1 381 ? 16.710 -6.145 -39.109 1.00 81.50 381 ALA A N 1
ATOM 2938 C CA . ALA A 1 381 ? 17.258 -5.799 -40.419 1.00 81.50 381 ALA A CA 1
ATOM 2939 C C . ALA A 1 381 ? 18.258 -4.624 -40.361 1.00 81.50 381 ALA A C 1
ATOM 2941 O O . ALA A 1 381 ? 18.836 -4.263 -41.387 1.00 81.50 381 ALA A O 1
ATOM 2942 N N . GLY A 1 382 ? 18.497 -4.051 -39.176 1.00 79.81 382 GLY A N 1
ATOM 2943 C CA . GLY A 1 382 ? 19.407 -2.929 -38.958 1.00 79.81 382 GLY A CA 1
ATOM 2944 C C . GLY A 1 382 ? 18.798 -1.557 -39.255 1.00 79.81 382 GLY A C 1
ATOM 2945 O O . GLY A 1 382 ? 19.511 -0.553 -39.192 1.00 79.81 382 GLY A O 1
ATOM 2946 N N . ASN A 1 383 ? 17.501 -1.469 -39.559 1.00 79.25 383 ASN A N 1
ATOM 2947 C CA . ASN A 1 383 ? 16.857 -0.186 -39.823 1.00 79.25 383 ASN A CA 1
ATOM 2948 C C . ASN A 1 383 ? 16.668 0.572 -38.512 1.00 79.25 383 ASN A C 1
ATOM 2950 O O . ASN A 1 383 ? 16.201 0.004 -37.527 1.00 79.25 383 ASN A O 1
ATOM 2954 N N . THR A 1 384 ? 17.002 1.862 -38.504 1.00 70.19 384 THR A N 1
ATOM 2955 C CA . THR A 1 384 ? 16.692 2.748 -37.379 1.00 70.19 384 THR A CA 1
ATOM 2956 C C . THR A 1 384 ? 15.183 2.920 -37.272 1.00 70.19 384 THR A C 1
ATOM 2958 O O . THR A 1 384 ? 14.572 3.612 -38.087 1.00 70.19 384 THR A O 1
ATOM 2961 N N . THR A 1 385 ? 14.589 2.291 -36.266 1.00 70.38 385 THR A N 1
ATOM 2962 C CA . THR A 1 385 ? 13.133 2.195 -36.114 1.00 70.38 385 THR A CA 1
ATOM 2963 C C . THR A 1 385 ? 12.619 2.969 -34.915 1.00 70.38 385 THR A C 1
ATOM 2965 O O . THR A 1 385 ? 11.498 3.470 -34.969 1.00 70.38 385 THR A O 1
ATOM 2968 N N . VAL A 1 386 ? 13.422 3.107 -33.855 1.00 79.81 386 VAL A N 1
ATOM 2969 C CA . VAL A 1 386 ? 12.997 3.713 -32.588 1.00 79.81 386 VAL A CA 1
ATOM 2970 C C . VAL A 1 386 ? 14.138 4.542 -31.987 1.00 79.81 386 VAL A C 1
ATOM 2972 O O . VAL A 1 386 ? 15.251 4.061 -31.811 1.00 79.81 386 VAL A O 1
ATOM 2975 N N . THR A 1 387 ? 13.886 5.813 -31.693 1.00 74.88 387 THR A N 1
ATOM 2976 C CA . THR A 1 387 ? 14.822 6.731 -31.031 1.00 74.88 387 THR A CA 1
ATOM 2977 C C . THR A 1 387 ? 14.723 6.676 -29.514 1.00 74.88 387 THR A C 1
ATOM 2979 O O . THR A 1 387 ? 15.688 7.032 -28.848 1.00 74.88 387 THR A O 1
ATOM 2982 N N . ASP A 1 388 ? 13.584 6.236 -28.972 1.00 72.75 388 ASP A N 1
ATOM 2983 C CA . ASP A 1 388 ? 13.383 6.162 -27.527 1.00 72.75 388 ASP A CA 1
ATOM 2984 C C . ASP A 1 388 ? 12.422 5.037 -27.124 1.00 72.75 388 ASP A C 1
ATOM 2986 O O . ASP A 1 388 ? 11.411 4.797 -27.792 1.00 72.75 388 ASP A O 1
ATOM 2990 N N . VAL A 1 389 ? 12.749 4.363 -26.023 1.00 72.31 389 VAL A N 1
ATOM 2991 C CA . VAL A 1 389 ? 11.925 3.328 -25.391 1.00 72.31 389 VAL A CA 1
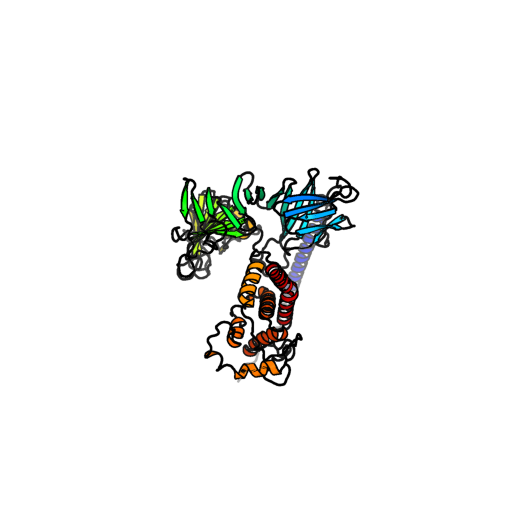ATOM 2992 C C . VAL A 1 389 ? 11.690 3.766 -23.959 1.00 72.31 389 VAL A C 1
ATOM 2994 O O . VAL A 1 389 ? 12.613 3.751 -23.146 1.00 72.31 389 VAL A O 1
ATOM 2997 N N . ILE A 1 390 ? 10.449 4.124 -23.642 1.00 71.81 390 ILE A N 1
ATOM 2998 C CA . ILE A 1 390 ? 10.065 4.511 -22.286 1.00 71.81 390 ILE A CA 1
ATOM 2999 C C . ILE A 1 390 ? 9.315 3.336 -21.665 1.00 71.81 390 ILE A C 1
ATOM 3001 O O . ILE A 1 390 ? 8.254 2.926 -22.141 1.00 71.81 390 ILE A O 1
ATOM 3005 N N . SER A 1 391 ? 9.927 2.776 -20.624 1.00 66.19 391 SER A N 1
ATOM 3006 C CA . SER A 1 391 ? 9.449 1.634 -19.846 1.00 66.19 391 SER A CA 1
ATOM 3007 C C . SER A 1 391 ? 9.818 1.877 -18.380 1.00 66.19 391 SER A C 1
ATOM 3009 O O . SER A 1 391 ? 10.851 1.409 -17.889 1.00 66.19 391 SER A O 1
ATOM 3011 N N . GLU A 1 392 ? 9.002 2.653 -17.671 1.00 61.59 392 GLU A N 1
ATOM 3012 C CA . GLU A 1 392 ? 9.264 2.982 -16.265 1.00 61.59 392 GLU A CA 1
ATOM 3013 C C . GLU A 1 392 ? 9.018 1.780 -15.350 1.00 61.59 392 GLU A C 1
ATOM 3015 O O . GLU A 1 392 ? 8.283 0.858 -15.707 1.00 61.59 392 GLU A O 1
ATOM 3020 N N . LYS A 1 393 ? 9.648 1.787 -14.163 1.00 53.22 393 LYS A N 1
ATOM 3021 C CA . LYS A 1 393 ? 9.599 0.686 -13.176 1.00 53.22 393 LYS A CA 1
ATOM 3022 C C . LYS A 1 393 ? 8.208 0.208 -12.822 1.00 53.22 393 LYS A C 1
ATOM 3024 O O . LYS A 1 393 ? 8.008 -0.957 -12.500 1.00 53.22 393 LYS A O 1
ATOM 3029 N N . SER A 1 394 ? 7.258 1.099 -12.960 1.00 55.06 394 SER A N 1
ATOM 3030 C CA . SER A 1 394 ? 5.893 0.857 -12.611 1.00 55.06 394 SER A CA 1
ATOM 3031 C C . SER A 1 394 ? 4.954 0.974 -13.801 1.00 55.06 394 SER A C 1
ATOM 3033 O O . SER A 1 394 ? 3.796 0.687 -13.626 1.00 55.06 394 SER A O 1
ATOM 3035 N N . ASN A 1 395 ? 5.352 1.335 -15.017 1.00 61.38 395 ASN A N 1
ATOM 3036 C CA . ASN A 1 395 ? 4.352 1.532 -16.074 1.00 61.38 395 ASN A CA 1
ATOM 3037 C C . ASN A 1 395 ? 3.823 0.196 -16.628 1.00 61.38 395 ASN A C 1
ATOM 3039 O O . ASN A 1 395 ? 4.606 -0.720 -16.876 1.00 61.38 395 ASN A O 1
ATOM 3043 N N . ASP A 1 396 ? 2.508 0.090 -16.843 1.00 67.50 396 ASP A N 1
ATOM 3044 C CA . ASP A 1 396 ? 1.871 -1.059 -17.509 1.00 67.50 396 ASP A CA 1
ATOM 3045 C C . ASP A 1 396 ? 1.944 -1.000 -19.042 1.00 67.50 396 ASP A C 1
ATOM 3047 O O . ASP A 1 396 ? 1.532 -1.935 -19.735 1.00 67.50 396 ASP A O 1
ATOM 3051 N N . SER A 1 397 ? 2.500 0.089 -19.562 1.00 74.19 397 SER A N 1
ATOM 3052 C CA . SER A 1 397 ? 2.644 0.347 -20.983 1.00 74.19 397 SER A CA 1
ATOM 3053 C C . SER A 1 397 ? 4.098 0.520 -21.402 1.00 74.19 397 SER A C 1
ATOM 3055 O O . SER A 1 397 ? 4.973 0.871 -20.606 1.00 74.19 397 SER A O 1
ATOM 3057 N N . ILE A 1 398 ? 4.344 0.296 -22.690 1.00 80.38 398 ILE A N 1
ATOM 3058 C CA . ILE A 1 398 ? 5.639 0.543 -23.319 1.00 80.38 398 ILE A CA 1
ATOM 3059 C C . ILE A 1 398 ? 5.434 1.527 -24.456 1.00 80.38 398 ILE A C 1
ATOM 3061 O O . ILE A 1 398 ? 4.608 1.310 -25.347 1.00 80.38 398 ILE A O 1
ATOM 3065 N N . ARG A 1 399 ? 6.224 2.598 -24.449 1.00 83.81 399 ARG A N 1
ATOM 3066 C CA . ARG A 1 399 ? 6.214 3.602 -25.509 1.00 83.81 399 ARG A CA 1
ATOM 3067 C C . ARG A 1 399 ? 7.464 3.473 -26.365 1.00 83.81 399 ARG A C 1
ATOM 3069 O O . ARG A 1 399 ? 8.577 3.543 -25.852 1.00 83.81 399 ARG A O 1
ATOM 3076 N N . LEU A 1 400 ? 7.263 3.349 -27.672 1.00 84.12 400 LEU A N 1
ATOM 3077 C CA . LEU A 1 400 ? 8.309 3.333 -28.688 1.00 84.12 400 LEU A CA 1
ATOM 3078 C C . LEU A 1 400 ? 8.163 4.587 -29.548 1.00 84.12 400 LEU A C 1
ATOM 3080 O O . LEU A 1 400 ? 7.130 4.765 -30.191 1.00 84.12 400 LEU A O 1
ATOM 3084 N N . VAL A 1 401 ? 9.166 5.459 -29.563 1.00 82.06 401 VAL A N 1
ATOM 3085 C CA . VAL A 1 401 ? 9.167 6.670 -30.400 1.00 82.06 401 VAL A CA 1
ATOM 3086 C C . VAL A 1 401 ? 10.036 6.427 -31.622 1.00 82.06 401 VAL A C 1
ATOM 3088 O O . VAL A 1 401 ? 11.224 6.171 -31.472 1.00 82.06 401 VAL A O 1
ATOM 3091 N N . SER A 1 402 ? 9.470 6.502 -32.820 1.00 80.31 402 SER A N 1
ATOM 3092 C CA . SER A 1 402 ? 10.186 6.334 -34.084 1.00 80.31 402 SER A CA 1
ATOM 3093 C C . SER A 1 402 ? 10.889 7.612 -34.540 1.00 80.31 402 SER A C 1
ATOM 3095 O O . SER A 1 402 ? 10.580 8.717 -34.097 1.00 80.31 402 SER A O 1
ATOM 3097 N N . SER A 1 403 ? 11.851 7.467 -35.456 1.00 78.44 403 SER A N 1
ATOM 3098 C CA . SER A 1 403 ? 12.660 8.578 -35.983 1.00 78.44 403 SER A CA 1
ATOM 3099 C C . SER A 1 403 ? 11.855 9.620 -36.773 1.00 78.44 403 SER A C 1
ATOM 3101 O O . SER A 1 403 ? 12.286 10.765 -36.890 1.00 78.44 403 SER A O 1
ATOM 3103 N N . ASP A 1 404 ? 10.677 9.250 -37.278 1.00 78.62 404 ASP A N 1
ATOM 3104 C CA . ASP A 1 404 ? 9.712 10.149 -37.922 1.00 78.62 404 ASP A CA 1
ATOM 3105 C C . ASP A 1 404 ? 8.773 10.862 -36.923 1.00 78.62 404 ASP A C 1
ATOM 3107 O O . ASP A 1 404 ? 7.910 11.648 -37.325 1.00 78.62 404 ASP A O 1
ATOM 3111 N N . GLY A 1 405 ? 8.948 10.606 -35.621 1.00 76.31 405 GLY A N 1
ATOM 3112 C CA . GLY A 1 405 ? 8.128 11.141 -34.537 1.00 76.31 405 GLY A CA 1
ATOM 3113 C C . GLY A 1 405 ? 6.827 10.374 -34.284 1.00 76.31 405 GLY A C 1
ATOM 3114 O O . GLY A 1 405 ? 6.094 10.733 -33.361 1.00 76.31 405 GLY A O 1
ATOM 3115 N N . SER A 1 406 ? 6.519 9.326 -35.059 1.00 79.69 406 SER A N 1
ATOM 3116 C CA . SER A 1 406 ? 5.397 8.439 -34.738 1.00 79.69 406 SER A CA 1
ATOM 3117 C C . SER A 1 406 ? 5.672 7.686 -33.436 1.00 79.69 406 SER A C 1
ATOM 3119 O O . SER A 1 406 ? 6.818 7.422 -33.071 1.00 79.69 406 SER A O 1
ATOM 3121 N N . THR A 1 407 ? 4.618 7.386 -32.680 1.00 80.50 407 THR A N 1
ATOM 3122 C CA . THR A 1 407 ? 4.745 6.666 -31.410 1.00 80.50 407 THR A CA 1
ATOM 3123 C C . THR A 1 407 ? 3.951 5.372 -31.486 1.00 80.50 407 THR A C 1
ATOM 3125 O O . THR A 1 407 ? 2.748 5.408 -31.707 1.00 80.50 407 THR A O 1
ATOM 3128 N N . THR A 1 408 ? 4.594 4.227 -31.261 1.00 83.25 408 THR A N 1
ATOM 3129 C CA . THR A 1 408 ? 3.881 2.974 -30.986 1.00 83.25 408 THR A CA 1
ATOM 3130 C C . THR A 1 408 ? 3.719 2.823 -29.482 1.00 83.25 408 THR A C 1
ATOM 3132 O O . THR A 1 408 ? 4.697 2.811 -28.737 1.00 83.25 408 THR A O 1
ATOM 3135 N N . PHE A 1 409 ? 2.476 2.711 -29.037 1.00 81.50 409 PHE A N 1
ATOM 3136 C CA . PHE A 1 409 ? 2.102 2.482 -27.651 1.00 81.50 409 PHE A CA 1
ATOM 3137 C C . PHE A 1 409 ? 1.640 1.035 -27.496 1.00 81.50 409 PHE A C 1
ATOM 3139 O O . PHE A 1 409 ? 0.753 0.595 -28.227 1.00 81.50 409 PHE A O 1
ATOM 3146 N N . ILE A 1 410 ? 2.258 0.287 -26.585 1.00 82.00 410 ILE A N 1
ATOM 3147 C CA . ILE A 1 410 ? 1.778 -1.024 -26.143 1.00 82.00 410 ILE A CA 1
ATOM 3148 C C . ILE A 1 410 ? 1.026 -0.785 -24.842 1.00 82.00 410 ILE A C 1
ATOM 3150 O O . ILE A 1 410 ? 1.643 -0.379 -23.860 1.00 82.00 410 ILE A O 1
ATOM 3154 N N . ASP A 1 411 ? -0.288 -0.981 -24.855 1.00 78.69 411 ASP A N 1
ATOM 3155 C CA . ASP A 1 411 ? -1.132 -0.717 -23.693 1.00 78.69 411 ASP A CA 1
ATOM 3156 C C . ASP A 1 411 ? -1.066 -1.836 -22.640 1.00 78.69 411 ASP A C 1
ATOM 3158 O O . ASP A 1 411 ? -0.395 -2.856 -22.808 1.00 78.69 411 ASP A O 1
ATOM 3162 N N . SER A 1 412 ? -1.818 -1.667 -21.553 1.00 71.31 412 SER A N 1
ATOM 3163 C CA . SER A 1 412 ? -1.886 -2.619 -20.442 1.00 71.31 412 SER A CA 1
ATOM 3164 C C . SER A 1 412 ? -2.545 -3.963 -20.770 1.00 71.31 412 SER A C 1
ATOM 3166 O O . SER A 1 412 ? -2.511 -4.882 -19.952 1.00 71.31 412 SER A O 1
ATOM 3168 N N . LYS A 1 413 ? -3.125 -4.113 -21.966 1.00 76.50 413 LYS A N 1
ATOM 3169 C CA . LYS A 1 413 ? -3.647 -5.379 -22.506 1.00 76.50 413 LYS A CA 1
ATOM 3170 C C . LYS A 1 413 ? -2.667 -6.031 -23.485 1.00 76.50 413 LYS A C 1
ATOM 3172 O O . LYS A 1 413 ? -2.904 -7.154 -23.946 1.00 76.50 413 LYS A O 1
ATOM 3177 N N . GLY A 1 414 ? -1.562 -5.355 -23.787 1.00 74.94 414 GLY A N 1
ATOM 3178 C CA . GLY A 1 414 ? -0.583 -5.768 -24.778 1.00 74.94 414 GLY A CA 1
ATOM 3179 C C . GLY A 1 414 ? -1.016 -5.438 -26.206 1.00 74.94 414 GLY A C 1
ATOM 3180 O O . GLY A 1 414 ? -0.445 -5.995 -27.145 1.00 74.94 414 GLY A O 1
ATOM 3181 N N . GLU A 1 415 ? -2.011 -4.571 -26.403 1.00 81.75 415 GLU A N 1
ATOM 3182 C CA . GLU A 1 415 ? -2.425 -4.105 -27.726 1.00 81.75 415 GLU A CA 1
ATOM 3183 C C . GLU A 1 415 ? -1.484 -2.992 -28.201 1.00 81.75 415 GLU A C 1
ATOM 3185 O O . GLU A 1 415 ? -1.162 -2.062 -27.464 1.00 81.75 415 GLU A O 1
ATOM 3190 N N . SER A 1 416 ? -1.015 -3.090 -29.449 1.00 83.00 416 SER A N 1
ATOM 3191 C CA . SER A 1 416 ? -0.181 -2.053 -30.062 1.00 83.00 416 SER A CA 1
ATOM 3192 C C . SER A 1 416 ? -1.037 -1.056 -30.832 1.00 83.00 416 SER A C 1
ATOM 3194 O O . SER A 1 416 ? -1.722 -1.436 -31.778 1.00 83.00 416 SER A O 1
ATOM 3196 N N . THR A 1 417 ? -0.921 0.223 -30.486 1.00 83.75 417 THR A N 1
ATOM 3197 C CA . THR A 1 417 ? -1.532 1.334 -31.223 1.00 83.75 417 THR A CA 1
ATOM 3198 C C . THR A 1 417 ? -0.442 2.258 -31.750 1.00 83.75 417 THR A C 1
ATOM 3200 O O . THR A 1 417 ? 0.442 2.665 -30.999 1.00 83.75 417 THR A O 1
ATOM 3203 N N . VAL A 1 418 ? -0.497 2.596 -33.038 1.00 83.06 418 VAL A N 1
ATOM 3204 C CA . VAL A 1 418 ? 0.376 3.618 -33.631 1.00 83.06 418 VAL A CA 1
ATOM 3205 C C . VAL A 1 418 ? -0.342 4.959 -33.547 1.00 83.06 418 VAL A C 1
ATOM 3207 O O . VAL A 1 418 ? -1.435 5.109 -34.087 1.00 83.06 418 VAL A O 1
ATOM 3210 N N . LEU A 1 419 ? 0.277 5.916 -32.868 1.00 79.50 419 LEU A N 1
ATOM 3211 C CA . LEU A 1 419 ? -0.186 7.289 -32.725 1.00 79.50 419 LEU A CA 1
ATOM 3212 C C . LEU A 1 419 ? 0.490 8.170 -33.775 1.00 79.50 419 LEU A C 1
ATOM 3214 O O . LEU A 1 419 ? 1.693 8.035 -34.043 1.00 79.50 419 LEU A O 1
ATOM 3218 N N . ALA A 1 420 ? -0.285 9.078 -34.365 1.00 76.62 420 ALA A N 1
ATOM 3219 C CA . ALA A 1 420 ? 0.242 10.045 -35.315 1.00 76.62 420 ALA A CA 1
ATOM 3220 C C . ALA A 1 420 ? 1.187 11.040 -34.619 1.00 76.62 420 ALA A C 1
ATOM 3222 O O . ALA A 1 420 ? 1.113 11.272 -33.412 1.00 76.62 420 ALA A O 1
ATOM 3223 N N . ASN A 1 421 ? 2.086 11.656 -35.389 1.00 76.19 421 ASN A N 1
ATOM 3224 C CA . ASN A 1 421 ? 3.021 12.641 -34.850 1.00 76.19 421 ASN A CA 1
ATOM 3225 C C . ASN A 1 421 ? 2.256 13.810 -34.195 1.00 76.19 421 ASN A C 1
ATOM 3227 O O . ASN A 1 421 ? 1.432 14.462 -34.840 1.00 76.19 421 ASN A O 1
ATOM 3231 N N . GLY A 1 422 ? 2.532 14.058 -32.913 1.00 68.69 422 GLY A N 1
ATOM 3232 C CA . GLY A 1 422 ? 1.883 15.096 -32.113 1.00 68.69 422 GLY A CA 1
ATOM 3233 C C . GLY A 1 422 ? 0.570 14.682 -31.441 1.00 68.69 422 GLY A C 1
ATOM 3234 O O . GLY A 1 422 ? 0.014 15.492 -30.698 1.00 68.69 422 GLY A O 1
ATOM 3235 N N . GLU A 1 423 ? 0.076 13.456 -31.646 1.00 72.69 423 GLU A N 1
ATOM 3236 C CA . GLU A 1 423 ? -1.012 12.934 -30.816 1.00 72.69 423 GLU A CA 1
ATOM 3237 C C . GLU A 1 423 ? -0.520 12.714 -29.384 1.00 72.69 423 GLU A C 1
ATOM 3239 O O . GLU A 1 423 ? 0.570 12.186 -29.146 1.00 72.69 423 GLU A O 1
ATOM 3244 N N . ALA A 1 424 ? -1.334 13.152 -28.421 1.00 67.00 424 ALA A N 1
ATOM 3245 C CA . ALA A 1 424 ? -1.048 12.938 -27.015 1.00 67.00 424 ALA A CA 1
ATOM 3246 C C . ALA A 1 424 ? -0.996 11.433 -26.751 1.00 67.00 424 ALA A C 1
ATOM 3248 O O . ALA A 1 424 ? -1.961 10.707 -26.997 1.00 67.00 424 ALA A O 1
ATOM 3249 N N . VAL A 1 425 ? 0.145 10.970 -26.251 1.00 61.94 425 VAL A N 1
ATOM 3250 C CA . VAL A 1 425 ? 0.276 9.589 -25.806 1.00 61.94 425 VAL A CA 1
ATOM 3251 C C . VAL A 1 425 ? -0.588 9.442 -24.561 1.00 61.94 425 VAL A C 1
ATOM 3253 O O . VAL A 1 425 ? -0.449 10.267 -23.654 1.00 61.94 425 VAL A O 1
ATOM 3256 N N . PRO A 1 426 ? -1.477 8.436 -24.488 1.00 63.41 426 PRO A N 1
ATOM 3257 C CA . PRO A 1 426 ? -2.102 8.093 -23.226 1.00 63.41 426 PRO A CA 1
ATOM 3258 C C . PRO A 1 426 ? -0.968 7.850 -22.234 1.00 63.41 426 PRO A C 1
ATOM 3260 O O . PRO A 1 426 ? -0.158 6.947 -22.444 1.00 63.41 426 PRO A O 1
ATOM 3263 N N . HIS A 1 427 ? -0.844 8.691 -21.208 1.00 56.59 427 HIS A N 1
ATOM 3264 C CA . HIS A 1 427 ? 0.112 8.421 -20.147 1.00 56.59 427 HIS A CA 1
ATOM 3265 C C . HIS A 1 427 ? -0.267 7.060 -19.571 1.00 56.59 427 HIS A C 1
ATOM 3267 O O . HIS A 1 427 ? -1.370 6.883 -19.046 1.00 56.59 427 HIS A O 1
ATOM 3273 N N . GLY A 1 428 ? 0.607 6.075 -19.777 1.00 52.22 428 GLY A N 1
ATOM 3274 C CA . GLY A 1 428 ? 0.432 4.773 -19.166 1.00 52.22 428 GLY A CA 1
ATOM 3275 C C . GLY A 1 428 ? 0.363 4.958 -17.666 1.00 52.22 428 GLY A C 1
ATOM 3276 O O . GLY A 1 428 ? 1.094 5.786 -17.114 1.00 52.22 428 GLY A O 1
ATOM 3277 N N . LYS A 1 429 ? -0.555 4.246 -17.020 1.00 53.38 429 LYS A N 1
ATOM 3278 C CA . LYS A 1 429 ? -0.681 4.372 -15.578 1.00 53.38 429 LYS A CA 1
ATOM 3279 C C . LYS A 1 429 ? 0.498 3.626 -14.983 1.00 53.38 429 LYS A C 1
ATOM 3281 O O . LYS A 1 429 ? 0.690 2.437 -15.233 1.00 53.38 429 LYS A O 1
ATOM 3286 N N . ASN A 1 430 ? 1.283 4.319 -14.177 1.00 54.91 430 ASN A N 1
ATOM 3287 C CA . ASN A 1 430 ? 2.145 3.652 -13.223 1.00 54.91 430 ASN A CA 1
ATOM 3288 C C . ASN A 1 430 ? 1.255 2.669 -12.425 1.00 54.91 430 ASN A C 1
ATOM 3290 O O . ASN A 1 430 ? 0.144 2.983 -12.034 1.00 54.91 430 ASN A O 1
ATOM 3294 N N . LEU A 1 431 ? 1.674 1.424 -12.295 1.00 50.78 431 LEU A N 1
ATOM 3295 C CA . LEU A 1 431 ? 0.987 0.297 -11.682 1.00 50.78 431 LEU A CA 1
ATOM 3296 C C . LEU A 1 431 ? 0.843 0.500 -10.195 1.00 50.78 431 LEU A C 1
ATOM 3298 O O . LEU A 1 431 ? -0.147 0.067 -9.613 1.00 50.78 431 LEU A O 1
ATOM 3302 N N . GLU A 1 432 ? 1.819 1.181 -9.602 1.00 42.62 432 GLU A N 1
ATOM 3303 C CA . GLU A 1 432 ? 1.674 1.707 -8.264 1.00 42.62 432 GLU A CA 1
ATOM 3304 C C . GLU A 1 432 ? 0.585 2.799 -8.295 1.00 42.62 432 GLU A C 1
ATOM 3306 O O . GLU A 1 432 ? -0.350 2.693 -7.530 1.00 42.62 432 GLU A O 1
ATOM 3311 N N . GLU A 1 433 ? 0.516 3.719 -9.260 1.00 43.28 433 GLU A N 1
ATOM 3312 C CA . GLU A 1 433 ? -0.601 4.699 -9.366 1.00 43.28 433 GLU A CA 1
ATOM 3313 C C . GLU A 1 433 ? -1.979 4.112 -9.757 1.00 43.28 433 GLU A C 1
ATOM 3315 O O . GLU A 1 433 ? -3.020 4.687 -9.438 1.00 43.28 433 GLU A O 1
ATOM 3320 N N . ARG A 1 434 ? -2.027 2.989 -10.481 1.00 45.19 434 ARG A N 1
ATOM 3321 C CA . ARG A 1 434 ? -3.263 2.346 -10.958 1.00 45.19 434 ARG A CA 1
ATOM 3322 C C . ARG A 1 434 ? -3.988 1.625 -9.831 1.00 45.19 434 ARG A C 1
ATOM 3324 O O . ARG A 1 434 ? -5.196 1.419 -9.926 1.00 45.19 434 ARG A O 1
ATOM 3331 N N . TYR A 1 435 ? -3.239 1.229 -8.811 1.00 48.06 435 TYR A N 1
ATOM 3332 C CA . TYR A 1 435 ? -3.705 0.307 -7.797 1.00 48.06 435 TYR A CA 1
ATOM 3333 C C . TYR A 1 435 ? -3.411 0.817 -6.368 1.00 48.06 435 TYR A C 1
ATOM 3335 O O . TYR A 1 435 ? -4.148 0.492 -5.444 1.00 48.06 435 TYR A O 1
ATOM 3343 N N . VAL A 1 436 ? -2.420 1.677 -6.134 1.00 38.62 436 VAL A N 1
ATOM 3344 C CA . VAL A 1 436 ? -2.159 2.295 -4.821 1.00 38.62 436 VAL A CA 1
ATOM 3345 C C . VAL A 1 436 ? -3.064 3.512 -4.631 1.00 38.62 436 VAL A C 1
ATOM 3347 O O . VAL A 1 436 ? -2.811 4.595 -5.150 1.00 38.62 436 VAL A O 1
ATOM 3350 N N . VAL A 1 437 ? -4.097 3.337 -3.809 1.00 32.97 437 VAL A N 1
ATOM 3351 C CA . VAL A 1 437 ? -4.595 4.417 -2.955 1.00 32.97 437 VAL A CA 1
ATOM 3352 C C . VAL A 1 437 ? -3.768 4.357 -1.667 1.00 32.97 437 VAL A C 1
ATOM 3354 O O . VAL A 1 437 ? -3.805 3.358 -0.952 1.00 32.97 437 VAL A O 1
ATOM 3357 N N . ASP A 1 438 ? -2.984 5.412 -1.442 1.00 36.34 438 ASP A N 1
ATOM 3358 C CA . ASP A 1 438 ? -2.191 5.732 -0.250 1.00 36.34 438 ASP A CA 1
ATOM 3359 C C . ASP A 1 438 ? -1.060 4.764 0.158 1.00 36.34 438 ASP A C 1
ATOM 3361 O O . ASP A 1 438 ? -1.240 3.818 0.924 1.00 36.34 438 ASP A O 1
ATOM 3365 N N . GLN A 1 439 ? 0.177 5.119 -0.217 1.00 30.42 439 GLN A N 1
ATOM 3366 C CA . GLN A 1 439 ? 1.344 4.892 0.642 1.00 30.42 439 GLN A CA 1
ATOM 3367 C C . GLN A 1 439 ? 1.772 6.205 1.307 1.00 30.42 439 GLN A C 1
ATOM 3369 O O . GLN A 1 439 ? 2.821 6.770 1.019 1.00 30.42 439 GLN A O 1
ATOM 3374 N N . VAL A 1 440 ? 1.008 6.639 2.306 1.00 34.31 440 VAL A N 1
ATOM 3375 C CA . VAL A 1 440 ? 1.658 7.141 3.520 1.00 34.31 440 VAL A CA 1
ATOM 3376 C C . VAL A 1 440 ? 1.794 5.914 4.411 1.00 34.31 440 VAL A C 1
ATOM 3378 O O . VAL A 1 440 ? 0.780 5.256 4.646 1.00 34.31 440 VAL A O 1
ATOM 3381 N N . PRO A 1 441 ? 2.998 5.527 4.874 1.00 36.91 441 PRO A N 1
ATOM 3382 C CA . PRO A 1 441 ? 3.104 4.386 5.762 1.00 36.91 441 PRO A CA 1
ATOM 3383 C C . PRO A 1 441 ? 2.162 4.619 6.944 1.00 36.91 441 PRO A C 1
ATOM 3385 O O . PRO A 1 441 ? 2.324 5.589 7.682 1.00 36.91 441 PRO A O 1
ATOM 3388 N N . LEU A 1 442 ? 1.202 3.712 7.137 1.00 36.00 442 LEU A N 1
ATOM 3389 C CA . LEU A 1 442 ? 0.372 3.648 8.347 1.00 36.00 442 LEU A CA 1
ATOM 3390 C C . LEU A 1 442 ? 1.240 3.467 9.610 1.00 36.00 442 LEU A C 1
ATOM 3392 O O . LEU A 1 442 ? 0.814 3.681 10.743 1.00 36.00 442 LEU A O 1
ATOM 3396 N N . ASP A 1 443 ? 2.504 3.125 9.368 1.00 41.81 443 ASP A N 1
ATOM 3397 C CA . ASP A 1 443 ? 3.574 3.023 10.325 1.00 41.81 443 ASP A CA 1
ATOM 3398 C C . ASP A 1 443 ? 4.511 4.233 10.315 1.00 41.81 443 ASP A C 1
ATOM 3400 O O . ASP A 1 443 ? 5.532 4.154 10.954 1.00 41.81 443 ASP A O 1
ATOM 3404 N N . ALA A 1 444 ? 4.288 5.351 9.625 1.00 40.56 444 ALA A N 1
ATOM 3405 C CA . ALA A 1 444 ? 5.237 6.472 9.702 1.00 40.56 444 ALA A CA 1
ATOM 3406 C C . ALA A 1 444 ? 5.199 7.097 11.101 1.00 40.56 444 ALA A C 1
ATOM 3408 O O . ALA A 1 444 ? 6.243 7.304 11.712 1.00 40.56 444 ALA A O 1
ATOM 3409 N N . GLU A 1 445 ? 3.998 7.293 11.642 1.00 37.69 445 GLU A N 1
ATOM 3410 C CA . GLU A 1 445 ? 3.785 7.731 13.022 1.00 37.69 445 GLU A CA 1
ATOM 3411 C C . GLU A 1 445 ? 3.990 6.606 14.030 1.00 37.69 445 GLU A C 1
ATOM 3413 O O . GLU A 1 445 ? 4.511 6.853 15.105 1.00 37.69 445 GLU A O 1
ATOM 3418 N N . LYS A 1 446 ? 3.653 5.362 13.679 1.00 44.59 446 LYS A N 1
ATOM 3419 C CA . LYS A 1 446 ? 3.861 4.181 14.534 1.00 44.59 446 LYS A CA 1
ATOM 3420 C C . LYS A 1 446 ? 5.336 3.777 14.623 1.00 44.59 446 LYS A C 1
ATOM 3422 O O . LYS A 1 446 ? 5.817 3.441 15.692 1.00 44.59 446 LYS A O 1
ATOM 3427 N N . LYS A 1 447 ? 6.081 3.865 13.521 1.00 51.31 447 LYS A N 1
ATOM 3428 C CA . LYS A 1 447 ? 7.545 3.753 13.448 1.00 51.31 447 LYS A CA 1
ATOM 3429 C C . LYS A 1 447 ? 8.187 4.958 14.104 1.00 51.31 447 LYS A C 1
ATOM 3431 O O . LYS A 1 447 ? 9.132 4.753 14.834 1.00 51.31 447 LYS A O 1
ATOM 3436 N N . LEU A 1 448 ? 7.680 6.179 13.915 1.00 43.69 448 LEU A N 1
ATOM 3437 C CA . LEU A 1 448 ? 8.162 7.330 14.679 1.00 43.69 448 LEU A CA 1
ATOM 3438 C C . LEU A 1 448 ? 7.924 7.123 16.178 1.00 43.69 448 LEU A C 1
ATOM 3440 O O . LEU A 1 448 ? 8.836 7.363 16.946 1.00 43.69 448 LEU A O 1
ATOM 3444 N N . ALA A 1 449 ? 6.761 6.623 16.594 1.00 46.34 449 ALA A N 1
ATOM 3445 C CA . ALA A 1 449 ? 6.436 6.327 17.985 1.00 46.34 449 ALA A CA 1
ATOM 3446 C C . ALA A 1 449 ? 7.293 5.184 18.544 1.00 46.34 449 ALA A C 1
ATOM 3448 O O . ALA A 1 449 ? 7.794 5.317 19.651 1.00 46.34 449 ALA A O 1
ATOM 3449 N N . ASN A 1 450 ? 7.539 4.120 17.774 1.00 50.84 450 ASN A N 1
ATOM 3450 C CA . ASN A 1 450 ? 8.427 3.015 18.152 1.00 50.84 450 ASN A CA 1
ATOM 3451 C C . ASN A 1 450 ? 9.901 3.450 18.184 1.00 50.84 450 ASN A C 1
ATOM 3453 O O . ASN A 1 450 ? 10.623 3.101 19.111 1.00 50.84 450 ASN A O 1
ATOM 3457 N N . ASP A 1 451 ? 10.355 4.234 17.204 1.00 50.16 451 ASP A N 1
ATOM 3458 C CA . ASP A 1 451 ? 11.705 4.803 17.146 1.00 50.16 451 ASP A CA 1
ATOM 3459 C C . ASP A 1 451 ? 11.888 5.809 18.302 1.00 50.16 451 ASP A C 1
ATOM 3461 O O . ASP A 1 451 ? 12.957 5.863 18.903 1.00 50.16 451 ASP A O 1
ATOM 3465 N N . VAL A 1 452 ? 10.847 6.568 18.671 1.00 48.50 452 VAL A N 1
ATOM 3466 C CA . VAL A 1 452 ? 10.794 7.459 19.847 1.00 48.50 452 VAL A CA 1
ATOM 3467 C C . VAL A 1 452 ? 10.756 6.667 21.151 1.00 48.50 452 VAL A C 1
ATOM 3469 O O . VAL A 1 452 ? 11.448 7.046 22.085 1.00 48.50 452 VAL A O 1
ATOM 3472 N N . GLU A 1 453 ? 10.021 5.561 21.246 1.00 48.91 453 GLU A N 1
ATOM 3473 C CA . GLU A 1 453 ? 10.028 4.678 22.418 1.00 48.91 453 GLU A CA 1
ATOM 3474 C C . GLU A 1 453 ? 11.425 4.068 22.609 1.00 48.91 453 GLU A C 1
ATOM 3476 O O . GLU A 1 453 ? 12.001 4.179 23.687 1.00 48.91 453 GLU A O 1
ATOM 3481 N N . GLN A 1 454 ? 12.050 3.574 21.536 1.00 52.72 454 GLN A N 1
ATOM 3482 C CA . GLN A 1 454 ? 13.435 3.094 21.552 1.00 52.72 454 GLN A CA 1
ATOM 3483 C C . GLN A 1 454 ? 14.452 4.203 21.848 1.00 52.72 454 GLN A C 1
ATOM 3485 O O . GLN A 1 454 ? 15.453 3.936 22.503 1.00 52.72 454 GLN A O 1
ATOM 3490 N N . THR A 1 455 ? 14.222 5.439 21.391 1.00 48.34 455 THR A N 1
ATOM 3491 C CA . THR A 1 455 ? 15.125 6.588 21.614 1.00 48.34 455 THR A CA 1
ATOM 3492 C C . THR A 1 455 ? 14.904 7.247 22.982 1.00 48.34 455 THR A C 1
ATOM 3494 O O . THR A 1 455 ? 15.838 7.785 23.562 1.00 48.34 455 THR A O 1
ATOM 3497 N N . SER A 1 456 ? 13.704 7.171 23.558 1.00 45.97 456 SER A N 1
ATOM 3498 C CA . SER A 1 456 ? 13.384 7.698 24.895 1.00 45.97 456 SER A CA 1
ATOM 3499 C C . SER A 1 456 ? 13.964 6.846 26.028 1.00 45.97 456 SER A C 1
ATOM 3501 O O . SER A 1 456 ? 14.137 7.344 27.140 1.00 45.97 456 SER A O 1
ATOM 3503 N N . GLN A 1 457 ? 14.359 5.598 25.735 1.00 44.78 457 GLN A N 1
ATOM 3504 C CA . GLN A 1 457 ? 15.198 4.783 26.623 1.00 44.78 457 GLN A CA 1
ATOM 3505 C C . GLN A 1 457 ? 16.605 5.374 26.808 1.00 44.78 457 GLN A C 1
ATOM 3507 O O . GLN A 1 457 ? 17.268 5.090 27.802 1.00 44.78 457 GLN A O 1
ATOM 3512 N N . TRP A 1 458 ? 17.039 6.263 25.908 1.00 43.72 458 TRP A N 1
ATOM 3513 C CA . TRP A 1 458 ? 18.295 7.001 25.999 1.00 43.72 458 TRP A CA 1
ATOM 3514 C C . TRP A 1 458 ? 18.067 8.231 26.877 1.00 43.72 458 TRP A C 1
ATOM 3516 O O . TRP A 1 458 ? 18.137 9.379 26.434 1.00 43.72 458 TRP A O 1
ATOM 3526 N N . GLN A 1 459 ? 17.729 7.998 28.143 1.00 42.88 459 GLN A N 1
ATOM 3527 C CA . GLN A 1 459 ? 17.654 9.085 29.102 1.00 42.88 459 GLN A CA 1
ATOM 3528 C C . GLN A 1 459 ? 19.069 9.571 29.398 1.00 42.88 459 GLN A C 1
ATOM 3530 O O . GLN A 1 459 ? 19.915 8.820 29.885 1.00 42.88 459 GLN A O 1
ATOM 3535 N N . ILE A 1 460 ? 19.332 10.854 29.152 1.00 42.09 460 ILE A N 1
ATOM 3536 C CA . ILE A 1 460 ? 20.526 11.490 29.702 1.00 42.09 460 ILE A CA 1
ATOM 3537 C C . ILE A 1 460 ? 20.296 11.592 31.211 1.00 42.09 460 ILE A C 1
ATOM 3539 O O . ILE A 1 460 ? 19.630 12.512 31.686 1.00 42.09 460 ILE A O 1
ATOM 3543 N N . GLN A 1 461 ? 20.827 10.631 31.973 1.00 38.91 461 GLN A N 1
ATOM 3544 C CA . GLN A 1 461 ? 20.918 10.765 33.421 1.00 38.91 461 GLN A CA 1
ATOM 3545 C C . GLN A 1 461 ? 21.852 11.934 33.731 1.00 38.91 461 GLN A C 1
ATOM 3547 O O . GLN A 1 461 ? 23.078 11.819 33.700 1.00 38.91 461 GLN A O 1
ATOM 3552 N N . THR A 1 462 ? 21.270 13.080 34.066 1.00 40.19 462 THR A N 1
ATOM 3553 C CA . THR A 1 462 ? 21.961 14.035 34.918 1.00 40.19 462 THR A CA 1
ATOM 3554 C C . THR A 1 462 ? 22.108 13.366 36.279 1.00 40.19 462 THR A C 1
ATOM 3556 O O . THR A 1 462 ? 21.122 13.112 36.971 1.00 40.19 462 THR A O 1
ATOM 3559 N N . ILE A 1 463 ? 23.342 13.003 36.637 1.00 37.84 463 ILE A N 1
ATOM 3560 C CA . ILE A 1 463 ? 23.657 12.483 37.969 1.00 37.84 463 ILE A CA 1
ATOM 3561 C C . ILE A 1 463 ? 23.109 13.493 38.986 1.00 37.84 463 ILE A C 1
ATOM 3563 O O . ILE A 1 463 ? 23.497 14.664 38.974 1.00 37.84 463 ILE A O 1
ATOM 3567 N N . LYS A 1 464 ? 22.155 13.047 39.810 1.00 34.16 464 LYS A N 1
ATOM 3568 C CA . LYS A 1 464 ? 21.670 13.794 40.970 1.00 34.16 464 LYS A CA 1
ATOM 3569 C C . LYS A 1 464 ? 22.781 13.801 42.016 1.00 34.16 464 LYS A C 1
ATOM 3571 O O . LYS A 1 464 ? 23.159 12.735 42.488 1.00 34.16 464 LYS A O 1
ATOM 3576 N N . ASP A 1 465 ? 23.253 14.987 42.378 1.00 34.12 465 ASP A N 1
ATOM 3577 C CA . ASP A 1 465 ? 23.539 15.259 43.785 1.00 34.12 465 ASP A CA 1
ATOM 3578 C C . ASP A 1 465 ? 22.230 15.763 44.408 1.00 34.12 465 ASP A C 1
ATOM 3580 O O . ASP A 1 465 ? 21.497 16.559 43.811 1.00 34.12 465 ASP A O 1
ATOM 3584 N N . ASP A 1 466 ? 21.904 15.202 45.563 1.00 36.94 466 ASP A N 1
ATOM 3585 C CA . ASP A 1 466 ? 20.620 15.297 46.245 1.00 36.94 466 ASP A CA 1
ATOM 3586 C C . ASP A 1 466 ? 20.301 16.728 46.724 1.00 36.94 466 ASP A C 1
ATOM 3588 O O . ASP A 1 466 ? 20.987 17.253 47.593 1.00 36.94 466 ASP A O 1
ATOM 3592 N N . ASP A 1 467 ? 19.260 17.362 46.164 1.00 33.66 467 ASP A N 1
ATOM 3593 C CA . ASP A 1 467 ? 18.133 17.933 46.932 1.00 33.66 467 ASP A CA 1
ATOM 3594 C C . ASP A 1 467 ? 17.082 18.647 46.039 1.00 33.66 467 ASP A C 1
ATOM 3596 O O . ASP A 1 467 ? 17.286 19.719 45.476 1.00 33.66 467 ASP A O 1
ATOM 3600 N N . TRP A 1 468 ? 15.928 17.981 45.939 1.00 31.02 468 TRP A N 1
ATOM 3601 C CA . TRP A 1 468 ? 14.529 18.444 45.907 1.00 31.02 468 TRP A CA 1
ATOM 3602 C C . TRP A 1 468 ? 14.046 19.709 45.129 1.00 31.02 468 TRP A C 1
ATOM 3604 O O . TRP A 1 468 ? 14.267 20.856 45.500 1.00 31.02 468 TRP A O 1
ATOM 3614 N N . ASN A 1 469 ? 13.151 19.435 44.163 1.00 34.22 469 ASN A N 1
ATOM 3615 C CA . ASN A 1 469 ? 11.996 20.210 43.660 1.00 34.22 469 ASN A CA 1
ATOM 3616 C C . ASN A 1 469 ? 12.151 21.674 43.204 1.00 34.22 469 ASN A C 1
ATOM 3618 O O . ASN A 1 469 ? 11.689 22.614 43.852 1.00 34.22 469 ASN A O 1
ATOM 3622 N N . SER A 1 470 ? 12.549 21.833 41.944 1.00 26.56 470 SER A N 1
ATOM 3623 C CA . SER A 1 470 ? 11.885 22.718 40.971 1.00 26.56 470 SER A CA 1
ATOM 3624 C C . SER A 1 470 ? 12.267 22.268 39.555 1.00 26.56 470 SER A C 1
ATOM 3626 O O . SER A 1 470 ? 13.334 21.676 39.396 1.00 26.56 470 SER A O 1
ATOM 3628 N N . PRO A 1 471 ? 11.448 22.503 38.513 1.00 31.64 471 PRO A N 1
ATOM 3629 C CA . PRO A 1 471 ? 11.892 22.336 37.132 1.00 31.64 471 PRO A CA 1
ATOM 3630 C C . PRO A 1 471 ? 12.969 23.392 36.855 1.00 31.64 471 PRO A C 1
ATOM 3632 O O . PRO A 1 471 ? 12.666 24.538 36.528 1.00 31.64 471 PRO A O 1
ATOM 3635 N N . VAL A 1 472 ? 14.237 23.045 37.088 1.00 28.72 472 VAL A N 1
ATOM 3636 C CA . VAL A 1 472 ? 15.355 23.968 36.883 1.00 28.72 472 VAL A CA 1
ATOM 3637 C C . VAL A 1 472 ? 15.808 23.868 35.421 1.00 28.72 472 VAL A C 1
ATOM 3639 O O . VAL A 1 472 ? 16.097 22.766 34.951 1.00 28.72 472 VAL A O 1
ATOM 3642 N N . PRO A 1 473 ? 15.886 24.989 34.681 1.00 34.78 473 PRO A N 1
ATOM 3643 C CA . PRO A 1 473 ? 16.505 25.020 33.360 1.00 34.78 473 PRO A CA 1
ATOM 3644 C C . PRO A 1 473 ? 17.974 24.619 33.491 1.00 34.78 473 PRO A C 1
ATOM 3646 O O . PRO A 1 473 ? 18.657 25.116 34.380 1.00 34.78 473 PRO A O 1
ATOM 3649 N N . VAL A 1 474 ? 18.466 23.742 32.613 1.00 34.59 474 VAL A N 1
ATOM 3650 C CA . VAL A 1 474 ? 19.876 23.317 32.584 1.00 34.59 474 VAL A CA 1
ATOM 3651 C C . VAL A 1 474 ? 20.779 24.560 32.621 1.00 34.59 474 VAL A C 1
ATOM 3653 O O . VAL A 1 474 ? 20.830 25.324 31.655 1.00 34.59 474 VAL A O 1
ATOM 3656 N N . THR A 1 475 ? 21.447 24.812 33.750 1.00 39.28 475 THR A N 1
ATOM 3657 C CA . THR A 1 475 ? 22.294 25.998 33.924 1.00 39.28 475 THR A CA 1
ATOM 3658 C C . THR A 1 475 ? 23.729 25.720 33.472 1.00 39.28 475 THR A C 1
ATOM 3660 O O . THR A 1 475 ? 24.169 24.580 33.310 1.00 39.28 475 THR A O 1
ATOM 3663 N N . LYS A 1 476 ? 24.474 26.808 33.249 1.00 38.25 476 LYS A N 1
ATOM 3664 C CA . LYS A 1 476 ? 25.866 26.854 32.770 1.00 38.25 476 LYS A CA 1
ATOM 3665 C C . LYS A 1 476 ? 26.834 25.976 33.590 1.00 38.25 476 LYS A C 1
ATOM 3667 O O . LYS A 1 476 ? 27.812 25.480 33.033 1.00 38.25 476 LYS A O 1
ATOM 3672 N N . GLU A 1 477 ? 26.573 25.762 34.880 1.00 37.69 477 GLU A N 1
ATOM 3673 C CA . GLU A 1 477 ? 27.369 24.889 35.754 1.00 37.69 477 GLU A CA 1
ATOM 3674 C C . GLU A 1 477 ? 27.205 23.389 35.444 1.00 37.69 477 GLU A C 1
ATOM 3676 O O . GLU A 1 477 ? 28.193 22.657 35.500 1.00 37.69 477 GLU A O 1
ATOM 3681 N N . THR A 1 478 ? 26.014 22.924 35.044 1.00 40.62 478 THR A N 1
ATOM 3682 C CA . THR A 1 478 ? 25.741 21.494 34.789 1.00 40.62 478 THR A CA 1
ATOM 3683 C C . THR A 1 478 ? 26.537 20.956 33.592 1.00 40.62 478 THR A C 1
ATOM 3685 O O . THR A 1 478 ? 26.977 19.809 33.590 1.00 40.62 478 THR A O 1
ATOM 3688 N N . LEU A 1 479 ? 26.812 21.803 32.596 1.00 41.50 479 LEU A N 1
ATOM 3689 C CA . LEU A 1 479 ? 27.614 21.450 31.416 1.00 41.50 479 LEU A CA 1
ATOM 3690 C C . LEU A 1 479 ? 29.128 21.401 31.689 1.00 41.50 479 LEU A C 1
ATOM 3692 O O . LEU A 1 479 ? 29.836 20.646 31.026 1.00 41.50 479 LEU A O 1
ATOM 3696 N N . LYS A 1 480 ? 29.640 22.142 32.685 1.00 39.03 480 LYS A N 1
ATOM 3697 C CA . LYS A 1 480 ? 31.076 22.137 33.037 1.00 39.03 480 LYS A CA 1
ATOM 3698 C C . LYS A 1 480 ? 31.543 20.817 33.666 1.00 39.03 480 LYS A C 1
ATOM 3700 O O . LYS A 1 480 ? 32.719 20.479 33.542 1.00 39.03 480 LYS A O 1
ATOM 3705 N N . GLY A 1 481 ? 30.648 20.065 34.311 1.00 39.12 481 GLY A N 1
ATOM 3706 C CA . GLY A 1 481 ? 30.973 18.770 34.926 1.00 39.12 481 GLY A CA 1
ATOM 3707 C C . GLY A 1 481 ? 31.171 17.627 33.920 1.00 39.12 481 GLY A C 1
ATOM 3708 O O . GLY A 1 481 ? 31.960 16.714 34.166 1.00 39.12 481 GLY A O 1
ATOM 3709 N N . LEU A 1 482 ? 30.521 17.700 32.755 1.00 37.03 482 LEU A N 1
ATOM 3710 C CA . LEU A 1 482 ? 30.475 16.615 31.765 1.00 37.03 482 LEU A CA 1
ATOM 3711 C C . LEU A 1 482 ? 31.810 16.360 31.050 1.00 37.03 482 LEU A C 1
ATOM 3713 O O . LEU A 1 482 ? 32.086 15.232 30.658 1.00 37.03 482 LEU A O 1
ATOM 3717 N N . THR A 1 483 ? 32.685 17.360 30.928 1.00 38.56 483 THR A N 1
ATOM 3718 C CA . THR A 1 483 ? 33.998 17.206 30.271 1.00 38.56 483 THR A CA 1
ATOM 3719 C C . THR A 1 483 ? 35.075 16.565 31.154 1.00 38.56 483 THR A C 1
ATOM 3721 O O . THR A 1 483 ? 36.070 16.074 30.629 1.00 38.56 483 THR A O 1
ATOM 3724 N N . GLY A 1 484 ? 34.894 16.531 32.481 1.00 37.38 484 GLY A N 1
ATOM 3725 C CA . GLY A 1 484 ? 35.880 15.975 33.424 1.00 37.38 484 GLY A CA 1
ATOM 3726 C C . GLY A 1 484 ? 35.704 14.487 33.754 1.00 37.38 484 GLY A C 1
ATOM 3727 O O . GLY A 1 484 ? 36.615 13.874 34.302 1.00 37.38 484 GLY A O 1
ATOM 3728 N N . TYR A 1 485 ? 34.558 13.894 33.410 1.00 36.38 485 TYR A N 1
ATOM 3729 C CA . TYR A 1 485 ? 34.162 12.545 33.846 1.00 36.38 485 TYR A CA 1
ATOM 3730 C C . TYR A 1 485 ? 34.323 11.447 32.779 1.00 36.38 485 TYR A C 1
ATOM 3732 O O . TYR A 1 485 ? 34.019 10.279 33.032 1.00 36.38 485 TYR A O 1
ATOM 3740 N N . TYR A 1 486 ? 34.855 11.794 31.602 1.00 38.62 486 TYR A N 1
ATOM 3741 C CA . TYR A 1 486 ? 34.951 10.895 30.443 1.00 38.62 486 TYR A CA 1
ATOM 3742 C C . TYR A 1 486 ? 35.868 9.674 30.649 1.00 38.62 486 TYR A C 1
ATOM 3744 O O . TYR A 1 486 ? 35.718 8.673 29.952 1.00 38.62 486 TYR A O 1
ATOM 3752 N N . THR A 1 487 ? 36.776 9.704 31.631 1.00 36.28 487 THR A N 1
ATOM 3753 C CA . THR A 1 487 ? 37.693 8.580 31.908 1.00 36.28 487 THR A CA 1
ATOM 3754 C C . THR A 1 487 ? 37.199 7.660 33.033 1.00 36.28 487 THR A C 1
ATOM 3756 O O . THR A 1 487 ? 37.612 6.506 33.095 1.00 36.28 487 THR A O 1
ATOM 3759 N N . ALA A 1 488 ? 36.288 8.119 33.901 1.00 33.72 488 ALA A N 1
ATOM 3760 C CA . ALA A 1 488 ? 35.806 7.337 35.047 1.00 33.72 488 ALA A CA 1
ATOM 3761 C C . ALA A 1 488 ? 34.594 6.443 34.710 1.00 33.72 488 ALA A C 1
ATOM 3763 O O . ALA A 1 488 ? 34.436 5.374 35.295 1.00 33.72 488 ALA A O 1
ATOM 3764 N N . LEU A 1 489 ? 33.774 6.827 33.724 1.00 34.31 489 LEU A N 1
ATOM 3765 C CA . LEU A 1 489 ? 32.547 6.098 33.366 1.00 34.31 489 LEU A CA 1
ATOM 3766 C C . LEU A 1 489 ? 32.795 4.772 32.623 1.00 34.31 489 LEU A C 1
ATOM 3768 O O . LEU A 1 489 ? 31.993 3.850 32.739 1.00 34.31 489 LEU A O 1
ATOM 3772 N N . ARG A 1 490 ? 33.946 4.603 31.951 1.00 38.25 490 ARG A N 1
ATOM 3773 C CA . ARG A 1 490 ? 34.319 3.312 31.331 1.00 38.25 490 ARG A CA 1
ATOM 3774 C C . ARG A 1 490 ? 34.636 2.205 32.347 1.00 38.25 490 ARG A C 1
ATOM 3776 O O . ARG A 1 490 ? 34.700 1.046 31.954 1.00 38.25 490 ARG A O 1
ATOM 3783 N N . ALA A 1 491 ? 34.830 2.533 33.627 1.00 34.69 491 ALA A N 1
ATOM 3784 C CA . ALA A 1 491 ? 35.208 1.562 34.655 1.00 34.69 491 ALA A CA 1
ATOM 3785 C C . ALA A 1 491 ? 34.017 0.886 35.368 1.00 34.69 491 ALA A C 1
ATOM 3787 O O . ALA A 1 491 ? 34.244 -0.060 36.118 1.00 34.69 491 ALA A O 1
ATOM 3788 N N . PHE A 1 492 ? 32.769 1.326 35.138 1.00 30.91 492 PHE A N 1
ATOM 3789 C CA . PHE A 1 492 ? 31.599 0.871 35.913 1.00 30.91 492 PHE A CA 1
ATOM 3790 C C . PHE A 1 492 ? 30.467 0.212 35.104 1.00 30.91 492 PHE A C 1
ATOM 3792 O O . PHE A 1 492 ? 29.416 -0.075 35.666 1.00 30.91 492 PHE A O 1
ATOM 3799 N N . GLY A 1 493 ? 30.680 -0.105 33.823 1.00 33.91 493 GLY A N 1
ATOM 3800 C CA . GLY A 1 493 ? 29.821 -1.057 33.099 1.00 33.91 493 GLY A CA 1
ATOM 3801 C C . GLY A 1 493 ? 28.372 -0.618 32.847 1.00 33.91 493 GLY A C 1
ATOM 3802 O O . GLY A 1 493 ? 27.482 -1.463 32.856 1.00 33.91 493 GLY A O 1
ATOM 3803 N N . ILE A 1 494 ? 28.122 0.672 32.604 1.00 29.89 494 ILE A N 1
ATOM 3804 C CA . ILE A 1 494 ? 26.800 1.172 32.187 1.00 29.89 494 ILE A CA 1
ATOM 3805 C C . ILE A 1 494 ? 26.783 1.292 30.657 1.00 29.89 494 ILE A C 1
ATOM 3807 O O . ILE A 1 494 ? 27.617 1.997 30.088 1.00 29.89 494 ILE A O 1
ATOM 3811 N N . HIS A 1 495 ? 25.855 0.593 29.999 1.00 35.81 495 HIS A N 1
ATOM 3812 C CA . HIS A 1 495 ? 25.767 0.487 28.536 1.00 35.81 495 HIS A CA 1
ATOM 3813 C C . HIS A 1 495 ? 24.764 1.452 27.862 1.00 35.81 495 HIS A C 1
ATOM 3815 O O . HIS A 1 495 ? 24.749 1.506 26.637 1.00 35.81 495 HIS A O 1
ATOM 3821 N N . ASP A 1 496 ? 24.029 2.291 28.606 1.00 37.16 496 ASP A N 1
ATOM 3822 C CA . ASP A 1 496 ? 22.896 3.067 28.052 1.00 37.16 496 ASP A CA 1
ATOM 3823 C C . ASP A 1 496 ? 23.098 4.599 28.058 1.00 37.16 496 ASP A C 1
ATOM 3825 O O . ASP A 1 496 ? 22.212 5.358 28.443 1.00 37.16 496 ASP A O 1
ATOM 3829 N N . SER A 1 497 ? 24.266 5.103 27.639 1.00 47.62 497 SER A N 1
ATOM 3830 C CA . SER A 1 497 ? 24.475 6.556 27.458 1.00 47.62 497 SER A CA 1
ATOM 3831 C C . SER A 1 497 ? 25.049 6.871 26.076 1.00 47.62 497 SER A C 1
ATOM 3833 O O . SER A 1 497 ? 26.065 6.296 25.690 1.00 47.62 497 SER A O 1
ATOM 3835 N N . ILE A 1 498 ? 24.405 7.775 25.320 1.00 48.69 498 ILE A N 1
ATOM 3836 C CA . ILE A 1 498 ? 24.946 8.276 24.045 1.00 48.69 498 ILE A CA 1
ATOM 3837 C C . ILE A 1 498 ? 26.072 9.263 24.342 1.00 48.69 498 ILE A C 1
ATOM 3839 O O . ILE A 1 498 ? 25.878 10.225 25.091 1.00 48.69 498 ILE A O 1
ATOM 3843 N N . SER A 1 499 ? 27.260 9.044 23.779 1.00 61.59 499 SER A N 1
ATOM 3844 C CA . SER A 1 499 ? 28.308 10.057 23.872 1.00 61.59 499 SER A CA 1
ATOM 3845 C C . SER A 1 499 ? 27.955 11.262 22.993 1.00 61.59 499 SER A C 1
ATOM 3847 O O . SER A 1 499 ? 27.181 11.164 22.037 1.00 61.59 499 SER A O 1
ATOM 3849 N N . LEU A 1 500 ? 28.536 12.428 23.289 1.00 53.62 500 LEU A N 1
ATOM 3850 C CA . LEU A 1 500 ? 28.351 13.612 22.442 1.00 53.62 500 LEU A CA 1
ATOM 3851 C C . LEU A 1 500 ? 28.828 13.356 21.001 1.00 53.62 500 LEU A C 1
ATOM 3853 O O . LEU A 1 500 ? 28.293 13.946 20.066 1.00 53.62 500 LEU A O 1
ATOM 3857 N N . ASP A 1 501 ? 29.818 12.484 20.824 1.00 59.94 501 ASP A N 1
ATOM 3858 C CA . ASP A 1 501 ? 30.341 12.132 19.508 1.00 59.94 501 ASP A CA 1
ATOM 3859 C C . ASP A 1 501 ? 29.408 11.167 18.765 1.00 59.94 501 ASP A C 1
ATOM 3861 O O . ASP A 1 501 ? 29.138 11.407 17.593 1.00 59.94 501 ASP A O 1
ATOM 3865 N N . ASP A 1 502 ? 28.784 10.201 19.449 1.00 60.12 502 ASP A N 1
ATOM 3866 C CA . ASP A 1 502 ? 27.733 9.355 18.855 1.00 60.12 502 ASP A CA 1
ATOM 3867 C C . ASP A 1 502 ? 26.520 10.185 18.406 1.00 60.12 502 ASP A C 1
ATOM 3869 O O . ASP A 1 502 ? 25.900 9.913 17.377 1.00 60.12 502 ASP A O 1
ATOM 3873 N N . LEU A 1 503 ? 26.178 11.230 19.166 1.00 60.34 503 LEU A N 1
ATOM 3874 C CA . LEU A 1 503 ? 25.079 12.132 18.832 1.00 60.34 503 LEU A CA 1
ATOM 3875 C C . LEU A 1 503 ? 25.418 13.035 17.635 1.00 60.34 503 LEU A C 1
ATOM 3877 O O . LEU A 1 503 ? 24.577 13.251 16.760 1.00 60.34 503 LEU A O 1
ATOM 3881 N N . LYS A 1 504 ? 26.660 13.528 17.551 1.00 63.56 504 LYS A N 1
ATOM 3882 C CA . LYS A 1 504 ? 27.159 14.229 16.355 1.00 63.56 504 LYS A CA 1
ATOM 3883 C C . LYS A 1 504 ? 27.169 13.304 15.138 1.00 63.56 504 LYS A C 1
ATOM 3885 O O . LYS A 1 504 ? 26.705 13.695 14.072 1.00 63.56 504 LYS A O 1
ATOM 3890 N N . ASP A 1 505 ? 27.638 12.069 15.295 1.00 66.69 505 ASP A N 1
ATOM 3891 C CA . ASP A 1 505 ? 27.662 11.067 14.228 1.00 66.69 505 ASP A CA 1
ATOM 3892 C C . ASP A 1 505 ? 26.262 10.652 13.769 1.00 66.69 505 ASP A C 1
ATOM 3894 O O . ASP A 1 505 ? 26.062 10.322 12.600 1.00 66.69 505 ASP A O 1
ATOM 3898 N N . ALA A 1 506 ? 25.275 10.707 14.660 1.00 63.00 506 ALA A N 1
ATOM 3899 C CA . ALA A 1 506 ? 23.885 10.471 14.311 1.00 63.00 506 ALA A CA 1
ATOM 3900 C C . ALA A 1 506 ? 23.249 11.625 13.517 1.00 63.00 506 ALA A C 1
ATOM 3902 O O . ALA A 1 506 ? 22.341 11.377 12.723 1.00 63.00 506 ALA A O 1
ATOM 3903 N N . THR A 1 507 ? 23.714 12.861 13.730 1.00 63.41 507 THR A N 1
ATOM 3904 C CA . THR A 1 507 ? 23.120 14.105 13.196 1.00 63.41 507 THR A CA 1
ATOM 3905 C C . THR A 1 507 ? 23.873 14.721 12.015 1.00 63.41 507 THR A C 1
ATOM 3907 O O . THR A 1 507 ? 23.373 15.671 11.409 1.00 63.41 507 THR A O 1
ATOM 3910 N N . LYS A 1 508 ? 25.054 14.197 11.669 1.00 72.38 508 LYS A N 1
ATOM 3911 C CA . LYS A 1 508 ? 25.815 14.603 10.478 1.00 72.38 508 LYS A CA 1
ATOM 3912 C C . LYS A 1 508 ? 25.105 14.236 9.174 1.00 72.38 508 LYS A C 1
ATOM 3914 O O . LYS A 1 508 ? 24.207 13.397 9.165 1.00 72.38 508 LYS A O 1
ATOM 3919 N N . ASP A 1 509 ? 25.563 14.803 8.060 1.00 69.81 509 ASP A N 1
ATOM 3920 C CA . ASP A 1 509 ? 25.096 14.402 6.733 1.00 69.81 509 ASP A CA 1
ATOM 3921 C C . ASP A 1 509 ? 25.407 12.911 6.499 1.00 69.81 509 ASP A C 1
ATOM 3923 O O . ASP A 1 509 ? 26.538 12.461 6.691 1.00 69.81 509 ASP A O 1
ATOM 3927 N N . GLY A 1 510 ? 24.390 12.130 6.131 1.00 70.25 510 GLY A N 1
ATOM 3928 C CA . GLY A 1 510 ? 24.462 10.668 6.027 1.00 70.25 510 GLY A CA 1
ATOM 3929 C C . GLY A 1 510 ? 24.393 9.917 7.366 1.00 70.25 510 GLY A C 1
ATOM 3930 O O . GLY A 1 510 ? 24.482 8.690 7.377 1.00 70.25 510 GLY A O 1
ATOM 3931 N N . GLY A 1 511 ? 24.240 10.622 8.492 1.00 70.94 511 GLY A N 1
ATOM 3932 C CA . GLY A 1 511 ? 23.991 10.038 9.811 1.00 70.94 511 GLY A CA 1
ATOM 3933 C C . GLY A 1 511 ? 22.591 9.426 9.930 1.00 70.94 511 GLY A C 1
ATOM 3934 O O . GLY A 1 511 ? 21.714 9.664 9.100 1.00 70.94 511 GLY A O 1
ATOM 3935 N N . LYS A 1 512 ? 22.346 8.634 10.985 1.00 69.25 512 LYS A N 1
ATOM 3936 C CA . LYS A 1 512 ? 21.080 7.885 11.153 1.00 69.25 512 LYS A CA 1
ATOM 3937 C C . LYS A 1 512 ? 19.817 8.758 11.216 1.00 69.25 512 LYS A C 1
ATOM 3939 O O . LYS A 1 512 ? 18.729 8.250 10.964 1.00 69.25 512 LYS A O 1
ATOM 3944 N N . PHE A 1 513 ? 19.950 10.044 11.543 1.00 67.69 513 PHE A N 1
ATOM 3945 C CA . PHE A 1 513 ? 18.840 11.001 11.572 1.00 67.69 513 PHE A CA 1
ATOM 3946 C C . PHE A 1 513 ? 18.760 11.882 10.316 1.00 67.69 513 PHE A C 1
ATOM 3948 O O . PHE A 1 513 ? 17.868 12.721 10.205 1.00 67.69 513 PHE A O 1
ATOM 3955 N N . ASP A 1 514 ? 19.650 11.683 9.341 1.00 70.12 514 ASP A N 1
ATOM 3956 C CA . ASP A 1 514 ? 19.725 12.501 8.136 1.00 70.12 514 ASP A CA 1
ATOM 3957 C C . ASP A 1 514 ? 18.767 12.032 7.032 1.00 70.12 514 ASP A C 1
ATOM 3959 O O . ASP A 1 514 ? 19.167 11.585 5.956 1.00 70.12 514 ASP A O 1
ATOM 3963 N N . ILE A 1 515 ? 17.461 12.145 7.283 1.00 66.31 515 ILE A N 1
ATOM 3964 C CA . ILE A 1 515 ? 16.426 11.718 6.324 1.00 66.31 515 ILE A CA 1
ATOM 3965 C C . ILE A 1 515 ? 16.480 12.508 5.003 1.00 66.31 515 ILE A C 1
ATOM 3967 O O . ILE A 1 515 ? 16.002 12.021 3.978 1.00 66.31 515 ILE A O 1
ATOM 3971 N N . LYS A 1 516 ? 17.138 13.675 4.973 1.00 64.62 516 LYS A N 1
ATOM 3972 C CA . LYS A 1 516 ? 17.305 14.491 3.757 1.00 64.62 516 LYS A CA 1
ATOM 3973 C C . LYS A 1 516 ? 18.146 13.818 2.660 1.00 64.62 516 LYS A C 1
ATOM 3975 O O . LYS A 1 516 ? 18.110 14.268 1.522 1.00 64.62 516 LYS A O 1
ATOM 3980 N N . GLN A 1 517 ? 18.835 12.707 2.953 1.00 61.53 517 GLN A N 1
ATOM 3981 C CA . GLN A 1 517 ? 19.451 11.850 1.923 1.00 61.53 517 GLN A CA 1
ATOM 3982 C C . GLN A 1 517 ? 18.426 11.283 0.925 1.00 61.53 517 GLN A C 1
ATOM 3984 O O . GLN A 1 517 ? 18.800 10.819 -0.147 1.00 61.53 517 GLN A O 1
ATOM 3989 N N . LYS A 1 518 ? 17.132 11.320 1.267 1.00 59.16 518 LYS A N 1
ATOM 3990 C CA . LYS A 1 518 ? 16.036 10.892 0.393 1.00 59.16 518 LYS A CA 1
ATOM 3991 C C . LYS A 1 518 ? 15.564 11.964 -0.597 1.00 59.16 518 LYS A C 1
ATOM 3993 O O . LYS A 1 518 ? 14.713 11.650 -1.414 1.00 59.16 518 LYS A O 1
ATOM 3998 N N . GLY A 1 519 ? 16.086 13.192 -0.518 1.00 61.44 519 GLY A N 1
ATOM 3999 C CA . GLY A 1 519 ? 15.682 14.321 -1.363 1.00 61.44 519 GLY A CA 1
ATOM 4000 C C . GLY A 1 519 ? 15.674 15.650 -0.599 1.00 61.44 519 GLY A C 1
ATOM 4001 O O . GLY A 1 519 ? 15.479 15.680 0.621 1.00 61.44 519 GLY A O 1
ATOM 4002 N N . GLY A 1 520 ? 15.891 16.766 -1.306 1.00 63.56 520 GLY A N 1
ATOM 4003 C CA . GLY A 1 520 ? 15.928 18.113 -0.714 1.00 63.56 520 GLY A CA 1
ATOM 4004 C C . GLY A 1 520 ? 14.587 18.544 -0.101 1.00 63.56 520 GLY A C 1
ATOM 4005 O O . GLY A 1 520 ? 14.549 19.281 0.880 1.00 63.56 520 GLY A O 1
ATOM 4006 N N . GLU A 1 521 ? 13.483 18.009 -0.609 1.00 58.62 521 GLU A N 1
ATOM 4007 C CA . GLU A 1 521 ? 12.121 18.177 -0.106 1.00 58.62 521 GLU A CA 1
ATOM 4008 C C . GLU A 1 521 ? 11.916 17.580 1.297 1.00 58.62 521 GLU A C 1
ATOM 4010 O O . GLU A 1 521 ? 11.104 18.083 2.078 1.00 58.62 521 GLU A O 1
ATOM 4015 N N . PHE A 1 522 ? 12.710 16.573 1.680 1.00 66.31 522 PHE A N 1
ATOM 4016 C CA . PHE A 1 522 ? 12.685 15.992 3.025 1.00 66.31 522 PHE A CA 1
ATOM 4017 C C . PHE A 1 522 ? 13.513 16.788 4.034 1.00 66.31 522 PHE A C 1
ATOM 4019 O O . PHE A 1 522 ? 13.525 16.441 5.215 1.00 66.31 522 PHE A O 1
ATOM 4026 N N . GLN A 1 523 ? 14.182 17.869 3.622 1.00 75.19 523 GLN A N 1
ATOM 4027 C CA . GLN A 1 523 ? 15.001 18.680 4.520 1.00 75.19 523 GLN A CA 1
ATOM 4028 C C . GLN A 1 523 ? 14.179 19.253 5.682 1.00 75.19 523 GLN A C 1
ATOM 4030 O O . GLN A 1 523 ? 14.610 19.167 6.833 1.00 75.19 523 GLN A O 1
ATOM 4035 N N . LYS A 1 524 ? 12.973 19.784 5.425 1.00 79.44 524 LYS A N 1
ATOM 4036 C CA . LYS A 1 524 ? 12.107 20.289 6.505 1.00 79.44 524 LYS A CA 1
ATOM 4037 C C . LYS A 1 524 ? 11.687 19.155 7.448 1.00 79.44 524 LYS A C 1
ATOM 4039 O O . LYS A 1 524 ? 11.774 19.307 8.663 1.00 79.44 524 LYS A O 1
ATOM 4044 N N . TYR A 1 525 ? 11.283 18.013 6.890 1.00 76.06 525 TYR A N 1
ATOM 4045 C CA . TYR A 1 525 ? 10.826 16.856 7.663 1.00 76.06 525 TYR A CA 1
ATOM 4046 C C . TYR A 1 525 ? 11.943 16.219 8.504 1.00 76.06 525 TYR A C 1
ATOM 4048 O O . TYR A 1 525 ? 11.722 15.911 9.668 1.00 76.06 525 TYR A O 1
ATOM 4056 N N . GLY A 1 526 ? 13.157 16.078 7.967 1.00 79.50 526 GLY A N 1
ATOM 4057 C CA . GLY A 1 526 ? 14.303 15.552 8.714 1.00 79.50 526 GLY A CA 1
ATOM 4058 C C . GLY A 1 526 ? 14.678 16.440 9.904 1.00 79.50 526 GLY A C 1
ATOM 4059 O O . GLY A 1 526 ? 14.896 15.943 11.006 1.00 79.50 526 GLY A O 1
ATOM 4060 N N . ASN A 1 527 ? 14.667 17.764 9.719 1.00 86.88 527 ASN A N 1
ATOM 4061 C CA . ASN A 1 527 ? 14.891 18.713 10.813 1.00 86.88 527 ASN A CA 1
ATOM 4062 C C . ASN A 1 527 ? 13.753 18.689 11.850 1.00 86.88 527 ASN A C 1
ATOM 4064 O O . ASN A 1 527 ? 14.021 18.722 13.049 1.00 86.88 527 ASN A O 1
ATOM 4068 N N . PHE A 1 528 ? 12.497 18.562 11.412 1.00 88.62 528 PHE A N 1
ATOM 4069 C CA . PHE A 1 528 ? 11.355 18.335 12.303 1.00 88.62 528 PHE A CA 1
ATOM 4070 C C . PHE A 1 528 ? 11.528 17.058 13.132 1.00 88.62 528 PHE A C 1
ATOM 4072 O O . PHE A 1 528 ? 11.431 17.087 14.356 1.00 88.62 528 PHE A O 1
ATOM 4079 N N . GLN A 1 529 ? 11.867 15.942 12.494 1.00 83.75 529 GLN A N 1
ATOM 4080 C CA . GLN A 1 529 ? 12.045 14.667 13.176 1.00 83.75 529 GLN A CA 1
ATOM 4081 C C . GLN A 1 529 ? 13.204 14.704 14.182 1.00 83.75 529 GLN A C 1
ATOM 4083 O O . GLN A 1 529 ? 13.083 14.161 15.278 1.00 83.75 529 GLN A O 1
ATOM 4088 N N . TRP A 1 530 ? 14.298 15.402 13.861 1.00 87.31 530 TRP A N 1
ATOM 4089 C CA . TRP A 1 530 ? 15.369 15.654 14.827 1.00 87.31 530 TRP A CA 1
ATOM 4090 C C . TRP A 1 530 ? 14.864 16.406 16.065 1.00 87.31 530 TRP A C 1
ATOM 4092 O O . TRP A 1 530 ? 15.229 16.049 17.183 1.00 87.31 530 TRP A O 1
ATOM 4102 N N . GLY A 1 531 ? 13.977 17.389 15.892 1.00 89.62 531 GLY A N 1
ATOM 4103 C CA . GLY A 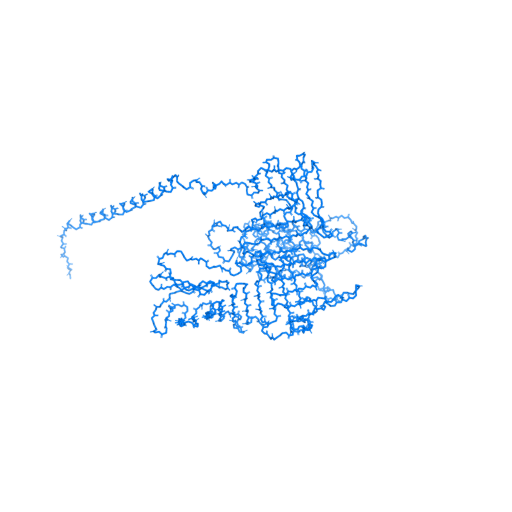1 531 ? 13.294 18.059 17.000 1.00 89.62 531 GLY A CA 1
ATOM 4104 C C . GLY A 1 531 ? 12.510 17.104 17.901 1.00 89.62 531 GLY A C 1
ATOM 4105 O O . GLY A 1 531 ? 12.610 17.202 19.124 1.00 89.62 531 GLY A O 1
ATOM 4106 N N . VAL A 1 532 ? 11.792 16.146 17.304 1.00 82.50 532 VAL A N 1
ATOM 4107 C CA . VAL A 1 532 ? 11.051 15.098 18.028 1.00 82.50 532 VAL A CA 1
ATOM 4108 C C . VAL A 1 532 ? 12.005 14.192 18.818 1.00 82.50 532 VAL A C 1
ATOM 4110 O O . VAL A 1 532 ? 11.793 13.980 20.010 1.00 82.50 532 VAL A O 1
ATOM 4113 N N . TYR A 1 533 ? 13.092 13.713 18.202 1.00 82.06 533 TYR A N 1
ATOM 4114 C CA . TYR A 1 533 ? 14.088 12.873 18.883 1.00 82.06 533 TYR A CA 1
ATOM 4115 C C . TYR A 1 533 ? 14.833 13.617 19.994 1.00 82.06 533 TYR A C 1
ATOM 4117 O O . TYR A 1 533 ? 15.075 13.074 21.070 1.00 82.06 533 TYR A O 1
ATOM 4125 N N . ALA A 1 534 ? 15.202 14.876 19.761 1.00 83.00 534 ALA A N 1
ATOM 4126 C CA . ALA A 1 534 ? 15.853 15.691 20.775 1.00 83.00 534 ALA A CA 1
ATOM 4127 C C . ALA A 1 534 ? 14.955 15.868 22.004 1.00 83.00 534 ALA A C 1
ATOM 4129 O O . ALA A 1 534 ? 15.415 15.713 23.135 1.00 83.00 534 ALA A O 1
ATOM 4130 N N . ALA A 1 535 ? 13.665 16.119 21.779 1.00 82.50 535 ALA A N 1
ATOM 4131 C CA . ALA A 1 535 ? 12.681 16.206 22.846 1.00 82.50 535 ALA A CA 1
ATOM 4132 C C . A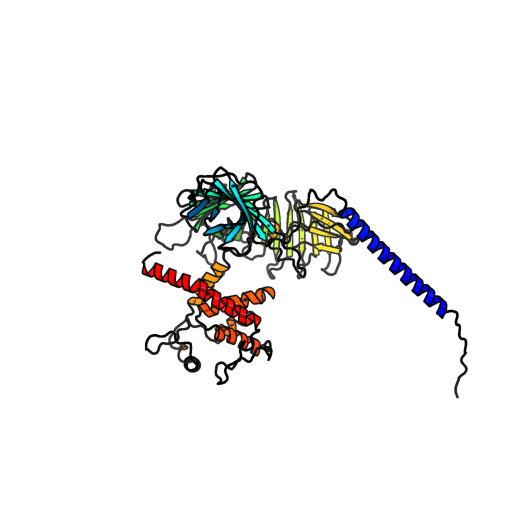LA A 1 535 ? 12.500 14.870 23.586 1.00 82.50 535 ALA A C 1
ATOM 4134 O O . ALA A 1 535 ? 12.427 14.870 24.816 1.00 82.50 535 ALA A O 1
ATOM 4135 N N . SER A 1 536 ? 12.518 13.733 22.879 1.00 76.19 536 SER A N 1
ATOM 4136 C CA . SER A 1 536 ? 12.432 12.408 23.511 1.00 76.19 536 SER A CA 1
ATOM 4137 C C . SER A 1 536 ? 13.654 12.049 24.356 1.00 76.19 536 SER A C 1
ATOM 4139 O O . SER A 1 536 ? 13.522 11.333 25.343 1.00 76.19 536 SER A O 1
ATOM 4141 N N . MET A 1 537 ? 14.828 12.586 24.014 1.00 76.44 537 MET A N 1
ATOM 4142 C CA . MET A 1 537 ? 16.062 12.485 24.809 1.00 76.44 537 MET A CA 1
ATOM 4143 C C . MET A 1 537 ? 16.157 13.545 25.925 1.00 76.44 537 MET A C 1
ATOM 4145 O O . MET A 1 537 ? 17.183 13.642 26.599 1.00 76.44 537 MET A O 1
ATOM 4149 N N . ASN A 1 538 ? 15.112 14.360 26.119 1.00 77.50 538 ASN A N 1
ATOM 4150 C CA . ASN A 1 538 ? 15.064 15.464 27.082 1.00 77.50 538 ASN A CA 1
ATOM 4151 C C . ASN A 1 538 ? 16.150 16.546 26.856 1.00 77.50 538 ASN A C 1
ATOM 4153 O O . ASN A 1 538 ? 16.617 17.195 27.796 1.00 77.50 538 ASN A O 1
ATOM 4157 N N . LEU A 1 539 ? 16.573 16.749 25.602 1.00 76.62 539 LEU A N 1
ATOM 4158 C CA . LEU A 1 539 ? 17.502 17.814 25.217 1.00 76.62 539 LEU A CA 1
ATOM 4159 C C . LEU A 1 539 ? 16.747 19.133 25.038 1.00 76.62 539 LEU A C 1
ATOM 4161 O O . LEU A 1 539 ? 15.798 19.156 24.274 1.00 76.62 539 LEU A O 1
ATOM 4165 N N . PRO A 1 540 ? 17.178 20.270 25.610 1.00 83.38 540 PRO A N 1
ATOM 4166 C CA . PRO A 1 540 ? 16.548 21.554 25.308 1.00 83.38 540 PRO A CA 1
ATOM 4167 C C . PRO A 1 540 ? 16.589 21.877 23.799 1.00 83.38 540 PRO A C 1
ATOM 4169 O O . PRO A 1 540 ? 17.603 21.596 23.150 1.00 83.38 540 PRO A O 1
ATOM 4172 N N . PRO A 1 541 ? 15.565 22.543 23.229 1.00 84.25 541 PRO A N 1
ATOM 4173 C CA . PRO A 1 541 ? 15.499 22.809 21.788 1.00 84.25 541 PRO A CA 1
ATOM 4174 C C . PRO A 1 541 ? 16.702 23.624 21.293 1.00 84.25 541 PRO A C 1
ATOM 4176 O O . PRO A 1 541 ? 17.271 23.329 20.246 1.00 84.25 541 PRO A O 1
ATOM 4179 N N . ASP A 1 542 ? 17.184 24.582 22.089 1.00 84.62 542 ASP A N 1
ATOM 4180 C CA . ASP A 1 542 ? 18.391 25.349 21.760 1.00 84.62 542 ASP A CA 1
ATOM 4181 C C . ASP A 1 542 ? 19.655 24.481 21.715 1.00 84.62 542 ASP A C 1
ATOM 4183 O O . ASP A 1 542 ? 20.575 24.783 20.960 1.00 84.62 542 ASP A O 1
ATOM 4187 N N . VAL A 1 543 ? 19.730 23.409 22.510 1.00 82.44 543 VAL A N 1
ATOM 4188 C CA . VAL A 1 543 ? 20.850 22.4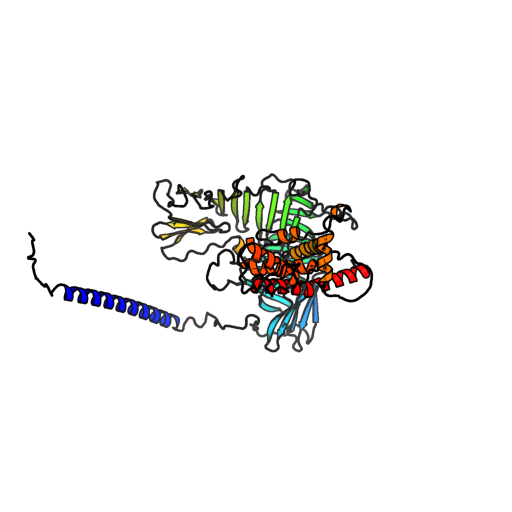57 22.469 1.00 82.44 543 VAL A CA 1
ATOM 4189 C C . VAL A 1 543 ? 20.785 21.636 21.183 1.00 82.44 543 VAL A C 1
ATOM 4191 O O . VAL A 1 543 ? 21.798 21.521 20.495 1.00 82.44 543 VAL A O 1
ATOM 4194 N N . ALA A 1 544 ? 19.598 21.152 20.807 1.00 84.38 544 ALA A N 1
ATOM 4195 C CA . ALA A 1 544 ? 19.379 20.416 19.561 1.00 84.38 544 ALA A CA 1
ATOM 4196 C C . ALA A 1 544 ? 19.767 21.242 18.321 1.00 84.38 544 ALA A C 1
ATOM 4198 O O . ALA A 1 544 ? 20.452 20.746 17.426 1.00 84.38 544 ALA A O 1
ATOM 4199 N N . ILE A 1 545 ? 19.388 22.524 18.302 1.00 88.81 545 ILE A N 1
ATOM 4200 C CA . ILE A 1 545 ? 19.699 23.457 17.210 1.00 88.81 545 ILE A CA 1
ATOM 4201 C C . ILE A 1 545 ? 21.197 23.783 17.185 1.00 88.81 545 ILE A C 1
ATOM 4203 O O . ILE A 1 545 ? 21.812 23.768 16.117 1.00 88.81 545 ILE A O 1
ATOM 4207 N N . LYS A 1 546 ? 21.816 24.017 18.352 1.00 85.00 546 LYS A N 1
ATOM 4208 C CA . LYS A 1 546 ? 23.268 24.243 18.458 1.00 85.00 546 LYS A CA 1
ATOM 4209 C C . LYS A 1 546 ? 24.074 23.069 17.922 1.00 85.00 546 LYS A C 1
ATOM 4211 O O . LYS A 1 546 ? 25.078 23.308 17.266 1.00 85.00 546 LYS A O 1
ATOM 4216 N N . MET A 1 547 ? 23.661 21.826 18.171 1.00 83.00 547 MET A N 1
ATOM 4217 C CA . MET A 1 547 ? 24.381 20.649 17.669 1.00 83.00 547 MET A CA 1
ATOM 4218 C C . MET A 1 547 ? 24.405 20.594 16.140 1.00 83.00 547 MET A C 1
ATOM 4220 O O . MET A 1 547 ? 25.477 20.430 15.556 1.00 83.00 547 MET A O 1
ATOM 4224 N N . CYS A 1 548 ? 23.267 20.834 15.484 1.00 85.81 548 CYS A N 1
ATOM 4225 C CA . CYS A 1 548 ? 23.228 20.939 14.025 1.00 85.81 548 CYS A CA 1
ATOM 4226 C C . CYS A 1 548 ? 24.070 22.117 13.515 1.00 85.81 548 CYS A C 1
ATOM 4228 O O . CYS A 1 548 ? 24.762 22.000 12.505 1.00 85.81 548 CYS A O 1
ATOM 4230 N N . GLY A 1 549 ? 24.043 23.239 14.237 1.00 86.75 549 GLY A N 1
ATOM 4231 C CA . GLY A 1 549 ? 24.865 24.406 13.944 1.00 86.75 549 GLY A CA 1
ATOM 4232 C C . GLY A 1 549 ? 26.370 24.132 14.028 1.00 86.75 549 GLY A C 1
ATOM 4233 O O . GLY A 1 549 ? 27.111 24.560 13.143 1.00 86.75 549 GLY A O 1
ATOM 4234 N N . ILE A 1 550 ? 26.831 23.375 15.039 1.00 81.12 550 ILE A N 1
ATOM 4235 C CA . ILE A 1 550 ? 28.234 22.925 15.179 1.00 81.12 550 ILE A CA 1
ATOM 4236 C C . ILE A 1 550 ? 28.652 22.151 13.945 1.00 81.12 550 ILE A C 1
ATOM 4238 O O . ILE A 1 550 ? 29.682 22.464 13.351 1.00 81.12 550 ILE A O 1
ATOM 4242 N N . TYR A 1 551 ? 27.835 21.177 13.555 1.00 81.69 551 TYR A N 1
ATOM 4243 C CA . TYR A 1 551 ? 28.130 20.327 12.416 1.00 81.69 551 TYR A CA 1
ATOM 4244 C C . TYR A 1 551 ? 28.180 21.121 11.101 1.00 81.69 551 TYR A C 1
ATOM 4246 O O . TYR A 1 551 ? 29.157 21.043 10.356 1.00 81.69 551 TYR A O 1
ATOM 4254 N N . LYS A 1 552 ? 27.184 21.977 10.837 1.00 83.00 552 LYS A N 1
ATOM 4255 C CA . LYS A 1 552 ? 27.212 22.841 9.647 1.00 83.00 552 LYS A CA 1
ATOM 4256 C C . LYS A 1 552 ? 28.402 23.789 9.642 1.00 83.00 552 LYS A C 1
ATOM 4258 O O . LYS A 1 552 ? 29.002 24.001 8.592 1.00 83.00 552 LYS A O 1
ATOM 4263 N N . SER A 1 553 ? 28.771 24.329 10.798 1.00 82.50 553 SER A N 1
ATOM 4264 C CA . SER A 1 553 ? 29.950 25.184 10.919 1.00 82.50 553 SER A CA 1
ATOM 4265 C C . SER A 1 553 ? 31.239 24.409 10.623 1.00 82.50 553 SER A C 1
ATOM 4267 O O . SER A 1 553 ? 32.090 24.932 9.909 1.00 82.50 553 SER A O 1
ATOM 4269 N N . SER A 1 554 ? 31.383 23.160 11.092 1.00 79.19 554 SER A N 1
ATOM 4270 C CA . SER A 1 554 ? 32.577 22.346 10.809 1.00 79.19 554 SER A CA 1
ATOM 4271 C C . SER A 1 554 ? 32.711 21.949 9.338 1.00 79.19 554 SER A C 1
ATOM 4273 O O . SER A 1 554 ? 33.825 21.800 8.849 1.00 79.19 554 SER A O 1
ATOM 4275 N N . GLU A 1 555 ? 31.593 21.837 8.622 1.00 81.75 555 GLU A N 1
ATOM 4276 C CA . GLU A 1 555 ? 31.556 21.520 7.188 1.00 81.75 555 GLU A CA 1
ATOM 4277 C C . GLU A 1 555 ? 31.653 22.765 6.284 1.00 81.75 555 GLU A C 1
ATOM 4279 O O . GLU A 1 555 ? 31.512 22.660 5.068 1.00 81.75 555 GLU A O 1
ATOM 4284 N N . ASN A 1 556 ? 31.859 23.961 6.853 1.00 86.81 556 ASN A N 1
ATOM 4285 C CA . ASN A 1 556 ? 31.773 25.246 6.140 1.00 86.81 556 ASN A CA 1
ATOM 4286 C C . ASN A 1 556 ? 30.419 25.463 5.423 1.00 86.81 556 ASN A C 1
ATOM 4288 O O . ASN A 1 556 ? 30.356 26.106 4.378 1.00 86.81 556 ASN A O 1
ATOM 4292 N N . LYS A 1 557 ? 29.327 24.933 5.989 1.00 84.69 557 LYS A N 1
ATOM 4293 C CA . LYS A 1 557 ? 27.939 25.047 5.495 1.00 84.69 557 LYS A CA 1
ATOM 4294 C C . LYS A 1 557 ? 27.085 26.029 6.310 1.00 84.69 557 LYS A C 1
ATOM 4296 O O . LYS A 1 557 ? 25.865 26.052 6.155 1.00 84.69 557 LYS A O 1
ATOM 4301 N N . SER A 1 558 ? 27.700 26.793 7.213 1.00 88.88 558 SER A N 1
ATOM 4302 C CA . SER A 1 558 ? 27.045 27.841 8.002 1.00 88.88 558 SER A CA 1
ATOM 4303 C C . SER A 1 558 ? 27.322 29.217 7.402 1.00 88.88 558 SER A C 1
ATOM 4305 O O . SER A 1 558 ? 28.474 29.552 7.137 1.00 88.88 558 SER A O 1
ATOM 4307 N N . GLU A 1 559 ? 26.290 30.050 7.279 1.00 88.06 559 GLU A N 1
ATOM 4308 C CA . GLU A 1 559 ? 26.449 31.456 6.898 1.00 88.06 559 GLU A CA 1
ATOM 4309 C C . GLU A 1 559 ? 26.781 32.325 8.121 1.00 88.06 559 GLU A C 1
ATOM 4311 O O . GLU A 1 559 ? 26.166 32.143 9.177 1.00 88.06 559 GLU A O 1
ATOM 4316 N N . PRO A 1 560 ? 27.655 33.345 8.007 1.00 84.62 560 PRO A N 1
ATOM 4317 C CA . PRO A 1 560 ? 27.948 34.262 9.115 1.00 84.62 560 PRO A CA 1
ATOM 4318 C C . PRO A 1 560 ? 26.696 34.939 9.698 1.00 84.62 560 PRO A C 1
ATOM 4320 O O . PRO A 1 560 ? 26.621 35.248 10.888 1.00 84.62 560 PRO A O 1
ATOM 4323 N N . THR A 1 561 ? 25.674 35.161 8.864 1.00 89.62 561 THR A N 1
ATOM 4324 C CA . THR A 1 561 ? 24.398 35.766 9.274 1.00 89.62 561 THR A CA 1
ATOM 4325 C C . THR A 1 561 ? 23.511 34.839 10.102 1.00 89.62 561 THR A C 1
ATOM 4327 O O . THR A 1 561 ? 22.596 35.324 10.765 1.00 89.62 561 THR A O 1
ATOM 4330 N N . TRP A 1 562 ? 23.769 33.529 10.103 1.00 89.75 562 TRP A N 1
ATOM 4331 C CA . TRP A 1 562 ? 23.028 32.538 10.896 1.00 89.75 562 TRP A CA 1
ATOM 4332 C C . TRP A 1 562 ? 23.512 32.464 12.349 1.00 89.75 562 TRP A C 1
ATOM 4334 O O . TRP A 1 562 ? 23.112 31.596 13.125 1.00 89.75 562 TRP A O 1
ATOM 4344 N N . GLY A 1 563 ? 24.348 33.425 12.738 1.00 83.94 563 GLY A N 1
ATOM 4345 C CA . GLY A 1 563 ? 24.964 33.465 14.045 1.00 83.94 563 GLY A CA 1
ATOM 4346 C C . GLY A 1 563 ? 26.090 32.451 14.158 1.00 83.94 563 GLY A C 1
ATOM 4347 O O . GLY A 1 563 ? 26.299 31.597 13.303 1.00 83.94 563 GLY A O 1
ATOM 4348 N N . GLU A 1 564 ? 26.845 32.573 15.236 1.00 79.31 564 GLU A N 1
ATOM 4349 C CA . GLU A 1 564 ? 27.949 31.672 15.513 1.00 79.31 564 GLU A CA 1
ATOM 4350 C C . GLU A 1 564 ? 27.501 30.659 16.550 1.00 79.31 564 GLU A C 1
ATOM 4352 O O . GLU A 1 564 ? 26.851 31.001 17.553 1.00 79.31 564 GLU A O 1
ATOM 4357 N N . VAL A 1 565 ? 27.904 29.410 16.335 1.00 71.38 565 VAL A N 1
ATOM 4358 C CA . VAL A 1 565 ? 27.964 28.476 17.441 1.00 71.38 565 VAL A CA 1
ATOM 4359 C C . VAL A 1 565 ? 29.015 29.028 18.396 1.00 71.38 565 VAL A C 1
ATOM 4361 O O . VAL A 1 565 ? 30.211 29.024 18.105 1.00 71.38 565 VAL A O 1
ATOM 4364 N N . SER A 1 566 ? 28.598 29.513 19.559 1.00 65.12 566 SER A N 1
ATOM 4365 C CA . SER A 1 566 ? 29.560 29.604 20.644 1.00 65.12 566 SER A CA 1
ATOM 4366 C C . SER A 1 566 ? 30.019 28.192 20.958 1.00 65.12 566 SER A C 1
ATOM 4368 O O . SER A 1 566 ? 29.175 27.329 21.203 1.00 65.12 566 SER A O 1
ATOM 4370 N N . ASP A 1 567 ? 31.329 27.975 20.986 1.00 52.28 567 ASP A N 1
ATOM 4371 C CA . ASP A 1 567 ? 31.934 26.800 21.607 1.00 52.28 567 ASP A CA 1
ATOM 4372 C C . ASP A 1 567 ? 31.136 26.450 22.875 1.00 52.28 567 ASP A C 1
ATOM 4374 O O . ASP A 1 567 ? 30.930 27.333 23.716 1.00 52.28 567 ASP A O 1
ATOM 4378 N N . LEU A 1 568 ? 30.636 25.209 22.989 1.00 48.16 568 LEU A N 1
ATOM 4379 C CA . LEU A 1 568 ? 29.780 24.754 24.105 1.00 48.16 568 LEU A CA 1
ATOM 4380 C C . LEU A 1 568 ? 30.427 25.023 25.482 1.00 48.16 568 LEU A C 1
ATOM 4382 O O . LEU A 1 568 ? 29.766 24.938 26.513 1.00 48.16 568 LEU A O 1
ATOM 4386 N N . THR A 1 569 ? 31.719 25.363 25.475 1.00 43.19 569 THR A N 1
ATOM 4387 C CA . THR A 1 569 ? 32.605 25.588 26.610 1.00 43.19 569 THR A CA 1
ATOM 4388 C C . THR A 1 569 ? 33.009 27.057 26.862 1.00 43.19 569 THR A C 1
ATOM 4390 O O . THR A 1 569 ? 33.621 27.323 27.897 1.00 43.19 569 THR A O 1
ATOM 4393 N N . LYS A 1 570 ? 32.697 28.032 25.984 1.00 47.19 570 LYS A N 1
ATOM 4394 C CA . LYS A 1 570 ? 33.180 29.434 26.108 1.00 47.19 570 LYS A CA 1
ATOM 4395 C C . LYS A 1 570 ? 32.127 30.425 26.623 1.00 47.19 570 LYS A C 1
ATOM 4397 O O . LYS A 1 570 ? 30.930 30.268 26.425 1.00 47.19 570 LYS A O 1
ATOM 4402 N N . ASP A 1 571 ? 32.599 31.512 27.242 1.00 53.47 571 ASP A N 1
ATOM 4403 C CA . ASP A 1 571 ? 31.788 32.525 27.947 1.00 53.47 571 ASP A CA 1
ATOM 4404 C C . ASP A 1 571 ? 30.918 33.444 27.073 1.00 53.47 571 ASP A C 1
ATOM 4406 O O . ASP A 1 571 ? 30.183 34.276 27.608 1.00 53.47 571 ASP A O 1
ATOM 4410 N N . LYS A 1 572 ? 30.970 33.320 25.744 1.00 60.81 572 LYS A N 1
ATOM 4411 C CA . LYS A 1 572 ? 30.100 34.089 24.847 1.00 60.81 572 LYS A CA 1
ATOM 4412 C C . LYS A 1 572 ? 28.874 33.244 24.511 1.00 60.81 572 LYS A C 1
ATOM 4414 O O . LYS A 1 572 ? 29.067 32.177 23.946 1.00 60.81 572 LYS A O 1
ATOM 4419 N N . PRO A 1 573 ? 27.638 33.675 24.810 1.00 62.81 573 PRO A N 1
ATOM 4420 C CA . PRO A 1 573 ? 26.460 32.953 24.354 1.00 62.81 573 PRO A CA 1
ATOM 4421 C C . PRO A 1 573 ? 26.392 33.029 22.826 1.00 62.81 573 PRO A C 1
ATOM 4423 O O . PRO A 1 573 ? 26.474 34.116 22.252 1.00 62.81 573 PRO A O 1
ATOM 4426 N N . GLY A 1 574 ? 26.274 31.878 22.165 1.00 71.62 574 GLY A N 1
ATOM 4427 C CA . GLY A 1 574 ? 26.071 31.807 20.721 1.00 71.62 574 GLY A CA 1
ATOM 4428 C C . GLY A 1 574 ? 24.827 32.593 20.323 1.00 71.62 574 GLY A C 1
ATOM 4429 O O . GLY A 1 574 ? 23.923 32.807 21.136 1.00 71.62 574 GLY A O 1
ATOM 4430 N N . LYS A 1 575 ? 24.766 33.035 19.071 1.00 85.12 575 LYS A N 1
ATOM 4431 C CA . LYS A 1 575 ? 23.618 33.793 18.567 1.00 85.12 575 LYS A CA 1
ATOM 4432 C C . LYS A 1 575 ? 22.722 32.855 17.776 1.00 85.12 575 LYS A C 1
ATOM 4434 O O . LYS A 1 575 ? 23.198 32.287 16.803 1.00 85.12 575 LYS A O 1
ATOM 4439 N N . TYR A 1 576 ? 21.456 32.713 18.172 1.00 85.12 576 TYR A N 1
ATOM 4440 C CA . TYR A 1 576 ? 20.458 31.953 17.408 1.00 85.12 576 TYR A CA 1
ATOM 4441 C C . TYR A 1 576 ? 20.436 32.408 15.934 1.00 85.12 576 TYR A C 1
ATOM 4443 O O . TYR A 1 576 ? 20.497 33.623 15.702 1.00 85.12 576 TYR A O 1
ATOM 4451 N N . PRO A 1 577 ? 20.310 31.496 14.951 1.00 91.12 577 PRO A N 1
ATOM 4452 C CA . PRO A 1 577 ? 20.150 30.029 15.042 1.00 91.12 577 PRO A CA 1
ATOM 4453 C C . PRO A 1 577 ? 21.442 29.217 15.262 1.00 91.12 577 PRO A C 1
ATOM 4455 O O . PRO A 1 577 ? 21.477 28.021 14.999 1.00 91.12 577 PRO A O 1
ATOM 4458 N N . TYR A 1 578 ? 22.495 29.830 15.801 1.00 90.94 578 TYR A N 1
ATOM 4459 C CA . TYR A 1 578 ? 23.738 29.167 16.204 1.00 90.94 578 TYR A CA 1
ATOM 4460 C C . TYR A 1 578 ? 24.466 28.507 15.031 1.00 90.94 578 TYR A C 1
ATOM 4462 O O . TYR A 1 578 ? 24.971 27.405 15.173 1.00 90.94 578 TYR A O 1
ATOM 4470 N N . GLY A 1 579 ? 24.480 29.137 13.859 1.00 87.94 579 GLY A N 1
ATOM 4471 C CA . GLY A 1 579 ? 25.098 28.584 12.651 1.00 87.94 579 GLY A CA 1
ATOM 4472 C C . GLY A 1 579 ? 24.271 27.499 11.947 1.00 87.94 579 GLY A C 1
ATOM 4473 O O . GLY A 1 579 ? 24.682 26.968 10.916 1.00 87.94 579 GLY A O 1
ATOM 4474 N N . GLN A 1 580 ? 23.081 27.169 12.460 1.00 91.25 580 GLN A N 1
ATOM 4475 C CA . GLN A 1 580 ? 22.094 26.381 11.722 1.00 91.25 580 GLN A CA 1
ATOM 4476 C C . GLN A 1 580 ? 21.313 27.290 10.762 1.00 91.25 580 GLN A C 1
ATOM 4478 O O . GLN A 1 580 ? 21.095 28.465 11.037 1.00 91.25 580 GLN A O 1
ATOM 4483 N N . ASN A 1 581 ? 20.852 26.756 9.634 1.00 92.81 581 ASN A N 1
ATOM 4484 C CA . ASN A 1 581 ? 19.941 27.483 8.753 1.00 92.81 581 ASN A CA 1
ATOM 4485 C C . ASN A 1 581 ? 18.671 27.884 9.547 1.00 92.81 581 ASN A C 1
ATOM 4487 O O . ASN A 1 581 ? 18.081 27.014 10.190 1.00 92.81 581 ASN A O 1
ATOM 4491 N N . PRO A 1 582 ? 18.224 29.157 9.517 1.00 94.44 582 PRO A N 1
ATOM 4492 C CA . PRO A 1 582 ? 17.056 29.607 10.274 1.00 94.44 582 PRO A CA 1
ATOM 4493 C C . PRO A 1 582 ? 15.790 28.770 10.042 1.00 94.44 582 PRO A C 1
ATOM 4495 O O . PRO A 1 582 ? 15.076 28.487 10.997 1.00 94.44 582 PRO A O 1
ATOM 4498 N N . ALA A 1 583 ? 15.525 28.341 8.805 1.00 90.69 583 ALA A N 1
ATOM 4499 C CA . ALA A 1 583 ? 14.358 27.519 8.483 1.00 90.69 583 ALA A CA 1
ATOM 4500 C C . ALA A 1 583 ? 14.467 26.108 9.082 1.00 90.69 583 ALA A C 1
ATOM 4502 O O . ALA A 1 583 ? 13.493 25.587 9.622 1.00 90.69 583 ALA A O 1
ATOM 4503 N N . ASP A 1 584 ? 15.666 25.520 9.050 1.00 92.69 584 ASP A N 1
ATOM 4504 C CA . ASP A 1 584 ? 15.941 24.226 9.681 1.00 92.69 584 ASP A CA 1
ATOM 4505 C C . ASP A 1 584 ? 15.791 24.323 11.210 1.00 92.69 584 ASP A C 1
ATOM 4507 O O . ASP A 1 584 ? 15.232 23.432 11.841 1.00 92.69 584 ASP A O 1
ATOM 4511 N N . ALA A 1 585 ? 16.249 25.425 11.812 1.00 93.19 585 ALA A N 1
ATOM 4512 C CA . ALA A 1 585 ? 16.128 25.672 13.247 1.00 93.19 585 ALA A CA 1
ATOM 4513 C C . ALA A 1 585 ? 14.663 25.821 13.698 1.00 93.19 585 ALA A C 1
ATOM 4515 O O . ALA A 1 585 ? 14.287 25.279 14.738 1.00 93.19 585 ALA A O 1
ATOM 4516 N N . GLU A 1 586 ? 13.820 26.493 12.909 1.00 94.19 586 GLU A N 1
ATOM 4517 C CA . GLU A 1 586 ? 12.378 26.553 13.177 1.00 94.19 586 GLU A CA 1
ATOM 4518 C C . GLU A 1 586 ? 11.703 25.186 12.990 1.00 94.19 586 GLU A C 1
ATOM 4520 O O . GLU A 1 586 ? 10.898 24.799 13.832 1.00 94.19 586 GLU A O 1
ATOM 4525 N N . ALA A 1 587 ? 12.086 24.398 11.980 1.00 86.31 587 ALA A N 1
ATOM 4526 C CA . ALA A 1 587 ? 11.576 23.034 11.819 1.00 86.31 587 ALA A CA 1
ATOM 4527 C C . ALA A 1 587 ? 11.917 22.138 13.028 1.00 86.31 587 ALA A C 1
ATOM 4529 O O . ALA A 1 587 ? 11.058 21.404 13.511 1.00 86.31 587 ALA A O 1
ATOM 4530 N N . ILE A 1 588 ? 13.130 22.252 13.585 1.00 90.50 588 ILE A N 1
ATOM 4531 C CA . ILE A 1 588 ? 13.521 21.557 14.826 1.00 90.50 588 ILE A CA 1
ATOM 4532 C C . ILE A 1 588 ? 12.621 21.978 15.997 1.00 90.50 588 ILE A C 1
ATOM 4534 O O . ILE A 1 588 ? 12.174 21.127 16.766 1.00 90.50 588 ILE A O 1
ATOM 4538 N N . LYS A 1 589 ? 12.305 23.272 16.137 1.00 92.69 589 LYS A N 1
ATOM 4539 C CA . LYS A 1 589 ? 11.368 23.741 17.174 1.00 92.69 589 LYS A CA 1
ATOM 4540 C C . LYS A 1 589 ? 9.950 23.219 16.959 1.00 92.69 589 LYS A C 1
ATOM 4542 O O . LYS A 1 589 ? 9.299 22.873 17.940 1.00 92.69 589 LYS A O 1
ATOM 4547 N N . GLU A 1 590 ? 9.475 23.160 15.714 1.00 86.81 590 GLU A N 1
ATOM 4548 C CA . GLU A 1 590 ? 8.166 22.587 15.371 1.00 86.81 590 GLU A CA 1
ATOM 4549 C C . GLU A 1 590 ? 8.085 21.120 15.821 1.00 86.81 590 GLU A C 1
ATOM 4551 O O . GLU A 1 590 ? 7.123 20.741 16.488 1.00 86.81 590 GLU A O 1
ATOM 4556 N N . GLY A 1 591 ? 9.121 20.319 15.549 1.00 86.25 591 GLY A N 1
ATOM 4557 C CA . GLY A 1 591 ? 9.198 18.926 16.002 1.00 86.25 591 GLY A CA 1
ATOM 4558 C C . GLY A 1 591 ? 9.273 18.780 17.518 1.00 86.25 591 GLY A C 1
ATOM 4559 O O . GLY A 1 591 ? 8.596 17.939 18.108 1.00 86.25 591 GLY A O 1
ATOM 4560 N N . TYR A 1 592 ? 10.042 19.654 18.167 1.00 90.06 592 TYR A N 1
ATOM 4561 C CA . TYR A 1 592 ? 10.120 19.705 19.623 1.00 90.06 592 TYR A CA 1
ATOM 4562 C C . TYR A 1 592 ? 8.752 19.983 20.253 1.00 90.06 592 TYR A C 1
ATOM 4564 O O . TYR A 1 592 ? 8.310 19.272 21.155 1.00 90.06 592 TYR A O 1
ATOM 4572 N N . LYS A 1 593 ? 8.064 21.010 19.742 1.00 86.44 593 LYS A N 1
ATOM 4573 C CA . LYS A 1 593 ? 6.725 21.408 20.175 1.00 86.44 593 LYS A CA 1
ATOM 4574 C C . LYS A 1 593 ? 5.730 20.263 19.983 1.00 86.44 593 LYS A C 1
ATOM 4576 O O . LYS A 1 593 ? 5.018 19.928 20.927 1.00 86.44 593 LYS A O 1
ATOM 4581 N N . TYR A 1 594 ? 5.750 19.627 18.812 1.00 83.56 594 TYR A N 1
ATOM 4582 C CA . TYR A 1 594 ? 4.914 18.469 18.503 1.00 83.56 594 TYR A CA 1
ATOM 4583 C C . TYR A 1 594 ? 5.080 17.350 19.540 1.00 83.56 594 TYR A C 1
ATOM 4585 O O . TYR A 1 594 ? 4.095 16.880 20.106 1.00 83.56 594 TYR A O 1
ATOM 4593 N N . TYR A 1 595 ? 6.322 16.976 19.867 1.00 83.50 595 TYR A N 1
ATOM 4594 C CA . TYR A 1 595 ? 6.583 15.973 20.901 1.00 83.50 595 TYR A CA 1
ATOM 4595 C C . TYR A 1 595 ? 6.029 16.395 22.270 1.00 83.50 595 TYR A C 1
ATOM 4597 O O . TYR A 1 595 ? 5.368 15.605 22.945 1.00 83.50 595 TYR A O 1
ATOM 4605 N N . THR A 1 596 ? 6.262 17.644 22.685 1.00 78.12 596 THR A N 1
ATOM 4606 C CA . THR A 1 596 ? 5.782 18.126 23.989 1.00 78.12 596 THR A CA 1
ATOM 4607 C C . THR A 1 596 ? 4.260 18.197 24.086 1.00 78.12 596 THR A C 1
ATOM 4609 O O . THR A 1 596 ? 3.713 17.903 25.142 1.00 78.12 596 THR A O 1
ATOM 4612 N N . GLU A 1 597 ? 3.568 18.556 23.005 1.00 78.81 597 GLU A N 1
ATOM 4613 C CA . GLU A 1 597 ? 2.109 18.710 23.005 1.00 78.81 597 GLU A CA 1
ATOM 4614 C C . GLU A 1 597 ? 1.382 17.366 22.889 1.00 78.81 597 GLU A C 1
ATOM 4616 O O . GLU A 1 597 ? 0.372 17.166 23.562 1.00 78.81 597 GLU A O 1
ATOM 4621 N N . HIS A 1 598 ? 1.908 16.432 22.091 1.00 72.06 598 HIS A N 1
ATOM 4622 C CA . HIS A 1 598 ? 1.203 15.193 21.751 1.00 72.06 598 HIS A CA 1
ATOM 4623 C C . HIS A 1 598 ? 1.729 13.955 22.486 1.00 72.06 598 HIS A C 1
ATOM 4625 O O . HIS A 1 598 ? 0.956 13.056 22.805 1.00 72.06 598 HIS A O 1
ATOM 4631 N N . PHE A 1 599 ? 3.026 13.893 22.796 1.00 67.44 599 PHE A N 1
ATOM 4632 C CA . PHE A 1 599 ? 3.635 12.675 23.338 1.00 67.44 599 PHE A CA 1
ATOM 4633 C C . PHE A 1 599 ? 3.690 12.664 24.871 1.00 67.44 599 PHE A C 1
ATOM 4635 O O . PHE A 1 599 ? 3.514 11.615 25.486 1.00 67.44 599 PHE A O 1
ATOM 4642 N N . GLN A 1 600 ? 3.847 13.826 25.521 1.00 65.69 600 GLN A N 1
ATOM 4643 C CA . GLN A 1 600 ? 3.808 13.908 26.992 1.00 65.69 600 GLN A CA 1
ATOM 4644 C C . GLN A 1 600 ? 2.441 13.513 27.563 1.00 65.69 600 GLN A C 1
ATOM 4646 O O . GLN A 1 600 ? 2.379 12.916 28.636 1.00 65.69 600 GLN A O 1
ATOM 4651 N N . GLN A 1 601 ? 1.355 13.804 26.839 1.00 61.50 601 GLN A N 1
ATOM 4652 C CA . GLN A 1 601 ? 0.009 13.385 27.229 1.00 61.50 601 GLN A CA 1
ATOM 4653 C C . GLN A 1 601 ? -0.138 11.863 27.154 1.00 61.50 601 GLN A C 1
ATOM 4655 O O . GLN A 1 601 ? -0.553 11.259 28.135 1.00 61.50 601 GLN A O 1
ATOM 4660 N N . ALA A 1 602 ? 0.307 11.238 26.060 1.00 61.28 602 ALA A N 1
ATOM 4661 C CA . ALA A 1 602 ? 0.256 9.786 25.891 1.00 61.28 602 ALA A CA 1
ATOM 4662 C C . ALA A 1 602 ? 1.112 9.030 26.926 1.00 61.28 602 ALA A C 1
ATOM 4664 O O . ALA A 1 602 ? 0.674 8.021 27.476 1.00 61.28 602 ALA A O 1
ATOM 4665 N N . VAL A 1 603 ? 2.311 9.532 27.246 1.00 61.47 603 VAL A N 1
ATOM 4666 C CA . VAL A 1 603 ? 3.171 8.949 28.293 1.00 61.47 603 VAL A CA 1
ATOM 4667 C C . VAL A 1 603 ? 2.526 9.081 29.676 1.00 61.47 603 VAL A C 1
ATOM 4669 O O . VAL A 1 603 ? 2.547 8.133 30.457 1.00 61.47 603 VAL A O 1
ATOM 4672 N N . GLU A 1 604 ? 1.917 10.227 29.984 1.00 64.88 604 GLU A N 1
ATOM 4673 C CA . GLU A 1 604 ? 1.241 10.446 31.267 1.00 64.88 604 GLU A CA 1
ATOM 4674 C C . GLU A 1 604 ? -0.059 9.635 31.391 1.00 64.88 604 GLU A C 1
ATOM 4676 O O . GLU A 1 604 ? -0.394 9.164 32.477 1.00 64.88 604 GLU A O 1
ATOM 4681 N N . GLU A 1 605 ? -0.787 9.441 30.293 1.00 68.69 605 GLU A N 1
ATOM 4682 C CA . GLU A 1 605 ? -1.966 8.576 30.233 1.00 68.69 605 GLU A CA 1
ATOM 4683 C C . GLU A 1 605 ? -1.595 7.102 30.403 1.00 68.69 605 GLU A C 1
ATOM 4685 O O . GLU A 1 605 ? -2.224 6.421 31.213 1.00 68.69 605 GLU A O 1
ATOM 4690 N N . LYS A 1 606 ? -0.532 6.633 29.735 1.00 68.19 606 LYS A N 1
ATOM 4691 C CA . LYS A 1 606 ? 0.013 5.278 29.911 1.00 68.19 606 LYS A CA 1
ATOM 4692 C C . LYS A 1 606 ? 0.479 5.049 31.349 1.00 68.19 606 LYS A C 1
ATOM 4694 O O . LYS A 1 606 ? 0.064 4.082 31.974 1.00 68.19 606 LYS A O 1
ATOM 4699 N N . ARG A 1 607 ? 1.234 5.989 31.929 1.00 70.00 607 ARG A N 1
ATOM 4700 C CA . ARG A 1 607 ? 1.675 5.926 33.334 1.00 70.00 607 ARG A CA 1
ATOM 4701 C C . ARG A 1 607 ? 0.494 5.857 34.306 1.00 70.00 607 ARG A C 1
ATOM 4703 O O . ARG A 1 607 ? 0.519 5.078 35.252 1.00 70.00 607 ARG A O 1
ATOM 4710 N N . LYS A 1 608 ? -0.564 6.642 34.071 1.00 70.69 608 LYS A N 1
ATOM 4711 C CA . LYS A 1 608 ? -1.801 6.587 34.870 1.00 70.69 608 LYS A CA 1
ATOM 4712 C C . LYS A 1 608 ? -2.562 5.275 34.688 1.00 70.69 608 LYS A C 1
ATOM 4714 O O . LYS A 1 608 ? -3.167 4.808 35.648 1.00 70.69 608 LYS A O 1
ATOM 4719 N N . ALA A 1 609 ? -2.569 4.700 33.487 1.00 67.25 609 ALA A N 1
ATOM 4720 C CA . ALA A 1 609 ? -3.180 3.399 33.228 1.00 67.25 609 ALA A CA 1
ATOM 4721 C C . ALA A 1 609 ? -2.435 2.281 33.980 1.00 67.25 609 ALA A C 1
ATOM 4723 O O . ALA A 1 609 ? -3.067 1.525 34.719 1.00 67.25 609 ALA A O 1
ATOM 4724 N N . GLU A 1 610 ? -1.099 2.284 33.915 1.00 71.69 610 GLU A N 1
ATOM 4725 C CA . GLU A 1 610 ? -0.218 1.363 34.645 1.00 71.69 610 GLU A CA 1
ATOM 4726 C C . GLU A 1 610 ? -0.383 1.499 36.173 1.00 71.69 610 GLU A C 1
ATOM 4728 O O . GLU A 1 610 ? -0.543 0.500 36.874 1.00 71.69 610 GLU A O 1
ATOM 4733 N N . GLU A 1 611 ? -0.447 2.725 36.711 1.00 76.88 611 GLU A N 1
ATOM 4734 C CA . GLU A 1 611 ? -0.707 2.980 38.142 1.00 76.88 611 GLU A CA 1
ATOM 4735 C C . GLU A 1 611 ? -2.095 2.505 38.605 1.00 76.88 611 GLU A C 1
ATOM 4737 O O . GLU A 1 611 ? -2.290 2.183 39.780 1.00 76.88 611 GLU A O 1
ATOM 4742 N N . LEU A 1 612 ? -3.067 2.451 37.692 1.00 82.12 612 LEU A N 1
ATOM 4743 C CA . LEU A 1 612 ? -4.422 1.970 37.956 1.00 82.12 612 LEU A CA 1
ATOM 4744 C C . LEU A 1 612 ? -4.583 0.460 37.723 1.00 82.12 612 LEU A C 1
ATOM 4746 O O . LEU A 1 612 ? -5.697 -0.045 37.888 1.00 82.12 612 LEU A O 1
ATOM 4750 N N . GLY A 1 613 ? -3.511 -0.253 37.353 1.00 63.47 613 GLY A N 1
ATOM 4751 C CA . GLY A 1 613 ? -3.558 -1.677 37.015 1.00 63.47 613 GLY A CA 1
ATOM 4752 C C . GLY A 1 613 ? -4.485 -1.971 35.835 1.00 63.47 613 GLY A C 1
ATOM 4753 O O . GLY A 1 613 ? -5.173 -2.991 35.833 1.00 63.47 613 GLY A O 1
ATOM 4754 N N . ARG A 1 614 ? -4.583 -1.030 34.890 1.00 50.88 614 ARG A N 1
ATOM 4755 C CA . ARG A 1 614 ? -5.325 -1.193 33.641 1.00 50.88 614 ARG A CA 1
ATOM 4756 C C . ARG A 1 614 ? -4.307 -1.422 32.534 1.00 50.88 614 ARG A C 1
ATOM 4758 O O . ARG A 1 614 ? -3.521 -0.517 32.264 1.00 50.88 614 ARG A O 1
ATOM 4765 N N . ASP A 1 615 ? -4.338 -2.623 31.967 1.00 45.72 615 ASP A N 1
ATOM 4766 C CA . ASP A 1 615 ? -3.594 -2.968 30.752 1.00 45.72 615 ASP A CA 1
ATOM 4767 C C . ASP A 1 615 ? -4.099 -2.175 29.539 1.00 45.72 615 ASP A C 1
ATOM 4769 O O . ASP A 1 615 ? -5.337 -1.960 29.438 1.00 45.72 615 ASP A O 1
#

Sequence (615 aa):
MTNKQALDFKDSSLVERRDDASSKILQEQQQSQQAQLDAIKSLNNKVLDKSMMAQFGACRIVDDSKVQPTQSEQPIGKPNEVIKTKVGEKSTCLELDENGLAKRFVDVNGDQIQKSEDGTWTRSNLMTPSEKLAGFSVDKDKNVSITFAVQKDDRALATDSAEKMETVQVTREIKNDGTITTNYPDGCSTVSTQDGDKNTVRVVKGDQTVQTLVYRGNDLIEFDAPNGVKYSRRMEQEGENGPQHWTKTTGDGTTTEVKNLDASGNLDPTAPVKADANGSVIVRDSSEAENNYAHRYLNNGVQVYSDRNGTERVTQTPDGLTIKETNSADTKRLNQREYTYASGRVVTVSFDSNEMPISISDNNGLTLSRQDSSQPFHDAAGNTTVTDVISEKSNDSIRLVSSDGSTTFIDSKGESTVLANGEAVPHGKNLEERYVVDQVPLDAEKKLANDVEQTSQWQIQTIKDDDWNSPVPVTKETLKGLTGYYTALRAFGIHDSISLDDLKDATKDGGKFDIKQKGGEFQKYGNFQWGVYAASMNLPPDVAIKMCGIYKSSENKSEPTWGEVSDLTKDKPGKYPYGQNPADAEAIKEGYKYYTEHFQQAVEEKRKAEELGRD

=== Feature glossary ===
A reading guide for the features in this record.

Start from the sequence.

  · This is the polypeptide sequence — one letter per residue, N-terminus first. Length ranges from a few dozen residues for small domains to over a thousand for large multi-domain proteins.

Fold it, and you get atomic coordinates and the backbone conformation that goes with them.

  · Structure coordinates are given as an mmCIF _atom_site loop: one row per atom with element, residue name, chain id, sequence number, and x/y/z position in Å. Only the four main-chain atoms per residue are included here; side chains are omitted to keep the record compact.

  · Backbone dihedral angles. Every residue except chain termini has a φ (preceding-C → N → Cα → C) and a ψ (N → Cα → C → next-N). They are reported in degrees following the IUPAC sign convention. Secondary structure is essentially a statement about which (φ, ψ) basin each residue occupies.

  · The SS8 string is DSSP's per-residue secondary-structure call. α-helix (H) means an i→i+4 H-bond ladder; β-strand (E) means the residue participates in a β-sheet; 3₁₀ (G) and π (I) are tighter and wider helices; T/S are turns/bends; '-' is loop.

  · SS3 is a coarse helix/strand/coil call (letters a/b/c) made by the P-SEA algorithm from inter-Cα distances and dihedrals. It is less detailed than DSSP but needs only Cα positions.

Summarize the fold with a handful of shape descriptors and a per-residue structural alphabet.

  · Radius of gyration (Rg) is the root-mean-square distance of Cα atoms from their centroid — a single number for overall size and compactness. A globular domain of N residues has Rg ≈ 2.2·N^0.38 Å; an extended or disordered chain has a much larger Rg. The Cα contact count is the number of residue pairs whose Cα atoms are within 8 Å and are more than four positions apart in sequence — a standard proxy for tertiary packing density. The bounding box is the smallest axis-aligned box enclosing all Cα atoms.

  · The Foldseek 3Di string encodes local tertiary geometry as a 20-letter alphabet — one character per residue — derived from the relative positions of nearby Cα atoms. Unlike the amino-acid sequence, 3Di is a direct function of the 3D structure, so two proteins with the same fold have similar 3Di strings even at low sequence identity.

  · Solvent-accessible surface area (SASA) is the area in Å² traced out by the centre of a 1.4 Å probe sphere (a water molecule) rolled over the protein's van der Waals surface (Shrake–Rupley / Lee–Richards construction). Buried residues have near-zero SASA; fully exposed residues can exceed 200 Å². The total SASA scales roughly with the number of surface residues.

Ask how reliable the model is.

  · pLDDT (predicted Local Distance Difference Test) is AlphaFold's per-residue confidence score, ranging from 0 to 100. Values above 90 indicate high confidence (typically well-packed cores); 70–90 is confident; 50–70 low confidence; below 50 usually means the region is disordered or the prediction is unreliable there. AlphaFold stores pLDDT in the mmCIF B-factor column.

  · B-factor (Debye–Waller factor) reflects atomic displacement in the crystal lattice. It is an experimental observable (units Å²), not a prediction; low values mean the atom is pinned down, high values mean it moves or is heterogeneous across the crystal.

  · Predicted Aligned Error (PAE) is an AlphaFold confidence matrix: entry (i, j) is the expected error in the position of residue j, in ångströms, when the prediction is superimposed on the true structure at residue i. Low PAE within a block of residues means that block is internally rigid and well-predicted; high PAE between two blocks means their relative placement is uncertain even if each block individually is confident.

Place it in context: what it resembles, what it is annotated as, and how it looks.

  · Nearest PDB neighbors are the top structural matches found by Foldseek when searching this structure against the entire Protein Data Bank. Each hit reports a TM-score (0 to 1; >0.5 almost always implies the same fold) and an E-value. These are *structural* homologs — they may share no detectable sequence similarity.

  · Functional annotations link the protein to curated databases. InterPro entries identify conserved domains and families by matching the sequence against member-database signatures (Pfam, PROSITE, CDD, …). Gene Ontology (GO) terms describe molecular function, biological process, and cellular component in a controlled vocabulary. CATH places the structure in a hierarchical fold classification (Class/Architecture/Topology/Homologous-superfamily). The organism is the source species.

  · Three diagnostic plots accompany the record. The Cα contact map visualizes the tertiary structure as a 2D adjacency matrix (8 Å cutoff, sequence-local contacts suppressed). The Ramachandran plot shows the distribution of backbone (φ, ψ) torsions, with points in the α and β basins reflecting secondary structure content. The PAE plot shows AlphaFold's inter-residue confidence as a color matrix.

  · Six rendered views show the 3D structure from the faces of a cube — i.e. along ±x, ±y, ±z. Rendering representation is drawn randomly per protein from cartoon (secondary-structure ribbons), sticks (backbone bonds), or molecular surface; coloring is either N→C rainbow (blue at the N-terminus through red at the C-terminus) or one color per chain.